Protein 4R38 (pdb70)

Radius of gyration: 22.49 Å; Cα contacts (8 Å, |Δi|>4): 961; chains: 4; bounding box: 43×64×70 Å

Organism: Erythrobacter litoralis (strain HTCC2594) (NCBI:txid314225)

InterPro domains:
  IPR000014 PAS domain [PF13426] (26-121)
  IPR000014 PAS domain [PS50112] (32-82)
  IPR000014 PAS domain [TIGR00229] (32-120)
  IPR000014 PAS domain [cd00130] (33-121)
  IPR000700 PAS-associated, C-terminal [PS50113] (79-133)
  IPR003594 Histidine kinase/HSP90-like ATPase domain [PF02518] (239-333)
  IPR003594 Histidine kinase/HSP90-like ATPase domain [SM00387] (235-334)
  IPR004358 Signal transduction histidine kinase-related protein, C-terminal [PR00344] (276-290)
  IPR004358 Signal transduction histidine kinase-related protein, C-terminal [PR00344] (295-313)
  IPR004358 Signal transduction histidine kinase-related protein, C-terminal [PR00344] (318-331)
  IPR005467 Histidine kinase domain [PS50109] (139-334)
  IPR011495 Signal transduction histidine kinase, subgroup 2, dimerisation and phosphoacceptor domain [PF07568] (139-212)
  IPR035965 PAS domain superfamily [SSF55785] (29-120)
  IPR036890 Histidine kinase/HSP90-like ATPase superfamily [G3DSA:3.30.565.10] (197-346)
  IPR036890 Histidine kinase/HSP90-li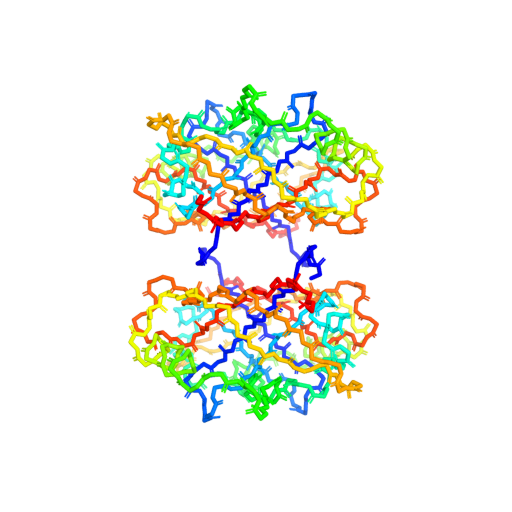ke ATPase superfamily [SSF55874] (227-334)

Structure (mmCIF, N/CA/C/O backbone):
data_4R38
#
_entry.id   4R38
#
_cell.length_a   41.081
_cell.length_b   89.383
_cell.length_c   122.404
_cell.angle_alpha   90.000
_cell.angle_beta   90.000
_cell.angle_gamma   90.000
#
_symmetry.space_group_name_H-M   'P 21 21 21'
#
loop_
_entity.id
_entity.type
_entity.pdbx_description
1 polymer 'Blue-light-activated histidine kinase 2'
2 non-polymer RIBOFLAVIN
3 water water
#
loop_
_atom_site.group_PDB
_atom_site.id
_atom_site.type_symbol
_atom_site.label_atom_id
_atom_site.label_alt_id
_atom_site.label_comp_id
_atom_site.label_asym_id
_atom_site.label_entity_id
_atom_site.label_seq_id
_atom_site.pdbx_PDB_ins_code
_atom_site.Cartn_x
_atom_site.Cartn_y
_atom_site.Cartn_z
_atom_site.occupancy
_atom_site.B_iso_or_equiv
_atom_site.auth_seq_id
_atom_site.auth_comp_id
_atom_site.auth_asym_id
_atom_site.auth_atom_id
_atom_site.pdbx_PDB_model_num
ATOM 1 N N . ARG A 1 21 ? -2.441 8.769 39.507 1.00 70.78 15 ARG A N 1
ATOM 2 C CA . ARG A 1 21 ? -3.383 9.867 39.261 1.00 83.07 15 ARG A CA 1
ATOM 3 C C . ARG A 1 21 ? -2.714 11.245 39.457 1.00 78.95 15 ARG A C 1
ATOM 4 O O . ARG A 1 21 ? -3.338 12.209 39.902 1.00 72.02 15 ARG A O 1
ATOM 24 N N . LEU A 1 22 ? -1.440 11.321 39.091 1.00 65.45 16 LEU A N 1
ATOM 25 C CA . LEU A 1 22 ? -0.632 12.521 39.246 1.00 47.04 16 LEU A CA 1
ATOM 26 C C . LEU A 1 22 ? -0.832 13.487 38.079 1.00 46.64 16 LEU A C 1
ATOM 27 O O . LEU A 1 22 ? -1.399 13.108 37.039 1.00 44.40 16 LEU A O 1
ATOM 43 N N . PRO A 1 23 ? -0.355 14.734 38.221 1.00 41.40 17 PRO A N 1
ATOM 44 C CA . PRO A 1 23 ? -0.532 15.734 37.156 1.00 42.15 17 PRO A CA 1
ATOM 45 C C . PRO A 1 23 ? 0.456 15.594 36.003 1.00 51.50 17 PRO A C 1
ATOM 46 O O . PRO A 1 23 ? 0.907 16.594 35.423 1.00 52.02 17 PRO A O 1
ATOM 57 N N . PHE A 1 24 ? 0.787 14.353 35.671 1.00 37.41 18 PHE A N 1
ATOM 58 C CA . PHE A 1 24 ? 1.680 14.081 34.577 1.00 37.80 18 PHE A CA 1
ATOM 59 C C . PHE A 1 24 ? 1.559 12.608 34.237 1.00 34.77 18 PHE A C 1
ATOM 60 O O . PHE A 1 24 ? 1.286 11.768 35.099 1.00 38.34 18 PHE A O 1
ATOM 77 N N . SER A 1 25 ? 1.728 12.322 32.959 1.00 36.47 19 SER A N 1
ATOM 78 C CA . SER A 1 25 ? 1.647 10.953 32.430 1.00 37.88 19 SER A CA 1
ATOM 79 C C . SER A 1 25 ? 2.773 10.125 33.028 1.00 33.62 19 SER A C 1
ATOM 80 O O . SER A 1 25 ? 3.938 10.532 33.026 1.00 36.09 19 SER A O 1
ATOM 88 N N . LEU A 1 26 ? 2.410 8.978 33.591 1.00 34.47 20 LEU A N 1
ATOM 89 C CA . LEU A 1 26 ? 3.377 8.076 34.188 1.00 38.13 20 LEU A CA 1
ATOM 90 C C . LEU A 1 26 ? 3.042 6.649 33.798 1.00 39.66 20 LEU A C 1
ATOM 91 O O . LEU A 1 26 ? 1.867 6.289 33.694 1.00 39.09 20 LEU A O 1
ATOM 107 N N . THR A 1 27 ? 4.094 5.862 33.565 1.00 38.22 21 THR A N 1
ATOM 108 C CA . THR A 1 27 ? 3.978 4.473 33.149 1.00 37.18 21 THR A CA 1
ATOM 109 C C . THR A 1 27 ? 5.016 3.651 33.897 1.00 39.63 21 THR A C 1
ATOM 110 O O . THR A 1 27 ? 6.076 4.157 34.262 1.00 34.72 21 THR A O 1
ATOM 121 N N . ILE A 1 28 ? 4.710 2.383 34.156 1.00 34.39 22 ILE A N 1
ATOM 122 C CA . ILE A 1 28 ? 5.676 1.489 34.769 1.00 31.92 22 ILE A CA 1
ATOM 123 C C . ILE A 1 28 ? 5.636 0.228 33.923 1.00 37.43 22 ILE A C 1
ATOM 124 O O . ILE A 1 28 ? 4.549 -0.211 33.566 1.00 36.06 22 ILE A O 1
ATOM 140 N N . ALA A 1 29 ? 6.807 -0.323 33.605 1.00 34.10 23 ALA A N 1
ATOM 141 C CA . ALA A 1 29 ? 6.918 -1.548 32.803 1.00 34.21 23 ALA A CA 1
ATOM 142 C C . ALA A 1 29 ? 7.668 -2.599 33.587 1.00 38.11 23 ALA A C 1
ATOM 143 O O . ALA A 1 29 ? 8.566 -2.266 34.332 1.00 38.16 23 ALA A O 1
ATOM 150 N N . ASP A 1 30 ? 7.306 -3.870 33.401 1.00 36.90 24 ASP A N 1
ATOM 151 C CA . ASP A 1 30 ? 8.052 -4.962 33.999 1.00 35.15 24 ASP A CA 1
ATOM 152 C C . ASP A 1 30 ? 9.008 -5.442 32.915 1.00 37.13 24 ASP A C 1
ATOM 153 O O . ASP A 1 30 ? 8.606 -6.174 31.997 1.00 36.04 24 ASP A O 1
ATOM 162 N N . ILE A 1 31 ? 10.251 -4.967 32.963 1.00 40.15 25 ILE A N 1
ATOM 163 C CA . ILE A 1 31 ? 11.206 -5.248 31.890 1.00 41.94 25 ILE A CA 1
ATOM 164 C C . ILE A 1 31 ? 11.856 -6.622 32.008 1.00 42.86 25 ILE A C 1
ATOM 165 O O . ILE A 1 31 ? 12.693 -6.983 31.179 1.00 44.84 25 ILE A O 1
ATOM 181 N N . SER A 1 32 ? 11.453 -7.393 33.000 1.00 40.87 26 SER A N 1
ATOM 182 C CA . SER A 1 32 ? 11.934 -8.757 33.100 1.00 44.04 26 SER A CA 1
ATOM 183 C C . SER A 1 32 ? 10.993 -9.673 32.311 1.00 47.34 26 SER A C 1
ATOM 184 O O . SER A 1 32 ? 11.362 -10.791 31.979 1.00 49.46 26 SER A O 1
ATOM 192 N N . GLN A 1 33 ? 9.772 -9.211 32.036 1.00 44.70 27 GLN A N 1
ATOM 193 C CA . GLN A 1 33 ? 8.814 -10.006 31.251 1.00 39.60 27 GLN A CA 1
ATOM 194 C C . GLN A 1 33 ? 9.028 -9.849 29.758 1.00 43.36 27 GLN A C 1
ATOM 195 O O . GLN A 1 33 ? 9.486 -8.815 29.285 1.00 40.41 27 GLN A O 1
ATOM 209 N N . ASP A 1 34 ? 8.660 -10.877 29.000 1.00 41.30 28 ASP A N 1
ATOM 210 C CA . ASP A 1 34 ? 8.821 -10.830 27.572 1.00 47.99 28 ASP A CA 1
ATOM 211 C C . ASP A 1 34 ? 8.199 -9.573 26.941 1.00 43.69 28 ASP A C 1
ATOM 212 O O . ASP A 1 34 ? 7.015 -9.299 27.095 1.00 43.05 28 ASP A O 1
ATOM 221 N N . ASP A 1 35 ? 9.041 -8.834 26.230 1.00 40.80 29 ASP A N 1
ATOM 222 C CA . ASP A 1 35 ? 8.664 -7.626 25.484 1.00 37.66 29 ASP A CA 1
ATOM 223 C C . ASP A 1 35 ? 8.348 -6.429 26.381 1.00 37.09 29 ASP A C 1
ATOM 224 O O . ASP A 1 35 ? 7.730 -5.470 25.923 1.00 39.91 29 ASP A O 1
ATOM 233 N N . GLU A 1 36 ? 8.780 -6.491 27.637 1.00 41.48 30 GLU A N 1
ATOM 234 C CA . GLU A 1 36 ? 8.733 -5.331 28.544 1.00 40.26 30 GLU A CA 1
ATOM 235 C C . GLU A 1 36 ? 7.362 -4.648 28.579 1.00 44.69 30 GLU A C 1
ATOM 236 O O . GLU A 1 36 ? 7.245 -3.454 28.251 1.00 41.63 30 GLU A O 1
ATOM 248 N N . PRO A 1 37 ? 6.320 -5.401 28.946 1.00 38.03 31 PRO A N 1
ATOM 249 C CA . PRO A 1 37 ? 4.942 -4.911 28.959 1.00 34.16 31 PRO A CA 1
ATOM 250 C C . PRO A 1 37 ? 4.718 -3.844 29.988 1.00 34.82 31 PRO A C 1
ATOM 251 O O . PRO A 1 37 ? 5.276 -3.916 31.075 1.00 38.05 31 PRO A O 1
ATOM 262 N N . LEU A 1 38 ? 3.866 -2.898 29.657 1.00 32.78 32 LEU A N 1
ATOM 263 C CA . LEU A 1 38 ? 3.345 -1.972 30.656 1.00 33.63 32 LEU A CA 1
ATOM 264 C C . LEU A 1 38 ? 2.520 -2.731 31.693 1.00 42.51 32 LEU A C 1
ATOM 265 O O . LEU A 1 38 ? 1.723 -3.583 31.341 1.00 38.60 32 LEU A O 1
ATOM 281 N N . ILE A 1 39 ? 2.701 -2.411 32.965 1.00 35.40 33 ILE A N 1
ATOM 282 C CA . ILE A 1 39 ? 1.860 -2.983 34.037 1.00 33.77 33 ILE A CA 1
ATOM 283 C C . ILE A 1 39 ? 0.957 -1.922 34.653 1.00 33.84 33 ILE A C 1
ATOM 284 O O . ILE A 1 39 ? -0.038 -2.243 35.310 1.00 38.84 33 ILE A O 1
ATOM 300 N N . TYR A 1 40 ? 1.321 -0.656 34.446 1.00 39.25 34 TYR A N 1
ATOM 301 C CA . TYR A 1 40 ? 0.579 0.472 35.004 1.00 39.66 34 TYR A CA 1
ATOM 302 C C . TYR A 1 40 ? 0.735 1.710 34.137 1.00 35.19 34 TYR A C 1
ATOM 303 O O . TYR A 1 40 ? 1.824 2.008 33.650 1.00 35.17 34 TYR A O 1
ATOM 321 N N . VAL A 1 41 ? -0.367 2.422 33.945 1.00 37.14 35 VAL A N 1
ATOM 322 C CA . VAL A 1 41 ? -0.342 3.762 33.366 1.00 37.48 35 VAL A CA 1
ATOM 323 C C . VAL A 1 41 ? -1.361 4.528 34.201 1.00 40.40 35 VAL A C 1
ATOM 324 O O . VAL A 1 41 ? -2.256 3.915 34.798 1.00 41.03 35 VAL A O 1
ATOM 337 N N . ASN A 1 42 ? -1.230 5.849 34.260 1.00 36.63 36 ASN A N 1
ATOM 338 C CA . ASN A 1 42 ? -2.234 6.645 34.931 1.00 37.78 36 ASN A CA 1
ATOM 339 C C . ASN A 1 42 ? -3.184 7.374 33.973 1.00 40.84 36 ASN A C 1
ATOM 340 O O . ASN A 1 42 ? -3.093 7.284 32.744 1.00 40.89 36 ASN A O 1
ATOM 351 N N . ARG A 1 43 ? -4.112 8.108 34.573 1.00 41.72 37 ARG A N 1
ATOM 352 C CA . ARG A 1 43 ? -5.120 8.817 33.807 1.00 44.25 37 ARG A CA 1
ATOM 353 C C . ARG A 1 43 ? -4.491 9.846 32.872 1.00 39.80 37 ARG A C 1
ATOM 354 O O . ARG A 1 43 ? -4.996 10.077 31.786 1.00 41.26 37 ARG A O 1
ATOM 375 N N . ALA A 1 44 ? -3.409 10.500 33.294 1.00 39.95 38 ALA A N 1
ATOM 376 C CA . ALA A 1 44 ? -2.741 11.474 32.416 1.00 36.05 38 ALA A CA 1
ATOM 377 C C . ALA A 1 44 ? -2.192 10.815 31.143 1.00 37.68 38 ALA A C 1
ATOM 378 O O . ALA A 1 44 ? -2.176 11.431 30.076 1.00 36.23 38 ALA A O 1
ATOM 385 N N . PHE A 1 45 ? -1.733 9.571 31.252 1.00 39.52 39 PHE A N 1
ATOM 386 C CA . PHE A 1 45 ? -1.280 8.826 30.085 1.00 36.29 39 PHE A CA 1
ATOM 387 C C . PHE A 1 45 ? -2.440 8.571 29.149 1.00 38.22 39 PHE A C 1
ATOM 388 O O . PHE A 1 45 ? -2.309 8.763 27.963 1.00 43.99 39 PHE A O 1
ATOM 405 N N . GLU A 1 46 ? -3.566 8.135 29.706 1.00 36.41 40 GLU A N 1
ATOM 406 C CA . GLU A 1 46 ? -4.773 7.919 28.914 1.00 39.32 40 GLU A CA 1
ATOM 407 C C . GLU A 1 46 ? -5.183 9.192 28.183 1.00 41.94 40 GLU A C 1
ATOM 408 O O . GLU A 1 46 ? -5.511 9.148 27.015 1.00 41.23 40 GLU A O 1
ATOM 420 N N . GLN A 1 47 ? -5.144 10.332 28.876 1.00 42.16 41 GLN A N 1
ATOM 421 C CA . GLN A 1 47 ? -5.604 11.578 28.276 1.00 45.70 41 GLN A CA 1
ATOM 422 C C . GLN A 1 47 ? -4.673 12.072 27.183 1.00 45.04 41 GLN A C 1
ATOM 423 O O . GLN A 1 47 ? -5.132 12.579 26.161 1.00 51.75 41 GLN A O 1
ATOM 437 N N . MET A 1 48 ? -3.369 11.926 27.388 1.00 37.23 42 MET A N 1
ATOM 438 C CA . MET A 1 48 ? -2.387 12.312 26.374 1.00 43.05 42 MET A CA 1
ATOM 439 C C . MET A 1 48 ? -2.431 11.422 25.129 1.00 41.85 42 MET A C 1
ATOM 440 O O . MET A 1 48 ? -2.366 11.914 23.999 1.00 40.20 42 MET A O 1
ATOM 454 N N . THR A 1 49 ? -2.526 10.115 25.333 1.00 37.81 43 THR A N 1
ATOM 455 C CA . THR A 1 49 ? -2.417 9.180 24.214 1.00 41.71 43 THR A CA 1
ATOM 456 C C . THR A 1 49 ? -3.746 8.809 23.570 1.00 45.86 43 THR A C 1
ATOM 457 O O . THR A 1 49 ? -3.759 8.344 22.429 1.00 43.70 43 THR A O 1
ATOM 468 N N . GLY A 1 50 ? -4.851 8.970 24.292 1.00 47.53 44 GLY A N 1
ATOM 469 C CA . GLY A 1 50 ? -6.148 8.557 23.776 1.00 49.09 44 GLY A CA 1
ATOM 470 C C . GLY A 1 50 ? -6.448 7.070 23.925 1.00 48.92 44 GLY A C 1
ATOM 471 O O . GLY A 1 50 ? -7.517 6.622 23.515 1.00 53.53 44 GLY A O 1
ATOM 475 N N . TYR A 1 51 ? -5.518 6.319 24.525 1.00 47.71 45 TYR A N 1
ATOM 476 C CA . TYR A 1 51 ? -5.702 4.894 24.816 1.00 48.47 45 TYR A CA 1
ATOM 477 C C . TYR A 1 51 ? -6.201 4.642 26.234 1.00 52.30 45 TYR A C 1
ATOM 478 O O . TYR A 1 51 ? -5.690 5.221 27.189 1.00 48.07 45 TYR A O 1
ATOM 496 N N . SER A 1 52 ? -7.184 3.758 26.371 1.00 47.80 46 SER A N 1
ATOM 497 C CA . SER A 1 52 ? -7.663 3.365 27.677 1.00 45.33 46 SER A CA 1
ATOM 498 C C . SER A 1 52 ? -6.611 2.492 28.330 1.00 47.54 46 SER A C 1
ATOM 499 O O . SER A 1 52 ? -5.825 1.834 27.640 1.00 44.91 46 SER A O 1
ATOM 507 N N . ARG A 1 53 ? -6.596 2.495 29.661 1.00 48.11 47 ARG A N 1
ATOM 508 C CA . ARG A 1 53 ? -5.657 1.679 30.418 1.00 39.05 47 ARG A CA 1
ATOM 509 C C . ARG A 1 53 ? -5.819 0.192 30.081 1.00 45.83 47 ARG A C 1
ATOM 510 O O . ARG A 1 53 ? -4.829 -0.523 29.949 1.00 41.99 47 ARG A O 1
ATOM 531 N N . SER A 1 54 ? -7.060 -0.263 29.951 1.00 43.30 48 SER A N 1
ATOM 532 C CA . SER A 1 54 ? -7.326 -1.659 29.593 1.00 48.98 48 SER A CA 1
ATOM 533 C C . SER A 1 54 ? -6.616 -2.047 28.304 1.00 50.04 48 SER A C 1
ATOM 534 O O . SER A 1 54 ? -6.077 -3.147 28.182 1.00 49.56 48 SER A O 1
ATOM 542 N N . SER A 1 55 ? -6.598 -1.128 27.341 1.00 48.16 49 SER A N 1
ATOM 543 C CA . SER A 1 55 ? -6.072 -1.461 26.029 1.00 46.86 49 SER A CA 1
ATOM 544 C C . SER A 1 55 ? -4.549 -1.553 25.992 1.00 45.58 49 SER A C 1
ATOM 545 O O . SER A 1 55 ? -4.011 -2.198 25.106 1.00 45.60 49 SER A O 1
ATOM 553 N N . VAL A 1 56 ? -3.856 -0.915 26.939 1.00 42.20 50 VAL A N 1
ATOM 554 C CA . VAL A 1 56 ? -2.394 -0.812 26.873 1.00 36.88 50 VAL A CA 1
ATOM 555 C C . VAL A 1 56 ? -1.670 -1.703 27.923 1.00 35.35 50 VAL A C 1
ATOM 556 O O . VAL A 1 56 ? -0.516 -2.116 27.714 1.00 39.38 50 VAL A O 1
ATOM 569 N N . VAL A 1 57 ? -2.318 -2.035 29.023 1.00 41.39 51 VAL A N 1
ATOM 570 C CA . VAL A 1 57 ? -1.628 -2.861 30.007 1.00 38.33 51 VAL A CA 1
ATOM 571 C C . VAL A 1 57 ? -1.399 -4.256 29.435 1.00 38.47 51 VAL A C 1
ATOM 572 O O . VAL A 1 57 ? -2.325 -4.873 28.936 1.00 44.60 51 VAL A O 1
ATOM 585 N N . GLY A 1 58 ? -0.153 -4.718 29.521 1.00 41.04 52 GLY A N 1
ATOM 586 C CA . GLY A 1 58 ? 0.250 -5.995 28.954 1.00 45.04 52 GLY A CA 1
ATOM 587 C C . GLY A 1 58 ? 0.980 -5.871 27.622 1.00 48.43 52 GLY A C 1
ATOM 588 O O . GLY A 1 58 ? 1.433 -6.889 27.072 1.00 46.63 52 GLY A O 1
ATOM 592 N N . ARG A 1 59 ? 1.082 -4.643 27.091 1.00 39.96 53 ARG A N 1
ATOM 593 C CA . ARG A 1 59 ? 1.731 -4.364 25.802 1.00 44.27 53 ARG A CA 1
ATOM 594 C C . ARG A 1 59 ? 2.957 -3.471 25.981 1.00 39.93 53 ARG A C 1
ATOM 595 O O . ARG A 1 59 ? 2.963 -2.607 26.861 1.00 38.04 53 ARG A O 1
ATOM 616 N N . ASN A 1 60 ? 3.986 -3.672 25.167 1.00 39.91 54 ASN A N 1
ATOM 617 C CA . ASN A 1 60 ? 5.129 -2.748 25.109 1.00 33.28 54 ASN A CA 1
ATOM 618 C C . ASN A 1 60 ? 4.700 -1.374 24.606 1.00 36.00 54 ASN A C 1
ATOM 619 O O . ASN A 1 60 ? 3.949 -1.269 23.651 1.00 37.07 54 ASN A O 1
ATOM 630 N N . CYS A 1 61 ? 5.183 -0.317 25.259 1.00 38.21 55 CYS A N 1
ATOM 631 C CA . CYS A 1 61 ? 4.761 1.043 24.927 1.00 38.87 55 CYS A CA 1
ATOM 632 C C . CYS A 1 61 ? 5.034 1.481 23.485 1.00 34.22 55 CYS A C 1
ATOM 633 O O . CYS A 1 61 ? 4.585 2.565 23.083 1.00 38.88 55 CYS A O 1
ATOM 641 N N . ARG A 1 62 ? 5.748 0.671 22.685 1.00 34.32 56 ARG A N 1
ATOM 642 C CA . ARG A 1 62 ? 6.086 1.113 21.341 1.00 34.03 56 ARG A CA 1
ATOM 643 C C . ARG A 1 62 ? 4.888 1.160 20.385 1.00 36.34 56 ARG A C 1
ATOM 644 O O . ARG A 1 62 ? 5.040 1.587 19.256 1.00 38.68 56 ARG A O 1
ATOM 665 N N . PHE A 1 63 ? 3.706 0.738 20.833 1.00 35.75 57 PHE A N 1
ATOM 666 C CA . PHE A 1 63 ? 2.506 0.906 20.001 1.00 37.96 57 PHE A CA 1
ATOM 667 C C . PHE A 1 63 ? 2.258 2.405 19.729 1.00 41.48 57 PHE A C 1
ATOM 668 O O . PHE A 1 63 ? 1.480 2.765 18.851 1.00 42.88 57 PHE A O 1
ATOM 685 N N . LEU A 1 64 ? 2.923 3.272 20.491 1.00 40.36 58 LEU A N 1
ATOM 686 C CA . LEU A 1 64 ? 2.816 4.718 20.267 1.00 40.37 58 LEU A CA 1
ATOM 687 C C . LEU A 1 64 ? 3.691 5.221 19.131 1.00 43.96 58 LEU A C 1
ATOM 688 O O . LEU A 1 64 ? 3.537 6.352 18.675 1.00 41.13 58 LEU A O 1
ATOM 704 N N . GLN A 1 65 ? 4.611 4.378 18.674 1.00 36.60 59 GLN A N 1
ATOM 705 C CA . GLN A 1 65 ? 5.554 4.761 17.627 1.00 39.47 59 GLN A CA 1
ATOM 706 C C . GLN A 1 65 ? 4.979 4.514 16.235 1.00 40.74 59 GLN A C 1
ATOM 707 O O . GLN A 1 65 ? 3.959 3.839 16.060 1.00 39.47 59 GLN A O 1
ATOM 721 N N . GLY A 1 66 ? 5.626 5.096 15.243 1.00 36.04 60 GLY A N 1
ATOM 722 C CA . GLY A 1 66 ? 5.203 4.898 13.872 1.00 44.22 60 GLY A CA 1
ATOM 723 C C . GLY A 1 66 ? 6.245 5.275 12.847 1.00 43.18 60 GLY A C 1
ATOM 724 O O . GLY A 1 66 ? 7.441 5.314 13.133 1.00 41.43 60 GLY A O 1
ATOM 728 N N . GLU A 1 67 ? 5.757 5.597 11.651 1.00 48.58 61 GLU A N 1
ATOM 729 C CA . GLU A 1 67 ? 6.588 5.706 10.480 1.00 45.39 61 GLU A CA 1
ATOM 730 C C . GLU A 1 67 ? 7.670 6.783 10.642 1.00 46.41 61 GLU A C 1
ATOM 731 O O . GLU A 1 67 ? 8.787 6.621 10.150 1.00 45.69 61 GLU A O 1
ATOM 743 N N . LYS A 1 68 ? 7.352 7.863 11.348 1.00 44.38 62 LYS A N 1
ATOM 744 C CA . LYS A 1 68 ? 8.288 8.981 11.501 1.00 47.94 62 LYS A CA 1
ATOM 745 C C . LYS A 1 68 ? 9.234 8.859 12.708 1.00 40.36 62 LYS A C 1
ATOM 746 O O . LYS A 1 68 ? 10.146 9.664 12.876 1.00 49.37 62 LYS A O 1
ATOM 765 N N . THR A 1 69 ? 9.038 7.837 13.535 1.00 41.34 63 THR A N 1
ATOM 766 C CA . THR A 1 69 ? 9.855 7.638 14.726 1.00 37.87 63 THR A CA 1
ATOM 767 C C . THR A 1 69 ? 11.305 7.351 14.359 1.00 39.04 63 THR A C 1
ATOM 768 O O . THR A 1 69 ? 11.593 6.469 13.545 1.00 41.68 63 THR A O 1
ATOM 779 N N . ASP A 1 70 ? 12.209 8.115 14.945 1.00 39.03 64 ASP A N 1
ATOM 780 C CA . ASP A 1 70 ? 13.628 8.016 14.634 1.00 42.71 64 ASP A CA 1
ATOM 781 C C . ASP A 1 70 ? 14.230 6.715 15.160 1.00 34.98 64 ASP A C 1
ATOM 782 O O . ASP A 1 70 ? 14.111 6.426 16.340 1.00 35.39 64 ASP A O 1
ATOM 791 N N . PRO A 1 71 ? 14.914 5.937 14.305 1.00 36.55 65 PRO A N 1
ATOM 792 C CA . PRO A 1 71 ? 15.481 4.680 14.823 1.00 35.93 65 PRO A CA 1
ATOM 793 C C . PRO A 1 71 ? 16.655 4.858 15.786 1.00 38.11 65 PRO A C 1
ATOM 794 O O . PRO A 1 71 ? 16.842 4.015 16.685 1.00 34.96 65 PRO A O 1
ATOM 805 N N . GLY A 1 72 ? 17.423 5.927 15.627 1.00 37.06 66 GLY A N 1
ATOM 806 C CA . GLY A 1 72 ? 18.495 6.236 16.561 1.00 43.05 66 GLY A CA 1
ATOM 807 C C . GLY A 1 72 ? 17.995 6.440 17.985 1.00 41.12 66 GLY A C 1
ATOM 808 O O . GLY A 1 72 ? 18.564 5.912 18.949 1.00 44.59 66 GLY A O 1
ATOM 812 N N . ALA A 1 73 ? 16.911 7.201 18.114 1.00 40.75 67 ALA A N 1
ATOM 813 C CA . ALA A 1 73 ? 16.294 7.465 19.399 1.00 37.32 67 ALA A CA 1
ATOM 814 C C . ALA A 1 73 ? 15.729 6.174 19.986 1.00 36.60 67 ALA A C 1
ATOM 815 O O . ALA A 1 73 ? 15.874 5.923 21.162 1.00 37.27 67 ALA A O 1
ATOM 822 N N . VAL A 1 74 ? 15.100 5.348 19.156 1.00 36.18 68 VAL A N 1
ATOM 823 C CA . VAL A 1 74 ? 14.546 4.098 19.659 1.00 33.07 68 VAL A CA 1
ATOM 824 C C . VAL A 1 74 ? 15.687 3.243 20.207 1.00 33.01 68 VAL A C 1
ATOM 825 O O . VAL A 1 74 ? 15.555 2.661 21.279 1.00 36.68 68 VAL A O 1
ATOM 838 N N . GLU A 1 75 ? 16.811 3.188 19.495 1.00 33.54 69 GLU A N 1
ATOM 839 C CA . GLU A 1 75 ? 17.936 2.371 19.977 1.00 37.21 69 GLU A CA 1
ATOM 840 C C . GLU A 1 75 ? 18.586 2.929 21.264 1.00 41.57 69 GLU A C 1
ATOM 841 O O . GLU A 1 75 ? 19.045 2.165 22.113 1.00 41.61 69 GLU A O 1
ATOM 853 N N . ARG A 1 76 ? 18.598 4.248 21.438 1.00 36.68 70 ARG A N 1
ATOM 854 C CA . ARG A 1 76 ? 19.073 4.814 22.713 1.00 36.12 70 ARG A CA 1
ATOM 855 C C . ARG A 1 76 ? 18.208 4.349 23.897 1.00 39.56 70 ARG A C 1
ATOM 856 O O . ARG A 1 76 ? 18.717 3.985 24.964 1.00 42.18 70 ARG A O 1
ATOM 877 N N . LEU A 1 77 ? 16.895 4.358 23.698 1.00 34.63 71 LEU A N 1
ATOM 878 C CA . LEU A 1 77 ? 15.961 3.830 24.645 1.00 36.03 71 LEU A CA 1
ATOM 879 C C . LEU A 1 77 ? 16.182 2.349 24.931 1.00 36.78 71 LEU A C 1
ATOM 880 O O . LEU A 1 77 ? 16.238 1.951 26.071 1.00 38.73 71 LEU A O 1
ATOM 896 N N . ALA A 1 78 ? 16.261 1.527 23.889 1.00 33.61 72 ALA A N 1
ATOM 897 C CA . ALA A 1 78 ? 16.491 0.104 24.105 1.00 35.26 72 ALA A CA 1
ATOM 898 C C . ALA A 1 78 ? 17.796 -0.144 24.844 1.00 37.66 72 ALA A C 1
ATOM 899 O O . ALA A 1 78 ? 17.866 -1.012 25.706 1.00 36.89 72 ALA A O 1
ATOM 906 N N . LYS A 1 79 ? 18.845 0.580 24.479 1.00 36.26 73 LYS A N 1
ATOM 907 C CA . LYS A 1 79 ? 20.147 0.400 25.121 1.00 40.22 73 LYS A CA 1
ATOM 908 C C . LYS A 1 79 ? 20.066 0.715 26.616 1.00 44.05 73 LYS A C 1
ATOM 909 O O . LYS A 1 79 ? 20.587 -0.025 27.466 1.00 40.13 73 LYS A O 1
ATOM 928 N N . ALA A 1 80 ? 19.394 1.809 26.954 1.00 44.18 74 ALA A N 1
ATOM 929 C CA . ALA A 1 80 ? 19.194 2.157 28.353 1.00 42.06 74 ALA A CA 1
ATOM 930 C C . ALA A 1 80 ? 18.471 1.025 29.106 1.00 37.51 74 ALA A C 1
ATOM 931 O O . ALA A 1 80 ? 18.859 0.657 30.201 1.00 37.62 74 ALA A O 1
ATOM 938 N N . ILE A 1 81 ? 17.428 0.463 28.496 1.00 37.77 75 ILE A N 1
ATOM 939 C CA . ILE A 1 81 ? 16.695 -0.645 29.122 1.00 36.56 75 ILE A CA 1
ATOM 940 C C . ILE A 1 81 ? 17.592 -1.868 29.350 1.00 41.76 75 ILE A C 1
ATOM 941 O O . ILE A 1 81 ? 17.576 -2.443 30.433 1.00 40.54 75 ILE A O 1
ATOM 957 N N . ARG A 1 82 ? 18.391 -2.236 28.365 1.00 41.28 76 ARG A N 1
ATOM 958 C CA . ARG A 1 82 ? 19.280 -3.395 28.481 1.00 47.03 76 ARG A CA 1
ATOM 959 C C . ARG A 1 82 ? 20.341 -3.205 29.573 1.00 49.51 76 ARG A C 1
ATOM 960 O O . ARG A 1 82 ? 20.754 -4.167 30.224 1.00 45.73 76 ARG A O 1
ATOM 981 N N . ASN A 1 83 ? 20.770 -1.959 29.780 1.00 44.20 77 ASN A N 1
ATOM 982 C CA . ASN A 1 83 ? 21.829 -1.636 30.744 1.00 40.97 77 ASN A CA 1
ATOM 983 C C . ASN A 1 83 ? 21.311 -1.017 32.028 1.00 41.83 77 ASN A C 1
ATOM 984 O O . ASN A 1 83 ? 22.092 -0.457 32.826 1.00 44.44 77 ASN A O 1
ATOM 995 N N . CYS A 1 84 ? 19.998 -1.135 32.230 1.00 37.26 78 CYS A N 1
ATOM 996 C CA . CYS A 1 84 ? 19.311 -0.613 33.415 1.00 41.92 78 CYS A CA 1
ATOM 997 C C . CYS A 1 84 ? 19.752 0.823 33.771 1.00 43.07 78 CYS A C 1
ATOM 998 O O . CYS A 1 84 ? 20.079 1.126 34.927 1.00 42.68 78 CYS A O 1
ATOM 1005 N N . GLU A 1 85 ? 19.726 1.698 32.763 1.00 40.60 79 GLU A N 1
ATOM 1006 C CA . GLU A 1 85 ? 20.188 3.094 32.868 1.00 37.32 79 GLU A CA 1
ATOM 1007 C C . GLU A 1 85 ? 19.049 4.093 32.699 1.00 39.52 79 GLU A C 1
ATOM 1008 O O . GLU A 1 85 ? 18.050 3.818 32.036 1.00 39.53 79 GLU A O 1
ATOM 1020 N N . GLU A 1 86 ? 19.204 5.271 33.303 1.00 38.92 80 GLU A N 1
ATOM 1021 C CA . GLU A 1 86 ? 18.261 6.348 33.068 1.00 39.28 80 GLU A CA 1
ATOM 1022 C C . GLU A 1 86 ? 18.473 6.867 31.653 1.00 39.01 80 GLU A C 1
ATOM 1023 O O . GLU A 1 86 ? 19.592 6.847 31.145 1.00 43.57 80 GLU A O 1
ATOM 1035 N N . VAL A 1 87 ? 17.408 7.344 31.019 1.00 36.25 81 VAL A N 1
ATOM 1036 C CA . VAL A 1 87 ? 17.523 7.938 29.712 1.00 38.60 81 VAL A CA 1
ATOM 1037 C C . VAL A 1 87 ? 16.431 8.976 29.478 1.00 36.79 81 VAL A C 1
ATOM 1038 O O . VAL A 1 87 ? 15.338 8.886 30.028 1.00 39.07 81 VAL A O 1
ATOM 1051 N N . GLU A 1 88 ? 16.754 9.955 28.645 1.00 38.97 82 GLU A N 1
ATOM 1052 C CA . GLU A 1 88 ? 15.827 10.998 28.260 1.00 44.02 82 GLU A CA 1
ATOM 1053 C C . GLU A 1 88 ? 15.934 11.167 26.732 1.00 42.08 82 GLU A C 1
ATOM 1054 O O . GLU A 1 88 ? 17.033 11.270 26.205 1.00 42.84 82 GLU A O 1
ATOM 1066 N N . GLU A 1 89 ? 14.796 11.140 26.030 1.00 43.22 83 GLU A N 1
ATOM 1067 C CA . GLU A 1 89 ? 14.726 11.270 24.572 1.00 46.79 83 GLU A CA 1
ATOM 1068 C C . GLU A 1 89 ? 13.412 11.937 24.181 1.00 43.56 83 GLU A C 1
ATOM 1069 O O . GLU A 1 89 ? 12.378 11.681 24.795 1.00 42.61 83 GLU A O 1
ATOM 1081 N N . THR A 1 90 ? 13.449 12.765 23.137 1.00 38.55 84 THR A N 1
ATOM 1082 C CA . THR A 1 90 ? 12.230 13.269 22.517 1.00 38.08 84 THR A CA 1
ATOM 1083 C C . THR A 1 90 ? 11.934 12.451 21.258 1.00 43.26 84 THR A C 1
ATOM 1084 O O . THR A 1 90 ? 12.727 12.441 20.326 1.00 43.41 84 THR A O 1
ATOM 1095 N N . ILE A 1 91 ? 10.786 11.780 21.245 1.00 38.88 85 ILE A N 1
ATOM 1096 C CA . ILE A 1 91 ? 10.476 10.772 20.229 1.00 35.41 85 ILE A CA 1
ATOM 1097 C C . ILE A 1 91 ? 9.093 11.060 19.616 1.00 39.77 85 ILE A C 1
ATOM 1098 O O . ILE A 1 91 ? 8.179 11.527 20.296 1.00 40.29 85 ILE A O 1
ATOM 1114 N N . TYR A 1 92 ? 8.947 10.834 18.323 1.00 37.60 86 TYR A N 1
ATOM 1115 C CA . TYR A 1 92 ? 7.668 11.051 17.657 1.00 37.11 86 TYR A CA 1
ATOM 1116 C C . TYR A 1 92 ? 6.715 9.888 17.889 1.00 41.31 86 TYR A C 1
ATOM 1117 O O . TYR A 1 92 ? 7.035 8.733 17.613 1.00 37.97 86 TYR A O 1
ATOM 1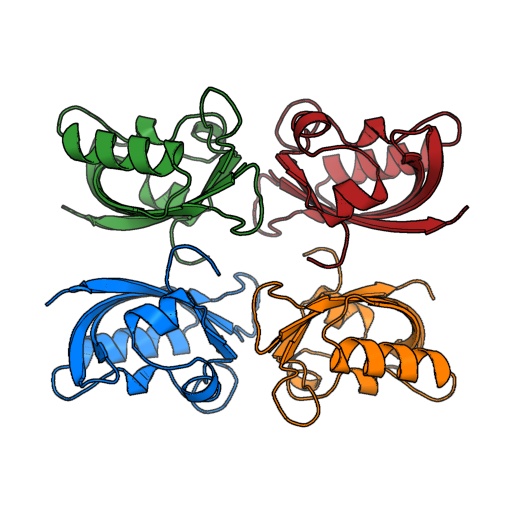135 N N . ASN A 1 93 ? 5.538 10.214 18.392 1.00 35.82 87 ASN A N 1
ATOM 1136 C CA . ASN A 1 93 ? 4.551 9.224 18.771 1.00 38.44 87 ASN A CA 1
ATOM 1137 C C . ASN A 1 93 ? 3.244 9.609 18.103 1.00 41.19 87 ASN A C 1
ATOM 1138 O O . ASN A 1 93 ? 3.129 10.699 17.526 1.00 42.45 87 ASN A O 1
ATOM 1149 N N . TYR A 1 94 ? 2.259 8.723 18.217 1.00 36.28 88 TYR A N 1
ATOM 1150 C CA . TYR A 1 94 ? 0.975 8.898 17.577 1.00 37.79 88 TYR A CA 1
ATOM 1151 C C . TYR A 1 94 ? -0.107 8.573 18.585 1.00 41.26 88 TYR A C 1
ATOM 1152 O O . TYR A 1 94 ? -0.042 7.553 19.272 1.00 40.71 88 TYR A O 1
ATOM 1170 N N . ARG A 1 95 ? -1.102 9.451 18.701 1.00 39.37 89 ARG A N 1
ATOM 1171 C CA . ARG A 1 95 ? -2.235 9.154 19.548 1.00 40.57 89 ARG A CA 1
ATOM 1172 C C . ARG A 1 95 ? -3.115 8.088 18.902 1.00 42.25 89 ARG A C 1
ATOM 1173 O O . ARG A 1 95 ? -2.874 7.661 17.758 1.00 42.24 89 ARG A O 1
ATOM 1194 N N . ALA A 1 96 ? -4.114 7.634 19.642 1.00 47.53 90 ALA A N 1
ATOM 1195 C CA . ALA A 1 96 ? -5.023 6.605 19.154 1.00 50.97 90 ALA A CA 1
ATOM 1196 C C . ALA A 1 96 ? -5.791 7.062 17.919 1.00 55.61 90 ALA A C 1
ATOM 1197 O O . ALA A 1 96 ? -6.150 6.245 17.084 1.00 57.85 90 ALA A O 1
ATOM 1204 N N . ASP A 1 97 ? -6.048 8.365 17.810 1.00 55.39 91 ASP A N 1
ATOM 1205 C CA . ASP A 1 97 ? -6.740 8.902 16.642 1.00 56.99 91 ASP A CA 1
ATOM 1206 C C . ASP A 1 97 ? -5.756 9.173 15.517 1.00 60.33 91 ASP A C 1
ATOM 1207 O O . ASP A 1 97 ? -6.125 9.709 14.478 1.00 65.26 91 ASP A O 1
ATOM 1216 N N . GLY A 1 98 ? -4.498 8.806 15.732 1.00 50.71 92 GLY A N 1
ATOM 1217 C CA . GLY A 1 98 ? -3.491 8.932 14.698 1.00 42.99 92 GLY A CA 1
ATOM 1218 C C . GLY A 1 98 ? -2.739 10.253 14.637 1.00 44.98 92 GLY A C 1
ATOM 1219 O O . GLY A 1 98 ? -1.816 10.396 13.834 1.00 46.90 92 GLY A O 1
ATOM 1223 N N . GLU A 1 99 ? -3.115 11.211 15.469 1.00 46.27 93 GLU A N 1
ATOM 1224 C CA . GLU A 1 99 ? -2.402 12.481 15.517 1.00 52.70 93 GLU A CA 1
ATOM 1225 C C . GLU A 1 99 ? -0.969 12.283 16.010 1.00 50.47 93 GLU A C 1
ATOM 1226 O O . GLU A 1 99 ? -0.722 11.666 17.054 1.00 44.76 93 GLU A O 1
ATOM 1238 N N . GLY A 1 100 ? -0.018 12.798 15.248 1.00 52.85 94 GLY A N 1
ATOM 1239 C CA . GLY A 1 100 ? 1.363 12.713 15.668 1.00 50.26 94 GLY A CA 1
ATOM 1240 C C . GLY A 1 100 ? 1.646 13.768 16.710 1.00 52.30 94 GLY A C 1
ATOM 1241 O O . GLY A 1 100 ? 1.005 14.835 16.719 1.00 48.78 94 GLY A O 1
ATOM 1245 N N . PHE A 1 101 ? 2.592 13.469 17.596 1.00 43.11 95 PHE A N 1
ATOM 1246 C CA . PHE A 1 101 ? 3.072 14.451 18.564 1.00 44.89 95 PHE A CA 1
ATOM 1247 C C . PHE A 1 101 ? 4.463 14.108 19.055 1.00 47.73 95 PHE A C 1
ATOM 1248 O O . PHE A 1 101 ? 4.868 12.955 19.012 1.00 42.11 95 PHE A O 1
ATOM 1265 N N . TRP A 1 102 ? 5.191 15.114 19.530 1.00 41.71 96 TRP A N 1
ATOM 1266 C CA . TRP A 1 102 ? 6.496 14.905 20.133 1.00 43.95 96 TRP A CA 1
ATOM 1267 C C . TRP A 1 102 ? 6.343 14.558 21.623 1.00 42.61 96 TRP A C 1
ATOM 1268 O O . TRP A 1 102 ? 5.660 15.242 22.386 1.00 41.01 96 TRP A O 1
ATOM 1289 N N . ASN A 1 103 ? 6.952 13.449 22.015 1.00 39.32 97 ASN A N 1
ATOM 1290 C CA . ASN A 1 103 ? 6.854 12.952 23.370 1.00 40.70 97 ASN A CA 1
ATOM 1291 C C . ASN A 1 103 ? 8.239 13.039 23.971 1.00 41.27 97 ASN A C 1
ATOM 1292 O O . ASN A 1 103 ? 9.171 12.393 23.495 1.00 39.61 97 ASN A O 1
ATOM 1303 N N . HIS A 1 104 ? 8.383 13.884 24.990 1.00 34.94 98 HIS A N 1
ATOM 1304 C CA . HIS A 1 104 ? 9.628 13.973 25.732 1.00 36.55 98 HIS A CA 1
ATOM 1305 C C . HIS A 1 104 ? 9.526 12.958 26.845 1.00 37.97 98 HIS A C 1
ATOM 1306 O O . HIS A 1 104 ? 8.816 13.152 27.822 1.00 37.13 98 HIS A O 1
ATOM 1321 N N . LEU A 1 105 ? 10.244 11.861 26.670 1.00 36.27 99 LEU A N 1
ATOM 1322 C CA . LEU A 1 105 ? 10.189 10.734 27.572 1.00 35.58 99 LEU A CA 1
ATOM 1323 C C . LEU A 1 105 ? 11.410 10.759 28.490 1.00 42.09 99 LEU A C 1
ATOM 1324 O O . LEU A 1 105 ? 12.536 10.962 28.036 1.00 44.12 99 LEU A O 1
ATOM 1340 N N . LEU A 1 106 ? 11.177 10.591 29.781 1.00 36.96 100 LEU A N 1
ATOM 1341 C CA . LEU A 1 106 ? 12.240 10.407 30.758 1.00 32.26 100 LEU A CA 1
ATOM 1342 C C . LEU A 1 106 ? 11.952 9.115 31.469 1.00 40.02 100 LEU A C 1
ATOM 1343 O O . LEU A 1 106 ? 10.892 8.965 32.065 1.00 42.20 100 LEU A O 1
ATOM 1359 N N . MET A 1 107 ? 12.892 8.188 31.455 1.00 39.61 101 MET A N 1
ATOM 1360 C CA . MET A 1 107 ? 12.637 6.943 32.139 1.00 36.70 101 MET A CA 1
ATOM 1361 C C . MET A 1 107 ? 13.902 6.350 32.711 1.00 34.78 101 MET A C 1
ATOM 1362 O O . MET A 1 107 ? 15.007 6.824 32.468 1.00 38.80 101 MET A O 1
ATOM 1376 N N . GLY A 1 108 ? 13.708 5.339 33.540 1.00 34.83 102 GLY A N 1
ATOM 1377 C CA . GLY A 1 108 ? 14.803 4.674 34.196 1.00 34.47 102 GLY A CA 1
ATOM 1378 C C . GLY A 1 108 ? 14.302 3.656 35.201 1.00 34.22 102 GLY A C 1
ATOM 1379 O O . GLY A 1 108 ? 13.100 3.443 35.350 1.00 36.95 102 GLY A O 1
ATOM 1383 N N . PRO A 1 109 ? 15.239 3.008 35.884 1.00 34.79 103 PRO A N 1
ATOM 1384 C CA . PRO A 1 109 ? 14.895 2.002 36.887 1.00 38.32 103 PRO A CA 1
ATOM 1385 C C . PRO A 1 109 ? 13.994 2.607 37.952 1.00 44.34 103 PRO A C 1
ATOM 1386 O O . PRO A 1 109 ? 14.253 3.725 38.439 1.00 39.68 103 PRO A O 1
ATOM 1397 N N . LEU A 1 110 ? 12.930 1.882 38.279 1.00 40.58 104 LEU A N 1
ATOM 1398 C CA . LEU A 1 110 ? 12.053 2.238 39.395 1.00 47.69 104 LEU A CA 1
ATOM 1399 C C . LEU A 1 110 ? 12.779 2.174 40.725 1.00 49.49 104 LEU A C 1
ATOM 1400 O O . LEU A 1 110 ? 12.503 2.967 41.620 1.00 50.43 104 LEU A O 1
ATOM 1416 N N . GLU A 1 111 ? 13.698 1.221 40.851 1.00 44.02 105 GLU A N 1
ATOM 1417 C CA . GLU A 1 111 ? 14.306 0.874 42.134 1.00 53.69 105 GLU A CA 1
ATOM 1418 C C . GLU A 1 111 ? 15.818 0.861 42.021 1.00 62.53 105 GLU A C 1
ATOM 1419 O O . GLU A 1 111 ? 16.405 -0.121 41.573 1.00 64.23 105 GLU A O 1
ATOM 1431 N N . ASP A 1 112 ? 16.435 1.947 42.469 1.00 79.80 106 ASP A N 1
ATOM 1432 C CA . ASP A 1 112 ? 17.866 2.171 42.311 1.00 89.06 106 ASP A CA 1
ATOM 1433 C C . ASP A 1 112 ? 18.740 0.990 42.745 1.00 90.11 106 ASP A C 1
ATOM 1434 O O . ASP A 1 112 ? 19.739 0.685 42.095 1.00 92.37 106 ASP A O 1
ATOM 1443 N N . GLN A 1 113 ? 18.358 0.329 43.835 1.00 83.06 107 GLN A N 1
ATOM 1444 C CA . GLN A 1 113 ? 19.185 -0.724 44.431 1.00 85.36 107 GLN A CA 1
ATOM 1445 C C . GLN A 1 113 ? 18.854 -2.140 43.967 1.00 81.83 107 GLN A C 1
ATOM 1446 O O . GLN A 1 113 ? 19.490 -3.100 44.410 1.00 81.44 107 GLN A O 1
ATOM 1460 N N . ASP A 1 114 ? 17.867 -2.281 43.088 1.00 78.57 108 ASP A N 1
ATOM 1461 C CA . ASP A 1 114 ? 17.465 -3.608 42.638 1.00 70.34 108 ASP A CA 1
ATOM 1462 C C . ASP A 1 114 ? 18.445 -4.161 41.611 1.00 74.25 108 ASP A C 1
ATOM 1463 O O . ASP A 1 114 ? 18.394 -3.812 40.430 1.00 71.44 108 ASP A O 1
ATOM 1472 N N . GLU A 1 115 ? 19.332 -5.035 42.076 1.00 84.36 109 GLU A N 1
ATOM 1473 C CA . GLU A 1 115 ? 20.343 -5.647 41.221 1.00 91.10 109 GLU A CA 1
ATOM 1474 C C . GLU A 1 115 ? 19.725 -6.391 40.042 1.00 85.70 109 GLU A C 1
ATOM 1475 O O . GLU A 1 115 ? 20.349 -6.512 38.990 1.00 92.27 109 GLU A O 1
ATOM 1487 N N . LYS A 1 116 ? 18.504 -6.889 40.224 1.00 74.16 110 LYS A N 1
ATOM 1488 C CA . LYS A 1 116 ? 17.792 -7.601 39.159 1.00 70.16 110 LYS A CA 1
ATOM 1489 C C . LYS A 1 116 ? 17.107 -6.643 38.176 1.00 60.43 110 LYS A C 1
ATOM 1490 O O . LYS A 1 116 ? 16.694 -7.062 37.092 1.00 55.32 110 LYS A O 1
ATOM 1509 N N . CYS A 1 117 ? 16.994 -5.373 38.571 1.00 55.56 111 CYS A N 1
ATOM 1510 C CA . CYS A 1 117 ? 16.390 -4.308 37.748 1.00 52.18 111 CYS A CA 1
ATOM 1511 C C . CYS A 1 117 ? 15.136 -4.719 36.978 1.00 41.74 111 CYS A C 1
ATOM 1512 O O . CYS A 1 117 ? 15.107 -4.740 35.747 1.00 47.91 111 CYS A O 1
ATOM 1519 N N . ARG A 1 118 ? 14.081 -5.006 37.718 1.00 41.35 112 ARG A N 1
ATOM 1520 C CA . ARG A 1 118 ? 12.883 -5.579 37.140 1.00 42.83 112 ARG A CA 1
ATOM 1521 C C . ARG A 1 118 ? 11.930 -4.549 36.552 1.00 36.68 112 ARG A C 1
ATOM 1522 O O . ARG A 1 118 ? 11.252 -4.818 35.588 1.00 40.79 112 ARG A O 1
ATOM 1543 N N . TYR A 1 119 ? 11.846 -3.383 37.180 1.00 39.60 113 TYR A N 1
ATOM 1544 C CA . TYR A 1 119 ? 10.855 -2.399 36.788 1.00 37.27 113 TYR A CA 1
ATOM 1545 C C . TYR A 1 119 ? 11.485 -1.109 36.289 1.00 35.09 113 TYR A C 1
ATOM 1546 O O . TYR A 1 119 ? 12.495 -0.645 36.821 1.00 42.82 113 TYR A O 1
ATOM 1564 N N . PHE A 1 120 ? 10.831 -0.522 35.302 1.00 35.66 114 PHE A N 1
ATOM 1565 C CA . PHE A 1 120 ? 11.249 0.759 34.748 1.00 40.39 114 PHE A CA 1
ATOM 1566 C C . PHE A 1 120 ? 10.055 1.665 34.890 1.00 36.44 114 PHE A C 1
ATOM 1567 O O . PHE A 1 120 ? 8.924 1.241 34.685 1.00 35.72 114 PHE A O 1
ATOM 1584 N N . VAL A 1 121 ? 10.319 2.921 35.230 1.00 38.50 115 VAL A N 1
ATOM 1585 C C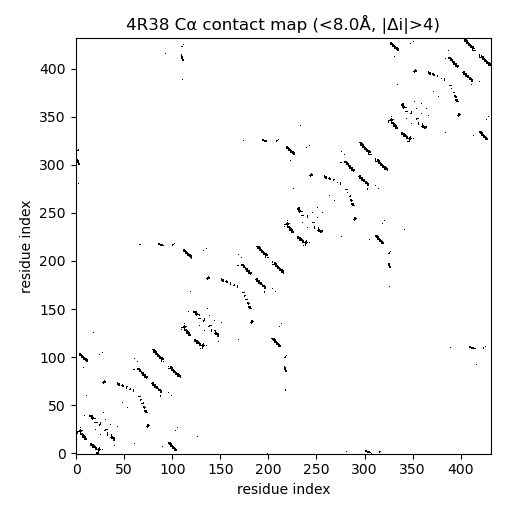A . VAL A 1 121 ? 9.292 3.940 35.280 1.00 36.87 115 VAL A CA 1
ATOM 1586 C C . VAL A 1 121 ? 9.655 5.015 34.289 1.00 34.10 115 VAL A C 1
ATOM 1587 O O . VAL A 1 121 ? 10.841 5.289 34.066 1.00 41.88 115 VAL A O 1
ATOM 1600 N N . GLY A 1 122 ? 8.629 5.597 33.673 1.00 36.36 116 GLY A N 1
ATOM 1601 C CA . GLY A 1 122 ? 8.797 6.657 32.692 1.00 37.29 116 GLY A CA 1
ATOM 1602 C C . GLY A 1 122 ? 7.721 7.724 32.854 1.00 43.82 116 GLY A C 1
ATOM 1603 O O . GLY A 1 122 ? 6.584 7.419 33.230 1.00 39.65 116 GLY A O 1
ATOM 1607 N N . ILE A 1 123 ? 8.086 8.980 32.612 1.00 40.83 117 ILE A N 1
ATOM 1608 C CA . ILE A 1 123 ? 7.082 10.019 32.439 1.00 37.10 117 ILE A CA 1
ATOM 1609 C C . ILE A 1 123 ? 7.153 10.523 31.016 1.00 37.08 117 ILE A C 1
ATOM 1610 O O . ILE A 1 123 ? 8.213 10.465 30.371 1.00 35.98 117 ILE A O 1
ATOM 1626 N N . GLN A 1 124 ? 5.994 10.950 30.517 1.00 35.43 118 GLN A N 1
ATOM 1627 C CA . GLN A 1 124 ? 5.845 11.458 29.179 1.00 36.13 118 GLN A CA 1
ATOM 1628 C C . GLN A 1 124 ? 5.317 12.868 29.244 1.00 36.83 118 GLN A C 1
ATOM 1629 O O . GLN A 1 124 ? 4.323 13.137 29.924 1.00 39.73 118 GLN A O 1
ATOM 1643 N N . VAL A 1 125 ? 5.977 13.747 28.507 1.00 32.13 119 VAL A N 1
ATOM 1644 C CA . VAL A 1 125 ? 5.555 15.132 28.386 1.00 41.27 119 VAL A CA 1
ATOM 1645 C C . VAL A 1 125 ? 5.267 15.429 26.919 1.00 39.99 119 VAL A C 1
ATOM 1646 O O . VAL A 1 125 ? 6.143 15.305 26.060 1.00 38.64 119 VAL A O 1
ATOM 1659 N N . ASP A 1 126 ? 4.026 15.808 26.647 1.00 36.24 120 ASP A N 1
ATOM 1660 C CA . ASP A 1 126 ? 3.573 16.181 25.315 1.00 38.52 120 ASP A CA 1
ATOM 1661 C C . ASP A 1 126 ? 4.169 17.528 24.897 1.00 46.84 120 ASP A C 1
ATOM 1662 O O . ASP A 1 126 ? 3.825 18.565 25.483 1.00 46.23 120 ASP A O 1
ATOM 1671 N N . MET A 1 127 ? 5.046 17.515 23.885 1.00 39.50 121 MET A N 1
ATOM 1672 C CA . MET A 1 127 ? 5.680 18.738 23.391 1.00 47.01 121 MET A CA 1
ATOM 1673 C C . MET A 1 127 ? 4.974 19.265 22.135 1.00 50.09 121 MET A C 1
ATOM 1674 O O . MET A 1 127 ? 5.436 20.227 21.519 1.00 55.29 121 MET A O 1
ATOM 1688 N N . GLY A 1 128 ? 3.884 18.615 21.729 1.00 47.07 122 GLY A N 1
ATOM 1689 C CA . GLY A 1 128 ? 3.050 19.117 20.640 1.00 50.29 122 GLY A CA 1
ATOM 1690 C C . GLY A 1 128 ? 3.483 18.716 19.243 1.00 57.65 122 GLY A C 1
ATOM 1691 O O . GLY A 1 128 ? 4.221 17.750 19.071 1.00 48.83 122 GLY A O 1
ATOM 1695 N N . GLN A 1 129 ? 3.025 19.484 18.254 1.00 66.93 123 GLN A N 1
ATOM 1696 C CA . GLN A 1 129 ? 3.266 19.196 16.835 1.00 78.37 123 GLN A CA 1
ATOM 1697 C C . GLN A 1 129 ? 4.222 20.203 16.193 1.00 80.28 123 GLN A C 1
ATOM 1698 O O . GLN A 1 129 ? 5.334 20.425 16.674 1.00 81.39 123 GLN A O 1
ATOM 1712 N N . LEU B 1 22 ? 11.050 0.370 51.022 1.00 52.48 16 LEU B N 1
ATOM 1713 C CA . LEU B 1 22 ? 10.263 0.725 52.197 1.00 45.00 16 LEU B CA 1
ATOM 1714 C C . LEU B 1 22 ? 10.464 -0.321 53.291 1.00 47.75 16 LEU B C 1
ATOM 1715 O O . LEU B 1 22 ? 10.660 -1.504 52.987 1.00 54.08 16 LEU B O 1
ATOM 1730 N N . PRO B 1 23 ? 10.410 0.101 54.564 1.00 48.90 17 PRO B N 1
ATOM 1731 C CA . PRO B 1 23 ? 10.702 -0.818 55.676 1.00 42.92 17 PRO B CA 1
ATOM 1732 C C . PRO B 1 23 ? 9.660 -1.934 55.864 1.00 54.53 17 PRO B C 1
ATOM 1733 O O . PRO B 1 23 ? 9.964 -2.924 56.522 1.00 65.31 17 PRO B O 1
ATOM 1744 N N . PHE B 1 24 ? 8.483 -1.800 55.257 1.00 46.67 18 PHE B N 1
ATOM 1745 C CA . PHE B 1 24 ? 7.390 -2.748 55.470 1.00 46.06 18 PHE B CA 1
ATOM 1746 C C . PHE B 1 24 ? 7.049 -3.492 54.187 1.00 43.99 18 PHE B C 1
ATOM 1747 O O . PHE B 1 24 ? 7.281 -2.993 53.091 1.00 40.99 18 PHE B O 1
ATOM 1764 N N . SER B 1 25 ? 6.486 -4.687 54.327 1.00 39.56 19 SER B N 1
ATOM 1765 C CA . SER B 1 25 ? 6.133 -5.535 53.203 1.00 40.08 19 SER B CA 1
ATOM 1766 C C . SER B 1 25 ? 4.976 -4.900 52.448 1.00 42.01 19 SER B C 1
ATOM 1767 O O . SER B 1 25 ? 3.981 -4.505 53.078 1.00 44.04 19 SER B O 1
ATOM 1775 N N . LEU B 1 26 ? 5.132 -4.743 51.130 1.00 38.98 20 LEU B N 1
ATOM 1776 C CA . LEU B 1 26 ? 4.085 -4.143 50.306 1.00 42.65 20 LEU B CA 1
ATOM 1777 C C . LEU B 1 26 ? 3.886 -4.942 49.038 1.00 45.84 20 LEU B C 1
ATOM 1778 O O . LEU B 1 26 ? 4.851 -5.416 48.445 1.00 45.93 20 LEU B O 1
ATOM 1794 N N . THR B 1 27 ? 2.625 -5.070 48.631 1.00 41.44 21 THR B N 1
ATOM 1795 C CA . THR B 1 27 ? 2.241 -5.808 47.440 1.00 40.69 21 THR B CA 1
ATOM 1796 C C . THR B 1 27 ? 1.220 -5.002 46.664 1.00 47.03 21 THR B C 1
ATOM 1797 O O . THR B 1 27 ? 0.445 -4.230 47.247 1.00 41.91 21 THR B O 1
ATOM 1808 N N . ILE B 1 28 ? 1.246 -5.192 45.354 1.00 41.99 22 ILE B N 1
ATOM 1809 C CA . ILE B 1 28 ? 0.261 -4.612 44.451 1.00 35.98 22 ILE B CA 1
ATOM 1810 C C . ILE B 1 28 ? -0.188 -5.699 43.532 1.00 40.51 22 ILE B C 1
ATOM 1811 O O . ILE B 1 28 ? 0.637 -6.416 42.966 1.00 44.15 22 ILE B O 1
ATOM 1827 N N . ALA B 1 29 ? -1.500 -5.793 43.370 1.00 43.64 23 ALA B N 1
ATOM 1828 C CA . ALA B 1 29 ? -2.084 -6.781 42.453 1.00 44.03 23 ALA B CA 1
ATOM 1829 C C . ALA B 1 29 ? -3.023 -6.132 41.437 1.00 51.13 23 ALA B C 1
ATOM 1830 O O . ALA B 1 29 ? -3.685 -5.131 41.737 1.00 45.91 23 ALA B O 1
ATOM 1837 N N . ASP B 1 30 ? -3.074 -6.706 40.235 1.00 44.19 24 ASP B N 1
ATOM 1838 C CA . ASP B 1 30 ? -4.028 -6.285 39.218 1.00 50.05 24 ASP B CA 1
ATOM 1839 C C . ASP B 1 30 ? -5.298 -7.134 39.311 1.00 56.26 24 ASP B C 1
ATOM 1840 O O . ASP B 1 30 ? -5.342 -8.261 38.801 1.00 55.29 24 ASP B O 1
ATOM 1849 N N . ILE B 1 31 ? -6.342 -6.586 39.926 1.00 51.84 25 ILE B N 1
ATOM 1850 C CA . ILE B 1 31 ? -7.524 -7.385 40.228 1.00 59.49 25 ILE B CA 1
ATOM 1851 C C . ILE B 1 31 ? -8.512 -7.408 39.069 1.00 60.86 25 ILE B C 1
ATOM 1852 O O . ILE B 1 31 ? -9.565 -8.042 39.157 1.00 59.27 25 ILE B O 1
ATOM 1868 N N . SER B 1 32 ? -8.160 -6.723 37.985 1.00 59.92 26 SER B N 1
ATOM 1869 C CA . SER B 1 32 ? -8.972 -6.732 36.773 1.00 63.36 26 SER B CA 1
ATOM 1870 C C . SER B 1 32 ? -8.597 -7.947 35.927 1.00 63.90 26 SER B C 1
ATOM 1871 O O . SER B 1 32 ? -9.394 -8.426 35.119 1.00 64.87 26 SER B O 1
ATOM 1879 N N . GLN B 1 33 ? -7.383 -8.450 36.128 1.00 55.57 27 GLN B N 1
ATOM 1880 C CA . GLN B 1 33 ? -6.930 -9.659 35.450 1.00 53.86 27 GLN B CA 1
ATOM 1881 C C . GLN B 1 33 ? -7.453 -10.904 36.133 1.00 57.38 27 GLN B C 1
ATOM 1882 O O . GLN B 1 33 ? -7.690 -10.906 37.343 1.00 61.87 27 GLN B O 1
ATOM 1896 N N . ASP B 1 34 ? -7.633 -11.963 35.349 1.00 59.69 28 ASP B N 1
ATOM 1897 C CA . ASP B 1 34 ? -8.039 -13.250 35.894 1.00 68.78 28 ASP B CA 1
ATOM 1898 C C . ASP B 1 34 ? -7.081 -13.723 36.992 1.00 65.83 28 ASP B C 1
ATOM 1899 O O . ASP B 1 34 ? -5.859 -13.689 36.824 1.00 68.06 28 ASP B O 1
ATOM 1908 N N . ASP B 1 35 ? -7.654 -14.165 38.104 1.00 63.22 29 ASP B N 1
ATOM 1909 C CA . ASP B 1 35 ? -6.898 -14.707 39.234 1.00 66.03 29 ASP B CA 1
ATOM 1910 C C . ASP B 1 35 ? -6.198 -13.601 40.043 1.00 63.14 29 ASP B C 1
ATOM 1911 O O . ASP B 1 35 ? -5.476 -13.899 40.974 1.00 59.81 29 ASP B O 1
ATOM 1920 N N . GLU B 1 36 ? -6.418 -12.339 39.685 1.00 60.80 30 GLU B N 1
ATOM 1921 C CA . GLU B 1 36 ? -5.945 -11.201 40.508 1.00 61.22 30 GLU B CA 1
ATOM 1922 C C . GLU B 1 36 ? -4.472 -11.357 40.911 1.00 54.30 30 GLU B C 1
ATOM 1923 O O . GLU B 1 36 ? -4.143 -11.440 42.106 1.00 56.03 30 GLU B O 1
ATOM 1935 N N . PRO B 1 37 ? -3.581 -11.406 39.904 1.00 56.52 31 PRO B N 1
ATOM 1936 C CA . PRO B 1 37 ? -2.172 -11.699 40.157 1.00 55.74 31 PRO B CA 1
ATOM 1937 C C . PRO B 1 37 ? -1.435 -10.530 40.801 1.00 53.89 31 PRO B C 1
ATOM 1938 O O . PRO B 1 37 ? -1.751 -9.365 40.551 1.00 51.07 31 PRO B O 1
ATOM 1949 N N . LEU B 1 38 ? -0.425 -10.862 41.582 1.00 49.82 32 LEU B N 1
ATOM 1950 C CA . LEU B 1 38 ? 0.518 -9.861 42.045 1.00 50.66 32 LEU B CA 1
ATOM 1951 C C . LEU B 1 38 ? 1.315 -9.352 40.849 1.00 49.35 32 LEU B C 1
ATOM 1952 O O . LEU B 1 38 ? 1.737 -10.123 39.990 1.00 50.18 32 LEU B O 1
ATOM 1968 N N . ILE B 1 39 ? 1.523 -8.043 40.790 1.00 40.92 33 ILE B N 1
ATOM 1969 C CA . ILE B 1 39 ? 2.361 -7.434 39.769 1.00 41.82 33 ILE B CA 1
ATOM 1970 C C . ILE B 1 39 ? 3.601 -6.787 40.392 1.00 42.85 33 ILE B C 1
ATOM 1971 O O . ILE B 1 39 ? 4.583 -6.508 39.676 1.00 40.04 33 ILE B O 1
ATOM 1987 N N . TYR B 1 40 ? 3.552 -6.552 41.698 1.00 46.07 34 TYR B N 1
ATOM 1988 C CA . TYR B 1 40 ? 4.664 -5.945 42.410 1.00 45.51 34 TYR B CA 1
ATOM 1989 C C . TYR B 1 40 ? 4.728 -6.432 43.862 1.00 42.13 34 TYR B C 1
ATOM 1990 O O . TYR B 1 40 ? 3.708 -6.492 44.564 1.00 43.16 34 TYR B O 1
ATOM 2008 N N . VAL B 1 41 ? 5.927 -6.801 44.309 1.00 41.14 35 VAL B N 1
ATOM 2009 C CA . VAL B 1 41 ? 6.215 -6.907 45.724 1.00 46.54 35 VAL B CA 1
ATOM 2010 C C . VAL B 1 41 ? 7.557 -6.244 45.952 1.00 41.52 35 VAL B C 1
ATOM 2011 O O . VAL B 1 41 ? 8.304 -6.050 44.997 1.00 43.79 35 VAL B O 1
ATOM 2024 N N . ASN B 1 42 ? 7.835 -5.862 47.199 1.00 42.62 36 ASN B N 1
ATOM 2025 C CA . ASN B 1 42 ? 9.110 -5.239 47.525 1.00 37.56 36 ASN B CA 1
ATOM 2026 C C . ASN B 1 42 ? 10.026 -6.197 48.273 1.00 47.54 36 ASN B C 1
ATOM 2027 O O . ASN B 1 42 ? 9.651 -7.343 48.549 1.00 49.27 36 ASN B O 1
ATOM 2038 N N . ARG B 1 43 ? 11.234 -5.729 48.571 1.00 44.19 37 ARG B N 1
ATOM 2039 C CA . ARG B 1 43 ? 12.211 -6.537 49.285 1.00 50.34 37 ARG B CA 1
ATOM 2040 C C . ARG B 1 43 ? 11.686 -7.011 50.643 1.00 55.03 37 ARG B C 1
ATOM 2041 O O . ARG B 1 43 ? 11.949 -8.141 51.058 1.00 55.54 37 ARG B O 1
ATOM 2062 N N . ALA B 1 44 ? 10.954 -6.148 51.345 1.00 48.81 38 ALA B N 1
ATOM 2063 C CA . ALA B 1 44 ? 10.396 -6.522 52.639 1.00 49.67 38 ALA B CA 1
ATOM 2064 C C . ALA B 1 44 ? 9.459 -7.743 52.556 1.00 53.83 38 ALA B C 1
ATOM 2065 O O . ALA B 1 44 ? 9.499 -8.610 53.420 1.00 54.78 38 ALA B O 1
ATOM 2072 N N . PHE B 1 45 ? 8.615 -7.811 51.537 1.00 48.25 39 PHE B N 1
ATOM 2073 C CA . PHE B 1 45 ? 7.790 -8.994 51.296 1.00 52.80 39 PHE B CA 1
ATOM 2074 C C . PHE B 1 45 ? 8.666 -10.229 51.060 1.00 58.21 39 PHE B C 1
ATOM 2075 O O . PHE B 1 45 ? 8.392 -11.308 51.595 1.00 59.04 39 PHE B O 1
ATOM 2092 N N . GLU B 1 46 ? 9.715 -10.061 50.262 1.00 56.93 40 GLU B N 1
ATOM 2093 C CA . GLU B 1 46 ? 10.625 -11.164 49.946 1.00 63.01 40 GLU B CA 1
ATOM 2094 C C . GLU B 1 46 ? 11.235 -11.715 51.213 1.00 64.70 40 GLU B C 1
ATOM 2095 O O . GLU B 1 46 ? 11.340 -12.929 51.387 1.00 64.98 40 GLU B O 1
ATOM 2107 N N . GLN B 1 47 ? 11.646 -10.816 52.098 1.00 56.40 41 GLN B N 1
ATOM 2108 C CA . GLN B 1 47 ? 12.319 -11.244 53.323 1.00 64.01 41 GLN B CA 1
ATOM 2109 C C . GLN B 1 47 ? 11.336 -11.862 54.317 1.00 69.99 41 GLN B C 1
ATOM 2110 O O . GLN B 1 47 ? 11.626 -12.892 54.928 1.00 71.23 41 GLN B O 1
ATOM 2124 N N . MET B 1 48 ? 10.165 -11.252 54.463 1.00 62.41 42 MET B N 1
ATOM 2125 C CA . MET B 1 48 ? 9.118 -11.834 55.286 1.00 62.28 42 MET B CA 1
ATOM 2126 C C . MET B 1 48 ? 8.689 -13.241 54.818 1.00 71.21 42 MET B C 1
ATOM 2127 O O . MET B 1 48 ? 8.631 -14.159 55.630 1.00 68.00 42 MET B O 1
ATOM 2141 N N . THR B 1 49 ? 8.373 -13.411 53.531 1.00 60.07 43 THR B N 1
ATOM 2142 C CA . THR B 1 49 ? 7.815 -14.684 53.051 1.00 65.30 43 THR B CA 1
ATOM 2143 C C . THR B 1 49 ? 8.863 -15.707 52.627 1.00 66.44 43 THR B C 1
ATOM 2144 O O . THR B 1 49 ? 8.562 -16.895 52.537 1.00 69.43 43 THR B O 1
ATOM 2155 N N . GLY B 1 50 ? 10.078 -15.251 52.341 1.00 69.12 44 GLY B N 1
ATOM 2156 C CA . GLY B 1 50 ? 11.122 -16.139 51.852 1.00 73.41 44 GLY B CA 1
ATOM 2157 C C . GLY B 1 50 ? 11.001 -16.490 50.368 1.00 73.56 44 GLY B C 1
ATOM 2158 O O . GLY B 1 50 ? 11.710 -17.364 49.867 1.00 64.44 44 GLY B O 1
ATOM 2162 N N . TYR B 1 51 ? 10.102 -15.814 49.661 1.00 68.00 45 TYR B N 1
ATOM 2163 C CA . TYR B 1 51 ? 9.950 -16.011 48.218 1.00 68.21 45 TYR B CA 1
ATOM 2164 C C . TYR B 1 51 ? 10.572 -14.844 47.447 1.00 69.81 45 TYR B C 1
ATOM 2165 O O . TYR B 1 51 ? 10.323 -13.686 47.778 1.00 59.57 45 TYR B O 1
ATOM 2183 N N . SER B 1 52 ? 11.362 -15.136 46.416 1.00 74.47 46 SER B N 1
ATOM 2184 C CA . SER B 1 52 ? 11.889 -14.073 45.552 1.00 74.05 46 SER B CA 1
ATOM 2185 C C . SER B 1 52 ? 10.758 -13.495 44.696 1.00 65.47 46 SER B C 1
ATOM 2186 O O . SER B 1 52 ? 9.734 -14.143 44.503 1.00 64.59 46 SER B O 1
ATOM 2194 N N . ARG B 1 53 ? 10.930 -12.273 44.201 1.00 63.30 47 ARG B N 1
ATOM 2195 C CA . ARG B 1 53 ? 9.948 -11.672 43.295 1.00 68.05 47 ARG B CA 1
ATOM 2196 C C . ARG B 1 53 ? 9.579 -12.549 42.103 1.00 65.39 47 ARG B C 1
ATOM 2197 O O . ARG B 1 53 ? 8.404 -12.701 41.756 1.00 66.76 47 ARG B O 1
ATOM 2218 N N . SER B 1 54 ? 10.597 -13.072 41.434 1.00 58.80 48 SER B N 1
ATOM 2219 C CA . SER B 1 54 ? 10.398 -13.902 40.257 1.00 63.38 48 SER B CA 1
ATOM 2220 C C . SER B 1 54 ? 9.469 -15.103 40.494 1.00 67.34 48 SER B C 1
ATOM 2221 O O . SER B 1 54 ? 8.763 -15.536 39.575 1.00 69.18 48 SER B O 1
ATOM 2229 N N . SER B 1 55 ? 9.480 -15.638 41.714 1.00 64.79 49 SER B N 1
ATOM 2230 C CA . SER B 1 55 ? 8.598 -16.739 42.087 1.00 71.21 49 SER B CA 1
ATOM 2231 C C . SER B 1 55 ? 7.178 -16.272 42.370 1.00 72.16 49 SER B C 1
ATOM 2232 O O . SER B 1 55 ? 6.261 -17.086 42.462 1.00 77.73 49 SER B O 1
ATOM 2240 N N . VAL B 1 56 ? 6.999 -14.961 42.515 1.00 54.70 50 VAL B N 1
ATOM 2241 C CA . VAL B 1 56 ? 5.762 -14.433 43.080 1.00 54.21 50 VAL B CA 1
ATOM 2242 C C . VAL B 1 56 ? 4.913 -13.667 42.053 1.00 49.39 50 VAL B C 1
ATOM 2243 O O . VAL B 1 56 ? 3.686 -13.849 41.996 1.00 52.57 50 VAL B O 1
ATOM 2256 N N . VAL B 1 57 ? 5.560 -12.811 41.275 1.00 49.11 51 VAL B N 1
ATOM 2257 C CA . VAL B 1 57 ? 4.859 -11.953 40.323 1.00 50.82 51 VAL B CA 1
ATOM 2258 C C . VAL B 1 57 ? 4.131 -12.833 39.300 1.00 54.07 51 VAL B C 1
ATOM 2259 O O . VAL B 1 57 ? 4.681 -13.820 38.808 1.00 56.17 51 VAL B O 1
ATOM 2272 N N . GLY B 1 58 ? 2.872 -12.503 39.022 1.00 51.78 52 GLY B N 1
ATOM 2273 C CA . GLY B 1 58 ? 2.042 -13.315 38.149 1.00 47.32 52 GLY B CA 1
ATOM 2274 C C . GLY B 1 58 ? 1.113 -14.274 38.881 1.00 58.71 52 GLY B C 1
ATOM 2275 O O . GLY B 1 58 ? 0.212 -14.841 38.263 1.00 64.67 52 GLY B O 1
ATOM 2279 N N . ARG B 1 59 ? 1.323 -14.458 40.185 1.00 54.29 53 ARG B N 1
ATOM 2280 C CA . ARG B 1 59 ? 0.520 -15.365 41.003 1.00 54.42 53 ARG B CA 1
ATOM 2281 C C . ARG B 1 59 ? -0.392 -14.610 41.955 1.00 55.26 53 ARG B C 1
ATOM 2282 O O . ARG B 1 59 ? -0.034 -13.540 42.440 1.00 52.04 53 ARG B O 1
ATOM 2303 N N . ASN B 1 60 ? -1.564 -15.171 42.234 1.00 58.36 54 ASN B N 1
ATOM 2304 C CA . ASN B 1 60 ? -2.422 -14.661 43.301 1.00 60.06 54 ASN B CA 1
ATOM 2305 C C . ASN B 1 60 ? -1.754 -14.905 44.648 1.00 61.87 54 ASN B C 1
ATOM 2306 O O . ASN B 1 60 ? -1.162 -15.960 44.864 1.00 61.53 54 ASN B O 1
ATOM 2317 N N . CYS B 1 61 ? -1.859 -13.952 45.571 1.00 56.12 55 CYS B N 1
ATOM 2318 C CA . CYS B 1 61 ? -1.079 -14.041 46.799 1.00 53.07 55 CYS B CA 1
ATOM 2319 C C . CYS B 1 61 ? -1.486 -15.208 47.713 1.00 59.54 55 CYS B C 1
ATOM 2320 O O . CYS B 1 61 ? -0.758 -15.547 48.635 1.00 61.23 55 CYS B O 1
ATOM 2328 N N . ARG B 1 62 ? -2.627 -15.832 47.434 1.00 57.65 56 ARG B N 1
ATOM 2329 C CA . ARG B 1 62 ? -3.120 -16.939 48.253 1.00 61.55 56 ARG B CA 1
ATOM 2330 C C . ARG B 1 62 ? -2.167 -18.145 48.319 1.00 65.47 56 ARG B C 1
ATOM 2331 O O . ARG B 1 62 ? -2.433 -19.101 49.057 1.00 65.28 56 ARG B O 1
ATOM 2352 N N . PHE B 1 63 ? -1.065 -18.103 47.571 1.00 60.65 57 PHE B N 1
ATOM 2353 C CA . PHE B 1 63 ? -0.038 -19.140 47.677 1.00 62.13 57 PHE B CA 1
ATOM 2354 C C . PHE B 1 63 ? 0.570 -19.151 49.080 1.00 65.87 57 PHE B C 1
ATOM 2355 O O . PHE B 1 63 ? 1.115 -20.163 49.520 1.00 67.49 57 PHE B O 1
ATOM 2372 N N . LEU B 1 64 ? 0.462 -18.028 49.789 1.00 66.63 58 LEU B N 1
ATOM 2373 C CA . LEU B 1 64 ? 0.918 -17.963 51.175 1.00 69.35 58 LEU B CA 1
ATOM 2374 C C . LEU B 1 64 ? -0.002 -18.731 52.135 1.00 71.00 58 LEU B C 1
ATOM 2375 O O . LEU B 1 64 ? 0.408 -19.074 53.228 1.00 67.40 58 LEU B O 1
ATOM 2391 N N . GLN B 1 65 ? -1.236 -19.002 51.716 1.00 64.71 59 GLN B N 1
ATOM 2392 C CA . GLN B 1 65 ? -2.207 -19.691 52.563 1.00 70.38 59 GLN B CA 1
ATOM 2393 C C . GLN B 1 65 ? -1.948 -21.196 52.605 1.00 68.09 59 GLN B C 1
ATOM 2394 O O . GLN B 1 65 ? -1.316 -21.760 51.714 1.00 66.93 59 GLN B O 1
ATOM 2408 N N . GLY B 1 66 ? -2.430 -21.853 53.650 1.00 75.71 60 GLY B N 1
ATOM 2409 C CA . GLY B 1 66 ? -2.175 -23.271 53.806 1.00 84.60 60 GLY B CA 1
ATOM 2410 C C . GLY B 1 66 ? -3.132 -23.968 54.746 1.00 93.23 60 GLY B C 1
ATOM 2411 O O . GLY B 1 66 ? -4.296 -23.585 54.871 1.00 89.36 60 GLY B O 1
ATOM 2415 N N . GLU B 1 67 ? -2.608 -24.992 55.413 1.00 100.14 61 GLU B N 1
ATOM 2416 C CA . GLU B 1 67 ? -3.392 -25.912 56.229 1.00 105.92 61 GLU B CA 1
ATOM 2417 C C . GLU B 1 67 ? -4.281 -25.208 57.255 1.00 104.84 61 GLU B C 1
ATOM 2418 O O . GLU B 1 67 ? -5.468 -25.516 57.365 1.00 104.12 61 GLU B O 1
ATOM 2430 N N . LYS B 1 68 ? -3.707 -24.257 57.989 1.00 106.75 62 LYS B N 1
ATOM 2431 C CA . LYS B 1 68 ? -4.383 -23.651 59.136 1.00 106.92 62 LYS B CA 1
ATOM 2432 C C . LYS B 1 68 ? -4.939 -22.258 58.843 1.00 99.88 62 LYS B C 1
ATOM 2433 O O . LYS B 1 68 ? -5.143 -21.459 59.751 1.00 101.51 62 LYS B O 1
ATOM 2452 N N . THR B 1 69 ? -5.190 -21.975 57.572 1.00 83.78 63 THR B N 1
ATOM 2453 C CA . THR B 1 69 ? -5.745 -20.690 57.172 1.00 79.90 63 THR B CA 1
ATOM 2454 C C . THR B 1 69 ? -7.262 -20.679 57.359 1.00 78.92 63 THR B C 1
ATOM 2455 O O . THR B 1 69 ? -7.948 -21.645 57.039 1.00 82.65 63 THR B O 1
ATOM 2466 N N . ASP B 1 70 ? -7.782 -19.573 57.875 1.00 78.55 64 ASP B N 1
ATOM 2467 C CA . ASP B 1 70 ? -9.190 -19.485 58.232 1.00 83.38 64 ASP B CA 1
ATOM 2468 C C . ASP B 1 70 ? -10.063 -19.213 57.012 1.00 87.09 64 ASP B C 1
ATOM 2469 O O . ASP B 1 70 ? -9.949 -18.151 56.398 1.00 81.84 64 ASP B O 1
ATOM 2478 N N . PRO B 1 71 ? -10.943 -20.167 56.653 1.00 92.45 65 PRO B N 1
ATOM 2479 C CA . PRO B 1 71 ? -11.783 -19.962 55.464 1.00 88.33 65 PRO B CA 1
ATOM 2480 C C . PRO B 1 71 ? -12.692 -18.732 55.541 1.00 84.93 65 PRO B C 1
ATOM 2481 O O . PRO B 1 71 ? -13.019 -18.155 54.509 1.00 85.60 65 PRO B O 1
ATOM 2492 N N . GLY B 1 72 ? -13.093 -18.337 56.742 1.00 85.43 66 GLY B N 1
ATOM 2493 C CA . GLY B 1 72 ? -13.945 -17.176 56.902 1.00 86.79 66 GLY B CA 1
ATOM 2494 C C . GLY B 1 72 ? -13.224 -15.885 56.557 1.00 87.60 66 GLY B C 1
ATOM 2495 O O . GLY B 1 72 ? -13.803 -14.994 55.936 1.00 84.96 66 GLY B O 1
ATOM 2499 N N . ALA B 1 73 ? -11.960 -15.782 56.962 1.00 83.63 67 ALA B N 1
ATOM 2500 C CA . ALA B 1 73 ? -11.156 -14.591 56.680 1.00 84.88 67 ALA B CA 1
ATOM 2501 C C . ALA B 1 73 ? -10.989 -14.429 55.169 1.00 79.06 67 ALA B C 1
ATOM 2502 O O . ALA B 1 73 ? -11.157 -13.339 54.613 1.00 72.65 67 ALA B O 1
ATOM 2509 N N . VAL B 1 74 ? -10.669 -15.538 54.517 1.00 83.68 68 VAL B N 1
ATOM 2510 C CA . VAL B 1 74 ? -10.576 -15.593 53.066 1.00 77.58 68 VAL B CA 1
ATOM 2511 C C . VAL B 1 74 ? -11.831 -15.009 52.411 1.00 75.67 68 VAL B C 1
ATOM 2512 O O . VAL B 1 74 ? -11.730 -14.154 51.531 1.00 70.59 68 VAL B O 1
ATOM 2525 N N . GLU B 1 75 ? -13.004 -15.469 52.847 1.00 80.32 69 GLU B N 1
ATOM 2526 C CA . GLU B 1 75 ? -14.283 -14.991 52.312 1.00 81.34 69 GLU B CA 1
ATOM 2527 C C . GLU B 1 75 ? -14.446 -13.480 52.474 1.00 77.48 69 GLU B C 1
ATOM 2528 O O . GLU B 1 75 ? -15.037 -12.818 51.616 1.00 75.48 69 GLU B O 1
ATOM 2540 N N . ARG B 1 76 ? -13.935 -12.935 53.575 1.00 80.75 70 ARG B N 1
ATOM 2541 C CA . ARG B 1 76 ? -14.043 -11.501 53.817 1.00 83.16 70 ARG B CA 1
ATOM 2542 C C . ARG B 1 76 ? -13.083 -10.725 52.920 1.00 80.97 70 ARG B C 1
ATOM 2543 O O . ARG B 1 76 ? -13.394 -9.620 52.470 1.00 83.93 70 ARG B O 1
ATOM 2564 N N . LEU B 1 77 ? -11.917 -11.310 52.661 1.00 67.30 71 LEU B N 1
ATOM 2565 C CA . LEU B 1 77 ? -10.958 -10.728 51.726 1.00 68.54 71 LEU B CA 1
ATOM 2566 C C . LEU B 1 77 ? -11.519 -10.707 50.304 1.00 67.01 71 LEU B C 1
ATOM 2567 O O . LEU B 1 77 ? -11.498 -9.672 49.633 1.00 65.40 71 LEU B O 1
ATOM 2583 N N . ALA B 1 78 ? -12.006 -11.861 49.847 1.00 67.06 72 ALA B N 1
ATOM 2584 C CA . ALA B 1 78 ? -12.621 -11.972 48.535 1.00 68.74 72 ALA B CA 1
ATOM 2585 C C . ALA B 1 78 ? -13.757 -10.953 48.383 1.00 69.43 72 ALA B C 1
ATOM 2586 O O . ALA B 1 78 ? -13.820 -10.221 47.384 1.00 66.63 72 ALA B O 1
ATOM 2593 N N . LYS B 1 79 ? -14.631 -10.909 49.391 1.00 74.76 73 LYS B N 1
ATOM 2594 C CA . LYS B 1 79 ? -15.765 -9.985 49.427 1.00 79.37 73 LYS B CA 1
ATOM 2595 C C . LYS B 1 79 ? -15.306 -8.541 49.216 1.00 78.67 73 LYS B C 1
ATOM 2596 O O . LYS B 1 79 ? -15.837 -7.836 48.360 1.00 78.26 73 LYS B O 1
ATOM 2615 N N . ALA B 1 80 ? -14.318 -8.106 49.993 1.00 73.65 74 ALA B N 1
ATOM 2616 C CA . ALA B 1 80 ? -13.787 -6.751 49.866 1.00 66.32 74 ALA B CA 1
ATOM 2617 C C . ALA B 1 80 ? -13.261 -6.486 48.456 1.00 64.66 74 ALA B C 1
ATOM 2618 O O . ALA B 1 80 ? -13.527 -5.434 47.869 1.00 63.77 74 ALA B O 1
ATOM 2625 N N . ILE B 1 81 ? -12.515 -7.440 47.914 1.00 69.75 75 ILE B N 1
ATOM 2626 C CA . ILE B 1 81 ? -11.986 -7.304 46.562 1.00 67.91 75 ILE B CA 1
ATOM 2627 C C . ILE B 1 81 ? -13.149 -7.127 45.585 1.00 68.95 75 ILE B C 1
ATOM 2628 O O . ILE B 1 81 ? -13.138 -6.221 44.753 1.00 62.35 75 ILE B O 1
ATOM 2644 N N . ARG B 1 82 ? -14.169 -7.972 45.712 1.00 69.01 76 ARG B N 1
ATOM 2645 C CA . ARG B 1 82 ? -15.315 -7.904 44.814 1.00 75.11 76 ARG B CA 1
ATOM 2646 C C . ARG B 1 82 ? -16.071 -6.582 44.957 1.00 76.13 76 ARG B C 1
ATOM 2647 O O . ARG B 1 82 ? -16.658 -6.093 43.994 1.00 81.16 76 ARG B O 1
ATOM 2668 N N . ASN B 1 83 ? -16.043 -5.996 46.151 1.00 72.91 77 ASN B N 1
ATOM 2669 C CA . ASN B 1 83 ? -16.711 -4.714 46.379 1.00 74.46 77 ASN B CA 1
ATOM 2670 C C . ASN B 1 83 ? -15.751 -3.532 46.347 1.00 69.46 77 ASN B C 1
ATOM 2671 O O . ASN B 1 83 ? -16.161 -2.395 46.579 1.00 64.36 77 ASN B O 1
ATOM 2682 N N . CYS B 1 84 ? -14.488 -3.800 46.026 1.00 77.78 78 CYS B N 1
ATOM 2683 C CA . CYS B 1 84 ? -13.481 -2.749 45.950 1.00 76.74 78 CYS B CA 1
ATOM 2684 C C . CYS B 1 84 ? -13.463 -1.965 47.256 1.00 73.20 78 CYS B C 1
ATOM 2685 O O . CYS B 1 84 ? -13.528 -0.731 47.263 1.00 67.34 78 CYS B O 1
ATOM 2692 N N . GLU B 1 85 ? -13.401 -2.707 48.357 1.00 75.60 79 GLU B N 1
ATOM 2693 C CA . GLU B 1 85 ? -13.456 -2.145 49.701 1.00 79.02 79 GLU B CA 1
ATOM 2694 C C . GLU B 1 85 ? -12.130 -2.342 50.410 1.00 70.28 79 GLU B C 1
ATOM 2695 O O . GLU B 1 85 ? -11.415 -3.313 50.151 1.00 58.58 79 GLU B O 1
ATOM 2707 N N . GLU B 1 86 ? -11.803 -1.414 51.300 1.00 67.11 80 GLU B N 1
ATOM 2708 C CA . GLU B 1 86 ? -10.695 -1.605 52.217 1.00 72.31 80 GLU B CA 1
ATOM 2709 C C . GLU B 1 86 ? -11.047 -2.757 53.142 1.00 73.21 80 GLU B C 1
ATOM 2710 O O . GLU B 1 86 ? -12.216 -2.979 53.455 1.00 78.40 80 GLU B O 1
ATOM 2722 N N . VAL B 1 87 ? -10.041 -3.496 53.579 1.00 66.42 81 VAL B N 1
ATOM 2723 C CA . VAL B 1 87 ? -10.279 -4.628 54.454 1.00 65.08 81 VAL B CA 1
ATOM 2724 C C . VAL B 1 87 ? -9.035 -4.854 55.284 1.00 66.57 81 VAL B C 1
ATOM 2725 O O . VAL B 1 87 ? -7.923 -4.645 54.806 1.00 62.29 81 VAL B O 1
ATOM 2738 N N . GLU B 1 88 ? -9.242 -5.255 56.538 1.00 68.71 82 GLU B N 1
ATOM 2739 C CA . GLU B 1 88 ? -8.159 -5.559 57.467 1.00 65.44 82 GLU B CA 1
ATOM 2740 C C . GLU B 1 88 ? -8.467 -6.909 58.098 1.00 67.44 82 GLU B C 1
ATOM 2741 O O . GLU B 1 88 ? -9.568 -7.126 58.606 1.00 73.66 82 GLU B O 1
ATOM 2753 N N . GLU B 1 89 ? -7.504 -7.822 58.028 1.00 61.21 83 GLU B N 1
ATOM 2754 C CA . GLU B 1 89 ? -7.674 -9.184 58.527 1.00 72.24 83 GLU B CA 1
ATOM 2755 C C . GLU B 1 89 ? -6.338 -9.736 59.001 1.00 67.55 83 GLU B C 1
ATOM 2756 O O . GLU B 1 89 ? -5.311 -9.458 58.403 1.00 66.02 83 GLU B O 1
ATOM 2768 N N . THR B 1 90 ? -6.342 -10.511 60.077 1.00 63.88 84 THR B N 1
ATOM 2769 C CA . THR B 1 90 ? -5.156 -11.267 60.447 1.00 69.77 84 THR B CA 1
ATOM 2770 C C . THR B 1 90 ? -5.434 -12.670 59.932 1.00 78.75 84 THR B C 1
ATOM 2771 O O . THR B 1 90 ? -6.535 -13.190 60.090 1.00 83.16 84 THR B O 1
ATOM 2782 N N . ILE B 1 91 ? -4.457 -13.252 59.254 1.00 79.54 85 ILE B N 1
ATOM 2783 C CA . ILE B 1 91 ? -4.653 -14.535 58.606 1.00 75.53 85 ILE B CA 1
ATOM 2784 C C . ILE B 1 91 ? -3.371 -15.341 58.703 1.00 75.30 85 ILE B C 1
ATOM 2785 O O . ILE B 1 91 ? -2.272 -14.791 58.651 1.00 65.77 85 ILE B O 1
ATOM 2801 N N . TYR B 1 92 ? -3.514 -16.652 58.853 1.00 70.02 86 TYR B N 1
ATOM 2802 C CA . TYR B 1 92 ? -2.355 -17.512 59.014 1.00 73.33 86 TYR B CA 1
ATOM 2803 C C . TYR B 1 92 ? -1.750 -17.857 57.657 1.00 70.96 86 TYR B C 1
ATOM 2804 O O . TYR B 1 92 ? -2.423 -18.427 56.795 1.00 64.98 86 TYR B O 1
ATOM 2822 N N . ASN B 1 93 ? -0.479 -17.499 57.478 1.00 81.48 87 ASN B N 1
ATOM 2823 C CA . ASN B 1 93 ? 0.266 -17.800 56.251 1.00 75.02 87 ASN B CA 1
ATOM 2824 C C . ASN B 1 93 ? 1.487 -18.661 56.557 1.00 78.19 87 ASN B C 1
ATOM 2825 O O . ASN B 1 93 ? 1.788 -18.928 57.721 1.00 73.12 87 ASN B O 1
ATOM 2836 N N . TYR B 1 94 ? 2.188 -19.080 55.502 1.00 68.52 88 TYR B N 1
ATOM 2837 C CA . TYR B 1 94 ? 3.380 -19.920 55.629 1.00 74.01 88 TYR B CA 1
ATOM 2838 C C . TYR B 1 94 ? 4.513 -19.383 54.755 1.00 65.01 88 TYR B C 1
ATOM 2839 O O . TYR B 1 94 ? 4.299 -19.034 53.592 1.00 60.79 88 TYR B O 1
ATOM 2857 N N . ARG B 1 95 ? 5.719 -19.323 55.311 1.00 60.70 89 ARG B N 1
ATOM 2858 C CA . ARG B 1 95 ? 6.873 -18.829 54.565 1.00 65.57 89 ARG B CA 1
ATOM 2859 C C . ARG B 1 95 ? 7.337 -19.906 53.594 1.00 69.71 89 ARG B C 1
ATOM 2860 O O . ARG B 1 95 ? 6.840 -21.032 53.635 1.00 72.83 89 ARG B O 1
ATOM 2881 N N . ALA B 1 96 ? 8.270 -19.557 52.713 1.00 68.22 90 ALA B N 1
ATOM 2882 C CA . ALA B 1 96 ? 8.788 -20.508 51.732 1.00 71.89 90 ALA B CA 1
ATOM 2883 C C . ALA B 1 96 ? 9.234 -21.812 52.400 1.00 73.83 90 ALA B C 1
ATOM 2884 O O . ALA B 1 96 ? 8.996 -22.897 51.865 1.00 76.39 90 ALA B O 1
ATOM 2891 N N . ASP B 1 97 ? 9.867 -21.704 53.569 1.00 70.95 91 ASP B N 1
ATOM 2892 C CA . ASP B 1 97 ? 10.449 -22.885 54.219 1.00 75.65 91 ASP B CA 1
ATOM 2893 C C . ASP B 1 97 ? 9.470 -23.659 55.100 1.00 78.83 91 ASP B C 1
ATOM 2894 O O . ASP B 1 97 ? 9.875 -24.561 55.823 1.00 84.12 91 ASP B O 1
ATOM 2903 N N . GLY B 1 98 ? 8.189 -23.308 55.033 1.00 80.52 92 GLY B N 1
ATOM 2904 C CA . GLY B 1 98 ? 7.150 -24.050 55.727 1.00 85.61 92 GLY B CA 1
ATOM 2905 C C . GLY B 1 98 ? 6.636 -23.367 56.982 1.00 90.00 92 GLY B C 1
ATOM 2906 O O . GLY B 1 98 ? 5.488 -23.577 57.381 1.00 92.82 92 GLY B O 1
ATOM 2910 N N . GLU B 1 99 ? 7.482 -22.545 57.600 1.00 88.47 93 GLU B N 1
ATOM 2911 C CA . GLU B 1 99 ? 7.152 -21.912 58.880 1.00 86.91 93 GLU B CA 1
ATOM 2912 C C . GLU B 1 99 ? 5.877 -21.081 58.821 1.00 82.82 93 GLU B C 1
ATOM 2913 O O . GLU B 1 99 ? 5.746 -20.174 57.993 1.00 78.33 93 GLU B O 1
ATOM 2925 N N . GLY B 1 100 ? 4.945 -21.396 59.716 1.00 73.09 94 GLY B N 1
ATOM 2926 C CA 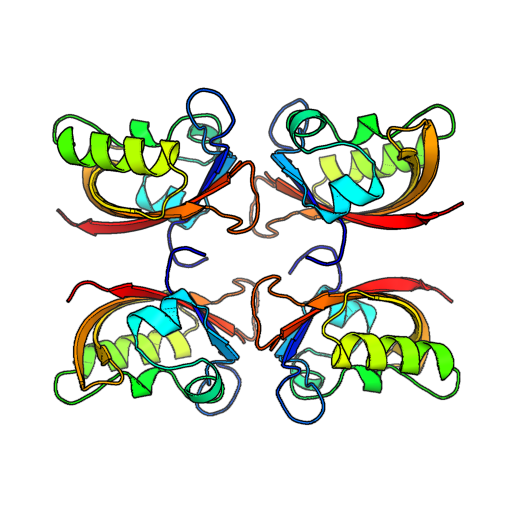. GLY B 1 100 ? 3.676 -20.701 59.792 1.00 70.72 94 GLY B CA 1
ATOM 2927 C C . GLY B 1 100 ? 3.812 -19.384 60.524 1.00 69.78 94 GLY B C 1
ATOM 2928 O O . GLY B 1 100 ? 4.690 -19.222 61.366 1.00 66.92 94 GLY B O 1
ATOM 2932 N N . PHE B 1 101 ? 2.959 -18.424 60.189 1.00 70.67 95 PHE B N 1
ATOM 2933 C CA . PHE B 1 101 ? 2.969 -17.148 60.883 1.00 68.28 95 PHE B CA 1
ATOM 2934 C C . PHE B 1 101 ? 1.669 -16.396 60.689 1.00 65.82 95 PHE B C 1
ATOM 2935 O O . PHE B 1 101 ? 0.933 -16.616 59.731 1.00 66.50 95 PHE B O 1
ATOM 2952 N N . TRP B 1 102 ? 1.388 -15.502 61.622 1.00 65.55 96 TRP B N 1
ATOM 2953 C CA . TRP B 1 102 ? 0.204 -14.681 61.542 1.00 67.58 96 TRP B CA 1
ATOM 2954 C C . TRP B 1 102 ? 0.572 -13.452 60.737 1.00 65.51 96 TRP B C 1
ATOM 2955 O O . TRP B 1 102 ? 1.532 -12.754 61.055 1.00 57.78 96 TRP B O 1
ATOM 2976 N N . ASN B 1 103 ? -0.187 -13.225 59.675 1.00 65.64 97 ASN B N 1
ATOM 2977 C CA . ASN B 1 103 ? 0.041 -12.117 58.773 1.00 59.53 97 ASN B CA 1
ATOM 2978 C C . ASN B 1 103 ? -1.064 -11.097 59.007 1.00 60.75 97 ASN B C 1
ATOM 2979 O O . ASN B 1 103 ? -2.232 -11.347 58.709 1.00 61.19 97 ASN B O 1
ATOM 2990 N N . HIS B 1 104 ? -0.718 -9.962 59.595 1.00 59.28 98 HIS B N 1
ATOM 2991 C CA . HIS B 1 104 ? -1.695 -8.903 59.716 1.00 62.40 98 HIS B CA 1
ATOM 2992 C C . HIS B 1 104 ? -1.696 -8.149 58.402 1.00 59.81 98 HIS B C 1
ATOM 2993 O O . HIS B 1 104 ? -0.768 -7.403 58.106 1.00 55.24 98 HIS B O 1
ATOM 3008 N N . LEU B 1 105 ? -2.755 -8.354 57.629 1.00 58.99 99 LEU B N 1
ATOM 3009 C CA . LEU B 1 105 ? -2.867 -7.805 56.301 1.00 53.77 99 LEU B CA 1
ATOM 3010 C C . LEU B 1 105 ? -3.789 -6.591 56.296 1.00 58.51 99 LEU B C 1
ATOM 3011 O O . LEU B 1 105 ? -4.871 -6.615 56.886 1.00 62.94 99 LEU B O 1
ATOM 3027 N N . LEU B 1 106 ? -3.338 -5.521 55.643 1.00 53.47 100 LEU B N 1
ATOM 3028 C CA . LEU B 1 106 ? -4.186 -4.351 55.393 1.00 60.57 100 LEU B CA 1
ATOM 3029 C C . LEU B 1 106 ? -4.100 -4.058 53.915 1.00 57.15 100 LEU B C 1
ATOM 3030 O O . LEU B 1 106 ? -3.014 -3.752 53.414 1.00 52.29 100 LEU B O 1
ATOM 3046 N N . MET B 1 107 ? -5.235 -4.151 53.220 1.00 54.78 101 MET B N 1
ATOM 3047 C CA . MET B 1 107 ? -5.281 -3.922 51.791 1.00 53.58 101 MET B CA 1
ATOM 3048 C C . MET B 1 107 ? -6.540 -3.161 51.382 1.00 54.31 101 MET B C 1
ATOM 3049 O O . MET B 1 107 ? -7.505 -3.074 52.145 1.00 53.73 101 MET B O 1
ATOM 3063 N N . GLY B 1 108 ? -6.501 -2.593 50.179 1.00 50.46 102 GLY B N 1
ATOM 3064 C CA . GLY B 1 108 ? -7.631 -1.896 49.584 1.00 52.50 102 GLY B CA 1
ATOM 3065 C C . GLY B 1 108 ? -7.239 -1.306 48.250 1.00 51.47 102 GLY B C 1
ATOM 3066 O O . GLY B 1 108 ? -6.130 -1.551 47.768 1.00 46.40 102 GLY B O 1
ATOM 3070 N N . PRO B 1 109 ? -8.149 -0.536 47.632 1.00 57.55 103 PRO B N 1
ATOM 3071 C CA . PRO B 1 109 ? -7.888 0.020 46.297 1.00 48.92 103 PRO B CA 1
ATOM 3072 C C . PRO B 1 109 ? -6.698 0.959 46.275 1.00 52.80 103 PRO B C 1
ATOM 3073 O O . PRO B 1 109 ? -6.581 1.779 47.167 1.00 45.51 103 PRO B O 1
ATOM 3084 N N . LEU B 1 110 ? -5.833 0.839 45.273 1.00 43.20 104 LEU B N 1
ATOM 3085 C CA . LEU B 1 110 ? -4.647 1.688 45.182 1.00 50.72 104 LEU B CA 1
ATOM 3086 C C . LEU B 1 110 ? -5.027 3.097 44.729 1.00 52.64 104 LEU B C 1
ATOM 3087 O O . LEU B 1 110 ? -4.325 4.072 45.028 1.00 49.74 104 LEU B O 1
ATOM 3103 N N . GLU B 1 111 ? -6.136 3.180 44.003 1.00 45.27 105 GLU B N 1
ATOM 3104 C CA . GLU B 1 111 ? -6.644 4.430 43.451 1.00 61.95 105 GLU B CA 1
ATOM 3105 C C . GLU B 1 111 ? -8.131 4.502 43.766 1.00 70.75 105 GLU B C 1
ATOM 3106 O O . GLU B 1 111 ? -8.933 3.761 43.188 1.00 71.23 105 GLU B O 1
ATOM 3118 N N . ASP B 1 112 ? -8.497 5.391 44.684 1.00 79.50 106 ASP B N 1
ATOM 3119 C CA . ASP B 1 112 ? -9.871 5.465 45.169 1.00 87.40 106 ASP B CA 1
ATOM 3120 C C . ASP B 1 112 ? -10.874 5.898 44.095 1.00 88.81 106 ASP B C 1
ATOM 3121 O O . ASP B 1 112 ? -12.004 5.411 44.079 1.00 91.18 106 ASP B O 1
ATOM 3130 N N . GLN B 1 113 ? -10.469 6.806 43.208 1.00 88.47 107 GLN B N 1
ATOM 3131 C CA . GLN B 1 113 ? -11.366 7.305 42.157 1.00 95.76 107 GLN B CA 1
ATOM 3132 C C . GLN B 1 113 ? -11.402 6.415 40.909 1.00 89.91 107 GLN B C 1
ATOM 3133 O O . GLN B 1 113 ? -12.015 6.779 39.902 1.00 90.08 107 GLN B O 1
ATOM 3147 N N . ASP B 1 114 ? -10.745 5.261 40.966 1.00 74.86 108 ASP B N 1
ATOM 3148 C CA . ASP B 1 114 ? -10.736 4.351 39.828 1.00 73.65 108 ASP B CA 1
ATOM 3149 C C . ASP B 1 114 ? -12.034 3.558 39.798 1.00 76.96 108 ASP B C 1
ATOM 3150 O O . ASP B 1 114 ? -12.167 2.547 40.489 1.00 69.55 108 ASP B O 1
ATOM 3159 N N . GLU B 1 115 ? -12.980 4.028 38.988 1.00 86.36 109 GLU B N 1
ATOM 3160 C CA . GLU B 1 115 ? -14.277 3.378 38.848 1.00 88.25 109 GLU B CA 1
ATOM 3161 C C . GLU B 1 115 ? -14.102 1.903 38.513 1.00 85.06 109 GLU B C 1
ATOM 3162 O O . GLU B 1 115 ? -14.826 1.051 39.024 1.00 85.97 109 GLU B O 1
ATOM 3174 N N . LYS B 1 116 ? -13.131 1.604 37.656 1.00 85.41 110 LYS B N 1
ATOM 3175 C CA . LYS B 1 116 ? -12.856 0.222 37.280 1.00 81.55 110 LYS B CA 1
ATOM 3176 C C . LYS B 1 116 ? -12.216 -0.548 38.437 1.00 81.64 110 LYS B C 1
ATOM 3177 O O . LYS B 1 116 ? -12.269 -1.778 38.470 1.00 84.58 110 LYS B O 1
ATOM 3196 N N . CYS B 1 117 ? -11.626 0.178 39.386 1.00 72.80 111 CYS B N 1
ATOM 3197 C CA . CYS B 1 117 ? -10.982 -0.444 40.538 1.00 65.20 111 CYS B CA 1
ATOM 3198 C C . CYS B 1 117 ? -9.995 -1.524 40.103 1.00 62.14 111 CYS B C 1
ATOM 3199 O O . CYS B 1 117 ? -10.152 -2.703 40.427 1.00 65.31 111 CYS B O 1
ATOM 3206 N N . ARG B 1 118 ? -8.979 -1.119 39.357 1.00 50.95 112 ARG B N 1
ATOM 3207 C CA . ARG B 1 118 ? -8.099 -2.078 38.704 1.00 54.99 112 ARG B CA 1
ATOM 3208 C C . ARG B 1 118 ? -7.032 -2.663 39.636 1.00 53.18 112 ARG B C 1
ATOM 3209 O O . ARG B 1 118 ? -6.714 -3.853 39.573 1.00 53.36 112 ARG B O 1
ATOM 3230 N N . TYR B 1 119 ? -6.483 -1.825 40.507 1.00 48.49 113 TYR B N 1
ATOM 3231 C CA . TYR B 1 119 ? -5.373 -2.245 41.354 1.00 45.12 113 TYR B CA 1
ATOM 3232 C C . TYR B 1 119 ? -5.724 -2.209 42.844 1.00 44.19 113 TYR B C 1
ATOM 3233 O O . TYR B 1 119 ? -6.425 -1.283 43.301 1.00 46.15 113 TYR B O 1
ATOM 3251 N N . PHE B 1 120 ? -5.232 -3.208 43.600 1.00 45.25 114 PHE B N 1
ATOM 3252 C CA . PHE B 1 120 ? -5.265 -3.242 45.068 1.00 48.23 114 PHE B CA 1
ATOM 3253 C C . PHE B 1 120 ? -3.837 -3.210 45.580 1.00 48.63 114 PHE B C 1
ATOM 3254 O O . PHE B 1 120 ? -2.944 -3.796 44.962 1.00 45.38 114 PHE B O 1
ATOM 3271 N N . VAL B 1 121 ? -3.633 -2.476 46.673 1.00 43.18 115 VAL B N 1
ATOM 3272 C CA . VAL B 1 121 ? -2.376 -2.483 47.404 1.00 45.65 115 VAL B CA 1
ATOM 3273 C C . VAL B 1 121 ? -2.581 -3.104 48.761 1.00 48.66 115 VAL B C 1
ATOM 3274 O O . VAL B 1 121 ? -3.633 -2.923 49.393 1.00 46.71 115 VAL B O 1
ATOM 3287 N N . GLY B 1 122 ? -1.575 -3.837 49.230 1.00 48.07 116 GLY B N 1
ATOM 3288 C CA . GLY B 1 122 ? -1.639 -4.466 50.528 1.00 53.54 116 GLY B CA 1
ATOM 3289 C C . GLY B 1 122 ? -0.317 -4.315 51.267 1.00 54.97 116 GLY B C 1
ATOM 3290 O O . GLY B 1 122 ? 0.739 -4.324 50.628 1.00 49.63 116 GLY B O 1
ATOM 3294 N N . ILE B 1 123 ? -0.374 -4.152 52.578 1.00 46.25 117 ILE B N 1
ATOM 3295 C CA . ILE B 1 123 ? 0.801 -4.321 53.415 1.00 39.52 117 ILE B CA 1
ATOM 3296 C C . ILE B 1 123 ? 0.604 -5.506 54.314 1.00 45.09 117 ILE B C 1
ATOM 3297 O O . ILE B 1 123 ? -0.510 -5.802 54.763 1.00 59.19 117 ILE B O 1
ATOM 3313 N N . GLN B 1 124 ? 1.726 -6.129 54.655 1.00 52.63 118 GLN B N 1
ATOM 3314 C CA . GLN B 1 124 ? 1.732 -7.303 55.510 1.00 43.88 118 GLN B CA 1
ATOM 3315 C C . GLN B 1 124 ? 2.642 -7.086 56.701 1.00 53.31 118 GLN B C 1
ATOM 3316 O O . GLN B 1 124 ? 3.807 -6.716 56.548 1.00 56.20 118 GLN B O 1
ATOM 3330 N N . VAL B 1 125 ? 2.096 -7.318 57.878 1.00 54.00 119 VAL B N 1
ATOM 3331 C CA . VAL B 1 125 ? 2.881 -7.200 59.094 1.00 50.72 119 VAL B CA 1
ATOM 3332 C C . VAL B 1 125 ? 2.992 -8.554 59.780 1.00 59.84 119 VAL B C 1
ATOM 3333 O O . VAL B 1 125 ? 1.995 -9.171 60.157 1.00 58.76 119 VAL B O 1
ATOM 3346 N N . ASP B 1 126 ? 4.229 -9.004 59.934 1.00 57.90 120 ASP B N 1
ATOM 3347 C CA . ASP B 1 126 ? 4.479 -10.329 60.455 1.00 66.23 120 ASP B CA 1
ATOM 3348 C C . ASP B 1 126 ? 4.350 -10.267 61.955 1.00 68.22 120 ASP B C 1
ATOM 3349 O O . ASP B 1 126 ? 5.103 -9.553 62.621 1.00 59.72 120 ASP B O 1
ATOM 3358 N N . MET B 1 127 ? 3.370 -11.017 62.456 1.00 58.56 121 MET B N 1
ATOM 3359 C CA . MET B 1 127 ? 3.064 -11.087 63.882 1.00 70.40 121 MET B CA 1
ATOM 3360 C C . MET B 1 127 ? 3.449 -12.435 64.512 1.00 80.48 121 MET B C 1
ATOM 3361 O O . MET B 1 127 ? 3.743 -12.497 65.705 1.00 82.46 121 MET B O 1
ATOM 3375 N N . GLY B 1 128 ? 3.432 -13.509 63.722 1.00 98.01 122 GLY B N 1
ATOM 3376 C CA . GLY B 1 128 ? 3.552 -14.863 64.253 1.00 98.20 122 GLY B CA 1
ATOM 3377 C C . GLY B 1 128 ? 4.911 -15.222 64.820 1.00 105.29 122 GLY B C 1
ATOM 3378 O O . GLY B 1 128 ? 5.730 -14.354 65.114 1.00 110.07 122 GLY B O 1
ATOM 3382 N N . LEU C 1 22 ? 13.887 8.298 41.528 1.00 51.88 16 LEU C N 1
ATOM 3383 C CA . LEU C 1 22 ? 13.146 8.386 40.272 1.00 48.91 16 LEU C CA 1
ATOM 3384 C C . LEU C 1 22 ? 13.987 9.140 39.239 1.00 42.55 16 LEU C C 1
ATOM 3385 O O . LEU C 1 22 ? 14.678 10.092 39.587 1.00 50.94 16 LEU C O 1
ATOM 3400 N N . PRO C 1 23 ? 13.930 8.726 37.973 1.00 45.24 17 PRO C N 1
ATOM 3401 C CA . PRO C 1 23 ? 14.783 9.310 36.939 1.00 43.41 17 PRO C CA 1
ATOM 3402 C C . PRO C 1 23 ? 14.188 10.565 36.313 1.00 44.80 17 PRO C C 1
ATOM 3403 O O . PRO C 1 23 ? 14.160 10.702 35.099 1.00 49.47 17 PRO C O 1
ATOM 3414 N N . PHE C 1 24 ? 13.669 11.441 37.147 1.00 36.11 18 PHE C N 1
ATOM 3415 C CA . PHE C 1 24 ? 13.199 12.755 36.732 1.00 33.34 18 PHE C CA 1
ATOM 3416 C C . PHE C 1 24 ? 13.109 13.587 38.020 1.00 32.52 18 PHE C C 1
ATOM 3417 O O . PHE C 1 24 ? 12.892 13.046 39.093 1.00 31.16 18 PHE C O 1
ATOM 3434 N N . SER C 1 25 ? 13.332 14.882 37.870 1.00 28.65 19 SER C N 1
ATOM 3435 C CA . SER C 1 25 ? 13.275 15.834 38.965 1.00 28.86 19 SER C CA 1
ATOM 3436 C C . SER C 1 25 ? 11.852 15.962 39.485 1.00 32.05 19 SER C C 1
ATOM 3437 O O . SER C 1 25 ? 10.908 16.161 38.712 1.00 32.48 19 SER C O 1
ATOM 3445 N N . LEU C 1 26 ? 11.701 15.849 40.806 1.00 33.15 20 LEU C N 1
ATOM 3446 C CA . LEU C 1 26 ? 10.394 15.845 41.431 1.00 31.38 20 LEU C CA 1
ATOM 3447 C C . LEU C 1 26 ? 10.458 16.651 42.732 1.00 30.98 20 LEU C C 1
ATOM 3448 O O . LEU C 1 26 ? 11.431 16.546 43.497 1.00 31.48 20 LEU C O 1
ATOM 3464 N N . THR C 1 27 ? 9.418 17.448 42.970 1.00 29.33 21 THR C N 1
ATOM 3465 C CA . THR C 1 27 ? 9.333 18.333 44.117 1.00 29.49 21 THR C CA 1
ATOM 3466 C C . THR C 1 27 ? 7.947 18.173 44.715 1.00 31.72 21 THR C C 1
ATOM 3467 O O . THR C 1 27 ? 6.972 17.953 43.988 1.00 29.88 21 THR C O 1
ATOM 3478 N N . ILE C 1 28 ? 7.862 18.286 46.042 1.00 31.50 22 ILE C N 1
ATOM 3479 C CA . ILE C 1 28 ? 6.582 18.339 46.749 1.00 25.27 22 ILE C CA 1
ATOM 3480 C C . ILE C 1 28 ? 6.603 19.548 47.655 1.00 25.59 22 ILE C C 1
ATOM 3481 O O . ILE C 1 28 ? 7.574 19.765 48.364 1.00 29.30 22 ILE C O 1
ATOM 3497 N N . ALA C 1 29 ? 5.536 20.339 47.603 1.00 27.49 23 ALA C N 1
ATOM 3498 C CA . ALA C 1 29 ? 5.394 21.511 48.455 1.00 26.13 23 ALA C CA 1
ATOM 3499 C C . ALA C 1 29 ? 4.142 21.383 49.305 1.00 28.80 23 ALA C C 1
ATOM 3500 O O . ALA C 1 29 ? 3.137 20.824 48.873 1.00 30.45 23 ALA C O 1
ATOM 3507 N N . ASP C 1 30 ? 4.201 21.953 50.501 1.00 28.73 24 ASP C N 1
ATOM 3508 C CA . ASP C 1 30 ? 3.044 22.071 51.368 1.00 28.49 24 ASP C CA 1
ATOM 3509 C C . ASP C 1 30 ? 2.461 23.470 51.185 1.00 28.61 24 ASP C C 1
ATOM 3510 O O . ASP C 1 30 ? 2.943 24.445 51.770 1.00 30.85 24 ASP C O 1
ATOM 3519 N N . ILE C 1 31 ? 1.434 23.555 50.358 1.00 29.94 25 ILE C N 1
ATOM 3520 C CA . ILE C 1 31 ? 0.926 24.855 49.958 1.00 32.25 25 ILE C CA 1
ATOM 3521 C C . ILE C 1 31 ? -0.076 25.394 50.965 1.00 33.59 25 ILE C C 1
ATOM 3522 O O . ILE C 1 31 ? -0.604 26.496 50.785 1.00 39.10 25 ILE C O 1
ATOM 3538 N N . SER C 1 32 ? -0.327 24.648 52.044 1.00 35.03 26 SER C N 1
ATOM 3539 C CA . SER C 1 32 ? -1.195 25.156 53.104 1.00 35.44 26 SER C CA 1
ATOM 3540 C C . SER C 1 32 ? -0.388 26.056 54.054 1.00 41.33 26 SER C C 1
ATOM 3541 O O . SER C 1 32 ? -0.961 26.777 54.868 1.00 44.60 26 SER C O 1
ATOM 3549 N N . GLN C 1 33 ? 0.939 25.995 53.965 1.00 37.54 27 GLN C N 1
ATOM 3550 C CA . GLN C 1 33 ? 1.814 26.853 54.780 1.00 34.83 27 GLN C CA 1
ATOM 3551 C C . GLN C 1 33 ? 2.056 28.158 54.021 1.00 39.12 27 GLN C C 1
ATOM 3552 O O . GLN C 1 33 ? 2.065 28.172 52.794 1.00 38.79 27 GLN C O 1
ATOM 3566 N N . ASP C 1 34 ? 2.224 29.269 54.743 1.00 42.30 28 ASP C N 1
ATOM 3567 C CA . ASP C 1 34 ? 2.274 30.575 54.072 1.00 47.01 28 ASP C CA 1
ATOM 3568 C C . ASP C 1 34 ? 3.348 30.697 52.989 1.00 38.38 28 ASP C C 1
ATOM 3569 O O . ASP C 1 34 ? 3.118 31.331 51.970 1.00 44.86 28 ASP C O 1
ATOM 3578 N N . ASP C 1 35 ? 4.525 30.132 53.237 1.00 44.10 29 ASP C N 1
ATOM 3579 C CA . ASP C 1 35 ? 5.630 30.258 52.295 1.00 34.22 29 ASP C CA 1
ATOM 3580 C C . ASP C 1 35 ? 5.511 29.233 51.143 1.00 32.96 29 ASP C C 1
ATOM 3581 O O . ASP C 1 35 ? 6.295 29.276 50.211 1.00 35.33 29 ASP C O 1
ATOM 3590 N N . GLU C 1 36 ? 4.514 28.351 51.214 1.00 34.11 30 GLU C N 1
ATOM 3591 C CA . GLU C 1 36 ? 4.383 27.228 50.262 1.00 29.13 30 GLU C CA 1
ATOM 3592 C C . GLU C 1 36 ? 5.728 26.567 50.085 1.00 29.12 30 GLU C C 1
ATOM 3593 O O . GLU C 1 36 ? 6.224 26.414 48.978 1.00 30.78 30 GLU C O 1
ATOM 3605 N N . PRO C 1 37 ? 6.334 26.137 51.201 1.00 31.74 31 PRO C N 1
ATOM 3606 C CA . PRO C 1 37 ? 7.701 25.622 51.133 1.00 28.72 31 PRO C CA 1
ATOM 3607 C C . PRO C 1 37 ? 7.804 24.244 50.466 1.00 28.06 31 PRO C C 1
ATOM 3608 O O . PRO C 1 37 ? 6.891 23.406 50.602 1.00 31.38 31 PRO C O 1
ATOM 3619 N N . LEU C 1 38 ? 8.936 24.018 49.833 1.00 29.05 32 LEU C N 1
ATOM 3620 C CA . LEU C 1 38 ? 9.311 22.672 49.441 1.00 28.17 32 LEU C CA 1
ATOM 3621 C C . LEU C 1 38 ? 9.543 21.859 50.718 1.00 28.54 32 LEU C C 1
ATOM 3622 O O . LEU C 1 38 ? 10.253 22.296 51.640 1.00 28.76 32 LEU C O 1
ATOM 3638 N N . ILE C 1 39 ? 8.929 20.681 50.766 1.00 25.71 33 ILE C N 1
ATOM 3639 C CA . ILE C 1 39 ? 9.173 19.745 51.859 1.00 25.06 33 ILE C CA 1
ATOM 3640 C C . ILE C 1 39 ? 9.986 18.547 51.411 1.00 29.29 33 ILE C C 1
ATOM 3641 O O . ILE C 1 39 ? 10.570 17.851 52.239 1.00 25.91 33 ILE C O 1
ATOM 3657 N N . TYR C 1 40 ? 10.007 18.295 50.123 1.00 27.32 34 TYR C N 1
ATOM 3658 C CA . TYR C 1 40 ? 10.726 17.162 49.541 1.00 28.58 34 TYR C CA 1
ATOM 3659 C C . TYR C 1 40 ? 11.192 17.487 48.104 1.00 28.44 34 TYR C C 1
ATOM 3660 O O . TYR C 1 40 ? 10.441 18.073 47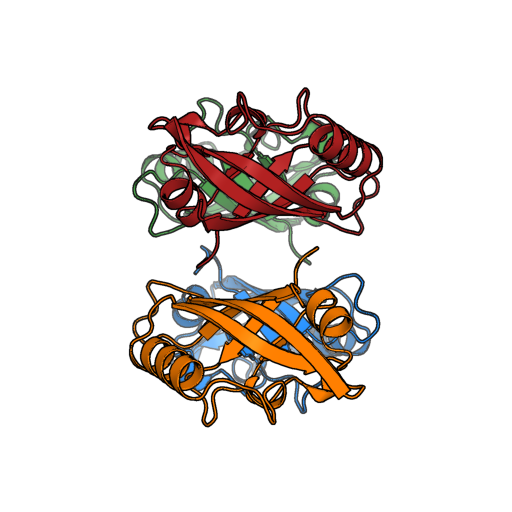.314 1.00 29.98 34 TYR C O 1
ATOM 3678 N N . VAL C 1 41 ? 12.438 17.136 47.788 1.00 26.93 35 VAL C N 1
ATOM 3679 C CA . VAL C 1 41 ? 12.903 17.072 46.426 1.00 31.16 35 VAL C CA 1
ATOM 3680 C C . VAL C 1 41 ? 13.768 15.847 46.358 1.00 31.66 35 VAL C C 1
ATOM 3681 O O . VAL C 1 41 ? 14.289 15.418 47.370 1.00 28.32 35 VAL C O 1
ATOM 3694 N N . ASN C 1 42 ? 13.899 15.296 45.158 1.00 29.57 36 ASN C N 1
ATOM 3695 C CA . ASN C 1 42 ? 14.747 14.111 44.939 1.00 26.56 36 ASN C CA 1
ATOM 3696 C C . ASN C 1 42 ? 16.151 14.434 44.435 1.00 29.39 36 ASN C C 1
ATOM 3697 O O . ASN C 1 42 ? 16.530 15.615 44.221 1.00 32.38 36 ASN C O 1
ATOM 3708 N N . ARG C 1 43 ? 16.952 13.386 44.260 1.00 34.76 37 ARG C N 1
ATOM 3709 C CA . ARG C 1 43 ? 18.313 13.560 43.790 1.00 32.84 37 ARG C CA 1
ATOM 3710 C C . ARG C 1 43 ? 18.354 14.209 42.408 1.00 31.71 37 ARG C C 1
ATOM 3711 O O . ARG C 1 43 ? 19.233 15.035 42.130 1.00 38.32 37 ARG C O 1
ATOM 3732 N N . ALA C 1 44 ? 17.412 13.841 41.532 1.00 33.21 38 ALA C N 1
ATOM 3733 C CA . ALA C 1 44 ? 17.368 14.422 40.209 1.00 33.93 38 ALA C CA 1
ATOM 3734 C C . ALA C 1 44 ? 17.201 15.947 40.245 1.00 31.36 38 ALA C C 1
ATOM 3735 O O . ALA C 1 44 ? 17.795 16.652 39.410 1.00 34.04 38 ALA C O 1
ATOM 3742 N N . PHE C 1 45 ? 16.409 16.446 41.183 1.00 32.34 39 PHE C N 1
ATOM 3743 C CA . PHE C 1 45 ? 16.252 17.898 41.361 1.00 28.99 39 PHE C CA 1
ATOM 3744 C C . PHE C 1 45 ? 17.583 18.509 41.805 1.00 34.67 39 PHE C C 1
ATOM 3745 O O . PHE C 1 45 ? 18.007 19.566 41.297 1.00 30.24 39 PHE C O 1
ATOM 3762 N N . GLU C 1 46 ? 18.256 17.840 42.730 1.00 34.02 40 GLU C N 1
ATOM 3763 C CA . GLU C 1 46 ? 19.545 18.328 43.224 1.00 30.99 40 GLU C CA 1
ATOM 3764 C C . GLU C 1 46 ? 20.529 18.433 42.062 1.00 40.32 40 GLU C C 1
ATOM 3765 O O . GLU C 1 46 ? 21.260 19.414 41.918 1.00 38.21 40 GLU C O 1
ATOM 3777 N N . GLN C 1 47 ? 20.530 17.406 41.222 1.00 34.96 41 GLN C N 1
ATOM 3778 C CA . GLN C 1 47 ? 21.478 17.322 40.132 1.00 36.54 41 GLN C CA 1
ATOM 3779 C C . GLN C 1 47 ? 21.161 18.359 39.055 1.00 34.57 41 GLN C C 1
ATOM 3780 O O . GLN C 1 47 ? 22.062 19.002 38.519 1.00 40.44 41 GLN C O 1
ATOM 3794 N N . MET C 1 48 ? 19.884 18.522 38.734 1.00 34.42 42 MET C N 1
ATOM 3795 C CA . MET C 1 48 ? 19.479 19.514 37.740 1.00 31.44 42 MET C CA 1
ATOM 3796 C C . MET C 1 48 ? 19.836 20.926 38.206 1.00 37.17 42 MET C C 1
ATOM 3797 O O . MET C 1 48 ? 20.362 21.743 37.441 1.00 36.67 42 MET C O 1
ATOM 3811 N N . THR C 1 49 ? 19.533 21.222 39.455 1.00 30.17 43 THR C N 1
ATOM 3812 C CA . THR C 1 49 ? 19.657 22.605 39.937 1.00 32.54 43 THR C CA 1
ATOM 3813 C C . THR C 1 49 ? 21.012 22.941 40.514 1.00 35.26 43 THR C C 1
ATOM 3814 O O . THR C 1 49 ? 21.361 24.105 40.584 1.00 37.28 43 THR C O 1
ATOM 3825 N N . GLY C 1 50 ? 21.773 21.941 40.981 1.00 33.25 44 GLY C N 1
ATOM 3826 C CA . GLY C 1 50 ? 23.035 22.189 41.660 1.00 36.33 44 GLY C CA 1
ATOM 3827 C C . GLY C 1 50 ? 22.890 22.581 43.137 1.00 36.49 44 GLY C C 1
ATOM 3828 O O . GLY C 1 50 ? 23.873 22.939 43.806 1.00 40.79 44 GLY C O 1
ATOM 3832 N N . TYR C 1 51 ? 21.655 22.528 43.650 1.00 33.81 45 TYR C N 1
ATOM 3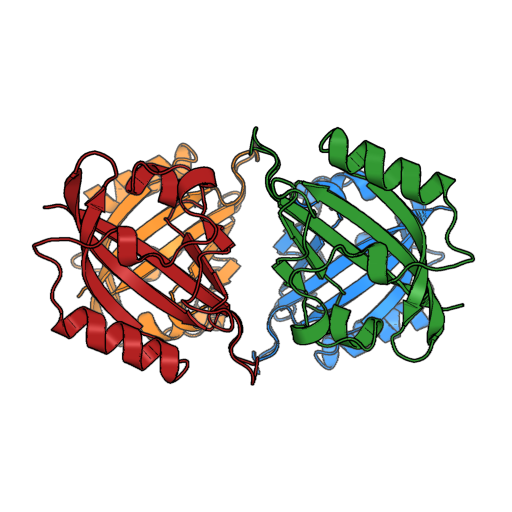833 C CA . TYR C 1 51 ? 21.374 22.817 45.053 1.00 34.16 45 TYR C CA 1
ATOM 3834 C C . TYR C 1 51 ? 21.101 21.515 45.806 1.00 36.91 45 TYR C C 1
ATOM 3835 O O . TYR C 1 51 ? 20.312 20.687 45.358 1.00 36.01 45 TYR C O 1
ATOM 3853 N N . SER C 1 52 ? 21.740 21.329 46.942 1.00 41.77 46 SER C N 1
ATOM 3854 C CA . SER C 1 52 ? 21.409 20.175 47.794 1.00 38.49 46 SER C CA 1
ATOM 3855 C C . SER C 1 52 ? 20.095 20.417 48.539 1.00 36.36 46 SER C C 1
ATOM 3856 O O . SER C 1 52 ? 19.674 21.559 48.736 1.00 35.87 46 SER C O 1
ATOM 3864 N N . ARG C 1 53 ? 19.462 19.329 48.976 1.00 34.09 47 ARG C N 1
ATOM 3865 C CA . ARG C 1 53 ? 18.257 19.391 49.780 1.00 32.28 47 ARG C CA 1
ATOM 3866 C C . ARG C 1 53 ? 18.350 20.370 50.915 1.00 31.77 47 ARG C C 1
ATOM 3867 O O . ARG C 1 53 ? 17.393 21.080 51.221 1.00 36.33 47 ARG C O 1
ATOM 3888 N N . SER C 1 54 ? 19.479 20.322 51.621 1.00 34.61 48 SER C N 1
ATOM 3889 C CA . SER C 1 54 ? 19.663 21.148 52.790 1.00 39.02 48 SER C CA 1
ATOM 3890 C C . SER C 1 54 ? 19.530 22.640 52.477 1.00 38.33 48 SER C C 1
ATOM 3891 O O . SER C 1 54 ? 19.194 23.424 53.379 1.00 38.24 48 SER C O 1
ATOM 3899 N N . SER C 1 55 ? 19.782 23.016 51.224 1.00 38.59 49 SER C N 1
ATOM 3900 C CA . SER C 1 55 ? 19.645 24.406 50.756 1.00 38.97 49 SER C CA 1
ATOM 3901 C C . SER C 1 55 ? 18.219 24.726 50.351 1.00 44.18 49 SER C C 1
ATOM 3902 O O . SER C 1 55 ? 17.828 25.895 50.277 1.00 45.86 49 SER C O 1
ATOM 3910 N N . VAL C 1 56 ? 17.461 23.680 50.030 1.00 31.11 50 VAL C N 1
ATOM 3911 C CA . VAL C 1 56 ? 16.200 23.819 49.336 1.00 28.24 50 VAL C CA 1
ATOM 3912 C C . VAL C 1 56 ? 14.960 23.606 50.200 1.00 27.21 50 VAL C C 1
ATOM 3913 O O . VAL C 1 56 ? 13.975 24.336 50.116 1.00 27.78 50 VAL C O 1
ATOM 3926 N N . VAL C 1 57 ? 14.985 22.605 51.072 1.00 28.03 51 VAL C N 1
ATOM 3927 C CA . VAL C 1 57 ? 13.794 22.313 51.852 1.00 24.49 51 VAL C CA 1
ATOM 3928 C C . VAL C 1 57 ? 13.480 23.471 52.774 1.00 25.43 51 VAL C C 1
ATOM 3929 O O . VAL C 1 57 ? 14.353 23.966 53.460 1.00 30.14 51 VAL C O 1
ATOM 3942 N N . GLY C 1 58 ? 12.232 23.915 52.769 1.00 28.13 52 GLY C N 1
ATOM 3943 C CA . GLY C 1 58 ? 11.827 25.044 53.559 1.00 27.74 52 GLY C CA 1
ATOM 3944 C C . GLY C 1 58 ? 11.732 26.333 52.739 1.00 28.99 52 GLY C C 1
ATOM 3945 O O . GLY C 1 58 ? 11.189 27.332 53.247 1.00 31.89 52 GLY C O 1
ATOM 3949 N N . ARG C 1 59 ? 12.295 26.334 51.539 1.00 27.06 53 ARG C N 1
ATOM 3950 C CA . ARG C 1 59 ? 12.194 27.473 50.591 1.00 25.40 53 ARG C CA 1
ATOM 3951 C C . ARG C 1 59 ? 11.024 27.368 49.665 1.00 29.91 53 ARG C C 1
ATOM 3952 O O . ARG C 1 59 ? 10.576 26.274 49.288 1.00 30.77 53 ARG C O 1
ATOM 3973 N N . ASN C 1 60 ? 10.568 28.510 49.173 1.00 27.26 54 ASN C N 1
ATOM 3974 C CA . ASN C 1 60 ? 9.693 28.474 48.029 1.00 31.02 54 ASN C CA 1
ATOM 3975 C C . ASN C 1 60 ? 10.530 28.245 46.760 1.00 26.03 54 ASN C C 1
ATOM 3976 O O . ASN C 1 60 ? 11.635 28.796 46.621 1.00 29.63 54 ASN C O 1
ATOM 3987 N N . CYS C 1 61 ? 10.028 27.410 45.846 1.00 28.50 55 CYS C N 1
ATOM 3988 C CA . CYS C 1 61 ? 10.791 27.011 44.697 1.00 31.83 55 CYS C CA 1
ATOM 3989 C C . CYS C 1 61 ? 11.096 28.189 43.758 1.00 32.55 55 CYS C C 1
ATOM 3990 O O . CYS C 1 61 ? 11.935 28.059 42.890 1.00 32.48 55 CYS C O 1
ATOM 3998 N N . ARG C 1 62 ? 10.450 29.342 43.959 1.00 27.97 56 ARG C N 1
ATOM 3999 C CA . ARG C 1 62 ? 10.744 30.519 43.147 1.00 28.14 56 ARG C CA 1
ATOM 4000 C C . ARG C 1 62 ? 12.179 30.993 43.344 1.00 31.66 56 ARG C C 1
ATOM 4001 O O . ARG C 1 62 ? 12.629 31.873 42.607 1.00 30.62 56 ARG C O 1
ATOM 4022 N N . PHE C 1 63 ? 12.926 30.387 44.245 1.00 33.17 57 PHE C N 1
ATOM 4023 C CA . PHE C 1 63 ? 14.335 30.762 44.455 1.00 30.44 57 PHE C CA 1
ATOM 4024 C C . PHE C 1 63 ? 15.155 30.475 43.181 1.00 29.29 57 PHE C C 1
ATOM 4025 O O . PHE C 1 63 ? 16.217 31.055 43.004 1.00 34.56 57 PHE C O 1
ATOM 4042 N N . LEU C 1 64 ? 14.675 29.578 42.322 1.00 32.66 58 LEU C N 1
ATOM 4043 C CA . LEU C 1 64 ? 15.340 29.284 41.039 1.00 33.11 58 LEU C CA 1
ATOM 4044 C C . LEU C 1 64 ? 15.139 30.360 39.973 1.00 31.87 58 LEU C C 1
ATOM 4045 O O . LEU C 1 64 ? 15.734 30.299 38.896 1.00 32.56 58 LEU C O 1
ATOM 4061 N N . GLN C 1 65 ? 14.244 31.311 40.222 1.00 28.22 59 GLN C N 1
ATOM 4062 C CA . GLN C 1 65 ? 13.925 32.334 39.237 1.00 28.24 59 GLN C CA 1
ATOM 4063 C C . GLN C 1 65 ? 14.888 33.509 39.312 1.00 30.18 59 GLN C C 1
ATOM 4064 O O . GLN C 1 65 ? 15.621 33.683 40.292 1.00 32.52 59 GLN C O 1
ATOM 4078 N N . GLY C 1 66 ? 14.862 34.342 38.275 1.00 31.72 60 GLY C N 1
ATOM 4079 C CA . GLY C 1 66 ? 15.671 35.546 38.304 1.00 38.17 60 GLY C CA 1
ATOM 4080 C C . GLY C 1 66 ? 15.130 36.580 37.342 1.00 48.31 60 GLY C C 1
ATOM 4081 O O . GLY C 1 66 ? 13.942 36.561 37.031 1.00 44.73 60 GLY C O 1
ATOM 4085 N N . GLU C 1 67 ? 16.029 37.436 36.860 1.00 64.95 61 GLU C N 1
ATOM 4086 C CA . GLU C 1 67 ? 15.724 38.563 35.970 1.00 65.82 61 GLU C CA 1
ATOM 4087 C C . GLU C 1 67 ? 14.800 38.216 34.807 1.00 61.60 61 GLU C C 1
ATOM 4088 O O . GLU C 1 67 ? 13.699 38.757 34.679 1.00 68.39 61 GLU C O 1
ATOM 4100 N N . LYS C 1 68 ? 15.276 37.315 33.960 1.00 57.83 62 LYS C N 1
ATOM 4101 C CA . LYS C 1 68 ? 14.587 36.958 32.733 1.00 62.41 62 LYS C CA 1
ATOM 4102 C C . LYS C 1 68 ? 13.362 36.056 32.931 1.00 57.35 62 LYS C C 1
ATOM 4103 O O . LYS C 1 68 ? 12.702 35.721 31.955 1.00 50.42 62 LYS C O 1
ATOM 4122 N N . THR C 1 69 ? 13.059 35.637 34.165 1.00 43.75 63 THR C N 1
ATOM 4123 C CA . THR C 1 69 ? 11.858 34.839 34.367 1.00 40.00 63 THR C CA 1
ATOM 4124 C C . THR C 1 69 ? 10.595 35.652 34.042 1.00 39.66 63 THR C C 1
ATOM 4125 O O . THR C 1 69 ? 10.408 36.752 34.540 1.00 43.97 63 THR C O 1
ATOM 4136 N N . ASP C 1 70 ? 9.729 35.087 33.214 1.00 36.60 64 ASP C N 1
ATOM 4137 C CA . ASP C 1 70 ? 8.554 35.787 32.688 1.00 35.84 64 ASP C CA 1
ATOM 4138 C C . ASP C 1 70 ? 7.474 35.968 33.736 1.00 39.94 64 ASP C C 1
ATOM 4139 O O . ASP C 1 70 ? 6.893 34.983 34.199 1.00 38.37 64 ASP C O 1
ATOM 4148 N N . PRO C 1 71 ? 7.191 37.225 34.135 1.00 42.86 65 PRO C N 1
ATOM 4149 C CA . PRO C 1 71 ? 6.227 37.383 35.240 1.00 40.89 65 PRO C CA 1
ATOM 4150 C C . PRO C 1 71 ? 4.815 36.907 34.877 1.00 38.45 65 PRO C C 1
ATOM 4151 O O . PRO C 1 71 ? 4.016 36.548 35.733 1.00 36.93 65 PRO C O 1
ATOM 4162 N N . GLY C 1 72 ? 4.512 36.863 33.592 1.00 38.94 66 GLY C N 1
ATOM 4163 C CA . GLY C 1 72 ? 3.230 36.354 33.141 1.00 37.53 66 GLY C CA 1
ATOM 4164 C C . GLY C 1 72 ? 3.095 34.864 33.429 1.00 45.08 66 GLY C C 1
ATOM 4165 O O . GLY C 1 72 ? 2.063 34.406 33.904 1.00 42.01 66 GLY C O 1
ATOM 4169 N N . ALA C 1 73 ? 4.157 34.117 33.158 1.00 37.16 67 ALA C N 1
ATOM 4170 C CA . ALA C 1 73 ? 4.159 32.674 33.397 1.00 42.87 67 ALA C CA 1
ATOM 4171 C C . ALA C 1 73 ? 4.082 32.426 34.889 1.00 42.91 67 ALA C C 1
ATOM 4172 O O . ALA C 1 73 ? 3.341 31.543 35.362 1.00 40.19 67 ALA C O 1
ATOM 4179 N N . VAL C 1 74 ? 4.859 33.206 35.639 1.00 36.81 68 VAL C N 1
ATOM 4180 C CA . VAL C 1 74 ? 4.854 33.112 37.100 1.00 38.22 68 VAL C CA 1
ATOM 4181 C C . VAL C 1 74 ? 3.430 33.339 37.603 1.00 37.87 68 VAL C C 1
ATOM 4182 O O . VAL C 1 74 ? 2.928 32.624 38.462 1.00 37.17 68 VAL C O 1
ATOM 4195 N N . GLU C 1 75 ? 2.758 34.339 37.047 1.00 36.73 69 GLU C N 1
ATOM 4196 C CA . GLU C 1 75 ? 1.407 34.611 37.488 1.00 39.16 69 GLU C CA 1
ATOM 4197 C C . GLU C 1 75 ? 0.489 33.407 37.206 1.00 37.26 69 GLU C C 1
ATOM 4198 O O . GLU C 1 75 ? -0.401 33.115 38.003 1.00 39.72 69 GLU C O 1
ATOM 4210 N N . ARG C 1 76 ? 0.706 32.711 36.094 1.00 35.52 70 ARG C N 1
ATOM 4211 C CA . ARG C 1 76 ? -0.167 31.587 35.748 1.00 36.50 70 ARG C CA 1
ATOM 4212 C C . ARG C 1 76 ? 0.059 30.417 36.722 1.00 38.99 70 ARG C C 1
ATOM 4213 O O . ARG C 1 76 ? -0.881 29.698 37.075 1.00 38.27 70 ARG C O 1
ATOM 4234 N N . LEU C 1 77 ? 1.303 30.252 37.161 1.00 37.38 71 LEU C N 1
ATOM 4235 C CA . LEU C 1 77 ? 1.622 29.257 38.184 1.00 34.07 71 LEU C CA 1
ATOM 4236 C C . LEU C 1 77 ? 0.907 29.616 39.484 1.00 37.77 71 LEU C C 1
ATOM 4237 O O . LEU C 1 77 ? 0.269 28.774 40.120 1.00 33.98 71 LEU C O 1
ATOM 4253 N N . ALA C 1 78 ? 1.011 30.881 39.889 1.00 38.17 72 ALA C N 1
ATOM 4254 C CA . ALA C 1 78 ? 0.386 31.313 41.133 1.00 39.17 72 ALA C CA 1
ATOM 4255 C C . ALA C 1 78 ? -1.133 31.095 41.095 1.00 34.12 72 ALA C C 1
ATOM 4256 O O . ALA C 1 78 ? -1.711 30.594 42.057 1.00 38.42 72 ALA C O 1
ATOM 4263 N N . LYS C 1 79 ? -1.768 31.441 39.975 1.00 40.17 73 LYS C N 1
ATOM 4264 C CA . LYS C 1 79 ? -3.216 31.265 39.849 1.00 47.74 73 LYS C CA 1
ATOM 4265 C C . LYS C 1 79 ? -3.605 29.790 39.964 1.00 40.81 73 LYS C C 1
ATOM 4266 O O . LYS C 1 79 ? -4.566 29.440 40.657 1.00 43.23 73 LYS C O 1
ATOM 4285 N N . ALA C 1 80 ? -2.828 28.928 39.331 1.00 37.35 74 ALA C N 1
ATOM 4286 C CA . ALA C 1 80 ? -3.087 27.489 39.421 1.00 40.22 74 ALA C CA 1
ATOM 4287 C C . ALA C 1 80 ? -2.993 26.970 40.853 1.00 39.70 74 ALA C C 1
ATOM 4288 O O . ALA C 1 80 ? -3.836 26.180 41.312 1.00 35.46 74 ALA C O 1
ATOM 4295 N N . ILE C 1 81 ? -1.964 27.406 41.575 1.00 37.28 75 ILE C N 1
ATOM 4296 C CA . ILE C 1 81 ? -1.779 26.978 42.953 1.00 41.28 75 ILE C CA 1
ATOM 4297 C C . ILE C 1 81 ? -2.965 27.462 43.797 1.00 42.19 75 ILE C C 1
ATOM 4298 O O . ILE C 1 81 ? -3.549 26.686 44.537 1.00 38.06 75 ILE C O 1
ATOM 4314 N N . ARG C 1 82 ? -3.355 28.720 43.618 1.00 39.83 76 ARG C N 1
ATOM 4315 C CA . ARG C 1 82 ? -4.477 29.298 44.366 1.00 42.94 76 ARG C CA 1
ATOM 4316 C C . ARG C 1 82 ? -5.772 28.524 44.098 1.00 47.57 76 ARG C C 1
ATOM 4317 O O . ARG C 1 82 ? -6.562 28.319 45.006 1.00 51.92 76 ARG C O 1
ATOM 4338 N N . ASN C 1 83 ? -5.974 28.082 42.861 1.00 45.61 77 ASN C N 1
ATOM 4339 C CA . ASN C 1 83 ? -7.213 27.395 42.495 1.00 47.56 77 ASN C CA 1
ATOM 4340 C C . ASN C 1 83 ? -7.114 25.869 42.573 1.00 46.76 77 ASN C C 1
ATOM 4341 O O . ASN C 1 83 ? -8.041 25.159 42.200 1.00 44.18 77 ASN C O 1
ATOM 4352 N N . CYS C 1 84 ? -5.986 25.388 43.081 1.00 46.92 78 CYS C N 1
ATOM 4353 C CA . CYS C 1 84 ? -5.695 23.961 43.187 1.00 45.55 78 CYS C CA 1
ATOM 4354 C C . CYS C 1 84 ? -5.885 23.237 41.864 1.00 43.86 78 CYS C C 1
ATOM 4355 O O . CYS C 1 84 ? -6.601 22.233 41.796 1.00 44.99 78 CYS C O 1
ATOM 4362 N N . GLU C 1 85 ? -5.242 23.757 40.818 1.00 37.16 79 GLU C N 1
ATOM 4363 C CA . GLU C 1 85 ? -5.378 23.226 39.459 1.00 38.19 79 GLU C CA 1
ATOM 4364 C C . GLU C 1 85 ? -4.034 22.772 38.912 1.00 36.50 79 GLU C C 1
ATOM 4365 O O . GLU C 1 85 ? -2.986 23.267 39.327 1.00 37.24 79 GLU C O 1
ATOM 4377 N N . GLU C 1 86 ? -4.082 21.806 37.996 1.00 34.40 80 GLU C N 1
ATOM 4378 C CA . GLU C 1 86 ? -2.910 21.362 37.260 1.00 37.59 80 GLU C CA 1
ATOM 4379 C C . GLU C 1 86 ? -2.467 22.476 36.343 1.00 41.34 80 GLU C C 1
ATOM 4380 O O . GLU C 1 86 ? -3.286 23.252 35.837 1.00 44.00 80 GLU C O 1
ATOM 4392 N N . VAL C 1 87 ? -1.172 22.557 36.116 1.00 37.63 81 VAL C N 1
ATOM 4393 C CA . VAL C 1 87 ? -0.670 23.583 35.229 1.00 33.72 81 VAL C CA 1
ATOM 4394 C C . VAL C 1 87 ? 0.649 23.132 34.646 1.00 35.31 81 VAL C C 1
ATOM 4395 O O . VAL C 1 87 ? 1.399 22.376 35.286 1.00 35.77 81 VAL C O 1
ATOM 4408 N N . GLU C 1 88 ? 0.918 23.612 33.440 1.00 37.94 82 GLU C N 1
ATOM 4409 C CA . GLU C 1 88 ? 2.143 23.332 32.726 1.00 33.86 82 GLU C CA 1
ATOM 4410 C C . GLU C 1 88 ? 2.675 24.659 32.150 1.00 40.39 82 GLU C C 1
ATOM 4411 O O . GLU C 1 88 ? 1.924 25.396 31.526 1.00 41.09 82 GLU C O 1
ATOM 4423 N N . GLU C 1 89 ? 3.946 24.973 32.415 1.00 36.19 83 GLU C N 1
ATOM 4424 C CA . GLU C 1 89 ? 4.612 26.187 31.900 1.00 35.78 83 GLU C CA 1
ATOM 4425 C C . GLU C 1 89 ? 6.087 25.897 31.699 1.00 38.69 83 GLU C C 1
ATOM 4426 O O . GLU C 1 89 ? 6.688 25.099 32.420 1.00 41.34 83 GLU C O 1
ATOM 4438 N N . THR C 1 90 ? 6.690 26.607 30.767 1.00 34.54 84 THR C N 1
ATOM 4439 C CA . THR C 1 90 ? 8.129 26.524 30.566 1.00 37.82 84 THR C CA 1
ATOM 4440 C C . THR C 1 90 ? 8.640 27.870 31.047 1.00 39.86 84 THR C C 1
ATOM 4441 O O . THR C 1 90 ? 8.225 28.919 30.529 1.00 39.68 84 THR C O 1
ATOM 4452 N N . ILE C 1 91 ? 9.523 27.831 32.035 1.00 34.48 85 ILE C N 1
ATOM 4453 C CA . ILE C 1 91 ? 9.954 29.023 32.745 1.00 38.11 85 ILE C CA 1
ATOM 4454 C C . ILE C 1 91 ? 11.480 29.050 32.782 1.00 38.08 85 ILE C C 1
ATOM 4455 O O . ILE C 1 91 ? 12.143 28.006 32.818 1.00 35.83 85 ILE C O 1
ATOM 4471 N N . TYR C 1 92 ? 12.049 30.245 32.760 1.00 36.14 86 TYR C N 1
ATOM 4472 C CA . TYR C 1 92 ? 13.493 30.363 32.779 1.00 35.83 86 TYR C CA 1
ATOM 4473 C C . TYR C 1 92 ? 13.930 30.303 34.217 1.00 35.05 86 TYR C C 1
ATOM 4474 O O . TYR C 1 92 ? 13.392 31.046 35.079 1.00 33.81 86 TYR C O 1
ATOM 4492 N N . ASN C 1 93 ? 14.859 29.389 34.506 1.00 34.44 87 ASN C N 1
ATOM 4493 C CA . ASN C 1 93 ? 15.392 29.213 35.855 1.00 28.71 87 ASN C CA 1
ATOM 4494 C C . ASN C 1 93 ? 16.911 29.288 35.844 1.00 35.13 87 ASN C C 1
ATOM 4495 O O . ASN C 1 93 ? 17.533 29.289 34.757 1.00 33.17 87 ASN C O 1
ATOM 4506 N N . TYR C 1 94 ? 17.495 29.310 37.051 1.00 33.60 88 TYR C N 1
ATOM 4507 C CA . TYR C 1 94 ? 18.937 29.393 37.221 1.00 29.49 88 TYR C CA 1
ATOM 4508 C C . TYR C 1 94 ? 19.501 28.354 38.148 1.00 32.10 88 TYR C C 1
ATOM 4509 O O . TYR C 1 94 ? 19.000 28.138 39.268 1.00 32.54 88 TYR C O 1
ATOM 4527 N N . ARG C 1 95 ? 20.550 27.691 37.677 1.00 36.11 89 ARG C N 1
ATOM 4528 C CA . ARG C 1 95 ? 21.229 26.688 38.486 1.00 31.33 89 ARG C CA 1
ATOM 4529 C C . ARG C 1 95 ? 22.066 27.382 39.544 1.00 35.04 89 ARG C C 1
ATOM 4530 O O . ARG C 1 95 ? 22.236 28.605 39.512 1.00 38.24 89 ARG C O 1
ATOM 4551 N N . ALA C 1 96 ? 22.595 26.607 40.479 1.00 37.28 90 ALA C N 1
ATOM 4552 C CA . ALA C 1 96 ? 23.350 27.169 41.589 1.00 35.85 90 ALA C CA 1
ATOM 4553 C C . ALA C 1 96 ? 24.613 27.874 41.099 1.00 39.22 90 ALA C C 1
ATOM 4554 O O . ALA C 1 96 ? 25.091 28.791 41.751 1.00 46.30 90 ALA C O 1
ATOM 4561 N N . ASP C 1 97 ? 25.166 27.429 39.978 1.00 41.37 91 ASP C N 1
ATOM 4562 C CA . ASP C 1 97 ? 26.363 28.079 39.431 1.00 44.39 91 ASP C CA 1
ATOM 4563 C C . ASP C 1 97 ? 26.058 29.330 38.608 1.00 42.22 91 ASP C C 1
ATOM 4564 O O . ASP C 1 97 ? 26.964 29.915 38.029 1.00 49.95 91 ASP C O 1
ATOM 4573 N N . GLY C 1 98 ? 24.794 29.734 38.553 1.00 39.92 92 GLY C N 1
ATOM 4574 C CA . GLY C 1 98 ? 24.405 30.926 37.798 1.00 38.47 92 GLY C CA 1
ATOM 4575 C C . GLY C 1 98 ? 23.893 30.673 36.382 1.00 43.22 92 GLY C C 1
ATOM 4576 O O . GLY C 1 98 ? 23.336 31.568 35.753 1.00 45.49 92 GLY C O 1
ATOM 4580 N N . GLU C 1 99 ? 24.077 29.458 35.882 1.00 39.28 93 GLU C N 1
ATOM 4581 C CA . GLU C 1 99 ? 23.681 29.102 34.527 1.00 43.85 93 GLU C CA 1
ATOM 4582 C C . GLU C 1 99 ? 22.166 29.112 34.374 1.00 39.26 93 GLU C C 1
ATOM 4583 O O . GLU C 1 99 ? 21.436 28.445 35.125 1.00 35.97 93 GLU C O 1
ATOM 4595 N N . GLY C 1 100 ? 21.689 29.864 33.399 1.00 38.35 94 GLY C N 1
ATOM 4596 C CA . GLY C 1 100 ? 20.280 29.854 33.068 1.00 35.70 94 GLY C CA 1
ATOM 4597 C C . GLY C 1 100 ? 19.851 28.616 32.295 1.00 42.54 94 GLY C C 1
ATOM 4598 O O . GLY C 1 100 ? 20.642 28.002 31.573 1.00 41.52 94 GLY C O 1
ATOM 4602 N N . PHE C 1 101 ? 18.587 28.247 32.451 1.00 36.30 95 PHE C N 1
ATOM 4603 C CA . PHE C 1 101 ? 18.046 27.108 31.738 1.00 31.78 95 PHE C CA 1
ATOM 4604 C C . PHE C 1 101 ? 16.522 27.169 31.673 1.00 36.47 95 PHE C C 1
ATOM 4605 O O . PHE C 1 101 ? 15.861 27.787 32.519 1.00 36.55 95 PHE C O 1
ATOM 4622 N N . TRP C 1 102 ? 15.972 26.523 30.650 1.00 34.91 96 TRP C N 1
ATOM 4623 C CA . TRP C 1 102 ? 14.532 26.459 30.465 1.00 34.83 96 TRP C CA 1
ATOM 4624 C C . TRP C 1 102 ? 14.016 25.247 31.217 1.00 38.68 96 TRP C C 1
ATOM 4625 O O . TRP C 1 102 ? 14.467 24.131 30.982 1.00 33.55 96 TRP C O 1
ATOM 4646 N N . ASN C 1 103 ? 13.034 25.481 32.069 1.00 34.86 97 ASN C N 1
ATOM 4647 C CA . ASN C 1 103 ? 12.487 24.444 32.960 1.00 33.68 97 ASN C CA 1
ATOM 4648 C C . ASN C 1 103 ? 11.055 24.215 32.542 1.00 36.42 97 ASN C C 1
ATOM 4649 O O . ASN C 1 103 ? 10.200 25.087 32.694 1.00 34.94 97 ASN C O 1
ATOM 4660 N N . HIS C 1 104 ? 10.769 23.052 31.990 1.00 34.37 98 HIS C N 1
ATOM 4661 C CA . HIS C 1 104 ? 9.388 22.777 31.654 1.00 34.01 98 HIS C CA 1
ATOM 4662 C C . HIS C 1 104 ? 8.756 22.111 32.870 1.00 38.93 98 HIS C C 1
ATOM 4663 O O . HIS C 1 104 ? 9.103 20.973 33.257 1.00 36.05 98 HIS C O 1
ATOM 4678 N N . LEU C 1 105 ? 7.845 22.850 33.506 1.00 32.35 99 LEU C N 1
ATOM 4679 C CA . LEU C 1 105 ? 7.295 22.481 34.788 1.00 30.08 99 LEU C CA 1
ATOM 4680 C C . LEU C 1 105 ? 5.869 21.990 34.618 1.00 30.05 99 LEU C C 1
ATOM 4681 O O . LEU C 1 105 ? 5.059 22.625 33.931 1.00 34.15 99 LEU C O 1
ATOM 4697 N N . LEU C 1 106 ? 5.575 20.853 35.243 1.00 30.83 100 LEU C N 1
ATOM 4698 C CA . LEU C 1 106 ? 4.233 20.277 35.253 1.00 34.46 100 LEU C CA 1
ATOM 4699 C C . LEU C 1 106 ? 3.890 20.034 36.697 1.00 31.87 100 LEU C C 1
ATOM 4700 O O . LEU C 1 106 ? 4.598 19.285 37.380 1.00 32.16 100 LEU C O 1
ATOM 4716 N N . MET C 1 107 ? 2.828 20.662 37.192 1.00 37.04 101 MET C N 1
ATOM 4717 C CA . MET C 1 107 ? 2.485 20.507 38.594 1.00 33.99 101 MET C CA 1
ATOM 4718 C C . MET C 1 107 ? 0.979 20.471 38.804 1.00 33.74 101 MET C C 1
ATOM 4719 O O . MET C 1 107 ? 0.191 20.845 37.931 1.00 35.10 101 MET C O 1
ATOM 4733 N N . GLY C 1 108 ? 0.598 19.965 39.953 1.00 31.54 102 GLY C N 1
ATOM 4734 C CA . GLY C 1 108 ? -0.780 19.962 40.399 1.00 33.92 102 GLY C CA 1
ATOM 4735 C C . GLY C 1 108 ? -0.929 19.269 41.737 1.00 32.89 102 GLY C C 1
ATOM 4736 O O . GLY C 1 108 ? 0.081 18.883 42.383 1.00 31.17 102 GLY C O 1
ATOM 4740 N N . PRO C 1 109 ? -2.190 19.112 42.180 1.00 32.97 103 PRO C N 1
ATOM 4741 C CA . PRO C 1 109 ? -2.515 18.454 43.441 1.00 32.75 103 PRO C CA 1
ATOM 4742 C C . PRO C 1 109 ? -1.831 17.114 43.537 1.00 33.81 103 PRO C C 1
ATOM 4743 O O . PRO C 1 109 ? -1.869 16.344 42.565 1.00 34.72 103 PRO C O 1
ATOM 4754 N N . LEU C 1 110 ? -1.206 16.853 44.678 1.00 31.13 104 LEU C N 1
ATOM 4755 C CA . LEU C 1 110 ? -0.606 15.547 44.939 1.00 36.94 104 LEU C CA 1
ATOM 4756 C C . LEU C 1 110 ? -1.730 14.543 45.181 1.00 41.84 104 LEU C C 1
ATOM 4757 O O . LEU C 1 110 ? -1.613 13.377 44.811 1.00 40.95 104 LEU C O 1
ATOM 4773 N N . GLU C 1 111 ? -2.815 15.019 45.787 1.00 36.25 105 GLU C N 1
ATOM 4774 C CA . GLU C 1 111 ? -3.932 14.182 46.231 1.00 40.99 105 GLU C CA 1
ATOM 4775 C C . GLU C 1 111 ? -5.242 14.810 45.763 1.00 46.01 105 GLU C C 1
ATOM 4776 O O . GLU C 1 111 ? -5.756 15.740 46.383 1.00 44.99 105 GLU C O 1
ATOM 4788 N N . ASP C 1 112 ? -5.787 14.300 44.661 1.00 52.60 106 ASP C N 1
ATOM 4789 C CA . ASP C 1 112 ? -6.965 14.902 44.032 1.00 56.81 106 ASP C CA 1
ATOM 4790 C C . ASP C 1 112 ? -8.205 14.912 44.926 1.00 53.31 106 ASP C C 1
ATOM 4791 O O . ASP C 1 112 ? -9.067 15.778 44.774 1.00 58.54 106 ASP C O 1
ATOM 4800 N N . GLN C 1 113 ? -8.298 13.953 45.849 1.00 58.78 107 GLN C N 1
ATOM 4801 C CA . GLN C 1 113 ? -9.466 13.843 46.725 1.00 61.78 107 GLN C CA 1
ATOM 4802 C C . GLN C 1 113 ? -9.337 14.642 48.023 1.00 60.01 107 GLN C C 1
ATOM 4803 O O . GLN C 1 113 ? -10.257 14.668 48.836 1.00 61.14 107 GLN C O 1
ATOM 4817 N N . ASP C 1 114 ? -8.205 15.306 48.213 1.00 50.52 108 ASP C N 1
ATOM 4818 C CA . ASP C 1 114 ? -8.019 16.144 49.393 1.00 49.38 108 ASP C CA 1
ATOM 4819 C C . ASP C 1 114 ? -8.717 17.497 49.217 1.00 50.62 108 ASP C C 1
ATOM 4820 O O . ASP C 1 114 ? -8.230 18.364 48.496 1.00 45.12 108 ASP C O 1
ATOM 4829 N N . GLU C 1 115 ? -9.840 17.696 49.897 1.00 51.24 109 GLU C N 1
ATOM 4830 C CA . GLU C 1 115 ? -10.583 18.944 49.741 1.00 55.07 109 GLU C CA 1
ATOM 4831 C C . GLU C 1 115 ? -9.794 20.139 50.287 1.00 53.67 109 GLU C C 1
ATOM 4832 O O . GLU C 1 115 ? -10.093 21.284 49.976 1.00 50.67 109 GLU C O 1
ATOM 4844 N N . LYS C 1 116 ? -8.778 19.870 51.097 1.00 45.56 110 LYS C N 1
ATOM 4845 C CA . LYS C 1 116 ? -7.918 20.937 51.607 1.00 48.12 110 LYS C CA 1
ATOM 4846 C C . LYS C 1 116 ? -6.825 21.287 50.607 1.00 36.63 110 LYS C C 1
ATOM 4847 O O . LYS C 1 116 ? -6.168 22.317 50.750 1.00 41.79 110 LYS C O 1
ATOM 4866 N N . CYS C 1 117 ? -6.599 20.415 49.625 1.00 38.67 111 CYS C N 1
ATOM 4867 C CA . CYS C 1 117 ? -5.522 20.612 48.666 1.00 38.94 111 CYS C CA 1
ATOM 4868 C C . CYS C 1 117 ? -4.204 21.029 49.330 1.00 34.83 111 CYS C C 1
ATOM 4869 O O . CYS C 1 117 ? -3.585 22.053 48.981 1.00 36.17 111 CYS C O 1
ATOM 4876 N N . ARG C 1 118 ? -3.753 20.209 50.265 1.00 35.32 112 ARG C N 1
ATOM 4877 C CA . ARG C 1 118 ? -2.632 20.589 51.099 1.00 32.98 112 ARG C CA 1
ATOM 4878 C C . ARG C 1 118 ? -1.317 20.546 50.341 1.00 31.31 112 ARG C C 1
ATOM 4879 O O . ARG C 1 118 ? -0.438 21.385 50.572 1.00 30.62 112 ARG C O 1
ATOM 4900 N N . TYR C 1 119 ? -1.147 19.547 49.470 1.00 29.39 113 TYR C N 1
ATOM 4901 C CA . TYR C 1 119 ? 0.163 19.314 48.877 1.00 33.92 113 TYR C CA 1
ATOM 4902 C C . TYR C 1 119 ? 0.132 19.445 47.355 1.00 28.35 113 TYR C C 1
ATOM 4903 O O . TYR C 1 119 ? -0.815 18.985 46.707 1.00 30.58 113 TYR C O 1
ATOM 4921 N N . PHE C 1 120 ? 1.163 20.061 46.798 1.00 29.25 114 PHE C N 1
ATOM 4922 C CA . PHE C 1 120 ? 1.331 20.083 45.350 1.00 30.33 114 PHE C CA 1
ATOM 4923 C C . PHE C 1 120 ? 2.561 19.264 45.019 1.00 26.27 114 PHE C C 1
ATOM 4924 O O . PHE C 1 120 ? 3.530 19.229 45.818 1.00 27.19 114 PHE C O 1
ATOM 4941 N N . VAL C 1 121 ? 2.509 18.577 43.863 1.00 27.00 115 VAL C N 1
ATOM 4942 C CA . VAL C 1 121 ? 3.675 17.898 43.311 1.00 32.61 115 VAL C CA 1
ATOM 4943 C C . VAL C 1 121 ? 4.009 18.499 41.967 1.00 32.17 115 VAL C C 1
ATOM 4944 O O . VAL C 1 121 ? 3.124 18.929 41.225 1.00 31.39 115 VAL C O 1
ATOM 4957 N N . GLY C 1 122 ? 5.293 18.581 41.688 1.00 29.39 116 GLY C N 1
ATOM 4958 C CA . GLY C 1 122 ? 5.771 19.067 40.411 1.00 35.03 116 GLY C CA 1
ATOM 4959 C C . GLY C 1 122 ? 6.905 18.214 39.884 1.00 36.70 116 GLY C C 1
ATOM 4960 O O . GLY C 1 122 ? 7.690 17.662 40.668 1.00 34.22 116 GLY C O 1
ATOM 4964 N N . ILE C 1 123 ? 6.969 18.086 38.560 1.00 31.93 117 ILE C N 1
ATOM 4965 C CA . ILE C 1 123 ? 8.161 17.594 37.895 1.00 27.81 117 ILE C CA 1
ATOM 4966 C C . ILE C 1 123 ? 8.751 18.698 37.027 1.00 32.73 117 ILE C C 1
ATOM 4967 O O . ILE C 1 123 ? 8.026 19.551 36.496 1.00 36.35 117 ILE C O 1
ATOM 4983 N N . GLN C 1 124 ? 10.071 18.677 36.941 1.00 32.39 118 GLN C N 1
ATOM 4984 C CA . GLN C 1 124 ? 10.835 19.646 36.165 1.00 31.02 118 GLN C CA 1
ATOM 4985 C C . GLN C 1 124 ? 11.593 18.905 35.077 1.00 36.58 118 GLN C C 1
ATOM 4986 O O . GLN C 1 124 ? 12.346 17.976 35.353 1.00 35.61 118 GLN C O 1
ATOM 5000 N N . VAL C 1 125 ? 11.412 19.366 33.856 1.00 34.57 119 VAL C N 1
ATOM 5001 C CA . VAL C 1 125 ? 12.135 18.851 32.708 1.00 33.67 119 VAL C CA 1
ATOM 5002 C C . VAL C 1 125 ? 13.073 19.964 32.224 1.00 38.70 119 VAL C C 1
ATOM 5003 O O . VAL C 1 125 ? 12.646 21.054 31.855 1.00 38.01 119 VAL C O 1
ATOM 5016 N N . ASP C 1 126 ? 14.361 19.656 32.310 1.00 36.20 120 ASP C N 1
ATOM 5017 C CA . ASP C 1 126 ? 15.455 20.535 31.935 1.00 41.42 120 ASP C CA 1
ATOM 5018 C C . ASP C 1 126 ? 15.554 20.552 30.418 1.00 42.21 120 ASP C C 1
ATOM 5019 O O . ASP C 1 126 ? 15.913 19.545 29.801 1.00 38.92 120 ASP C O 1
ATOM 5028 N N . MET C 1 127 ? 15.187 21.684 29.818 1.00 40.62 121 MET C N 1
ATOM 5029 C CA . MET C 1 127 ? 15.214 21.854 28.375 1.00 39.70 121 MET C CA 1
ATOM 5030 C C . MET C 1 127 ? 16.510 22.540 27.942 1.00 46.31 121 MET C C 1
ATOM 5031 O O . MET C 1 127 ? 16.657 22.911 26.786 1.00 50.94 121 MET C O 1
ATOM 5045 N N . GLY C 1 128 ? 17.451 22.719 28.864 1.00 48.19 122 GLY C N 1
ATOM 5046 C CA . GLY C 1 128 ? 18.730 23.342 28.545 1.00 51.93 122 GLY C CA 1
ATOM 5047 C C . GLY C 1 128 ? 18.581 24.789 28.104 1.00 53.35 122 GLY C C 1
ATOM 5048 O O . GLY C 1 128 ? 17.693 25.491 28.582 1.00 45.46 122 GLY C O 1
ATOM 5052 N N . GLN C 1 129 ? 19.459 25.247 27.212 1.00 61.16 123 GLN C N 1
ATOM 5053 C CA . GLN C 1 129 ? 19.342 26.598 26.643 1.00 71.90 123 GLN C CA 1
ATOM 5054 C C . GLN C 1 129 ? 19.754 26.640 25.172 1.00 84.94 123 GLN C C 1
ATOM 5055 O O . GLN C 1 129 ? 19.033 27.179 24.327 1.00 89.09 123 GLN C O 1
ATOM 5069 N N . LEU D 1 22 ? -3.845 5.641 50.704 1.00 49.08 16 LEU D N 1
ATOM 5070 C CA . LEU D 1 22 ? -3.522 4.240 50.971 1.00 44.82 16 LEU D CA 1
ATOM 5071 C C . LEU D 1 22 ? -4.395 3.710 52.105 1.00 44.32 16 LEU D C 1
ATOM 5072 O O . LEU D 1 22 ? -4.838 4.480 52.951 1.00 44.21 16 LEU D O 1
ATOM 5087 N N . PRO D 1 23 ? -4.664 2.398 52.118 1.00 35.23 17 PRO D N 1
ATOM 5088 C CA . PRO D 1 23 ? -5.571 1.785 53.092 1.00 41.68 17 PRO D CA 1
ATOM 5089 C C . PRO D 1 23 ? -4.871 1.337 54.375 1.00 52.18 17 PRO D C 1
ATOM 5090 O O . PRO D 1 23 ? -5.203 0.305 54.955 1.00 53.11 17 PRO D O 1
ATOM 5101 N N . PHE D 1 24 ? -3.887 2.120 54.797 1.00 41.75 18 PHE D N 1
ATOM 5102 C CA . PHE D 1 24 ? -3.208 1.912 56.050 1.00 37.54 18 PHE D CA 1
ATOM 5103 C C . PHE D 1 24 ? -2.611 3.269 56.432 1.00 30.75 18 PHE D C 1
ATOM 5104 O O . PHE D 1 24 ? -2.279 4.097 55.549 1.00 31.58 18 PHE D O 1
ATOM 5121 N N . SER D 1 25 ? -2.486 3.480 57.728 1.00 32.58 19 SER D N 1
ATOM 5122 C CA . SER D 1 25 ? -1.987 4.732 58.283 1.00 32.84 19 SER D CA 1
ATOM 5123 C C . SER D 1 25 ? -0.513 4.874 57.936 1.00 37.35 19 SER D C 1
ATOM 5124 O O . SER D 1 25 ? 0.295 3.968 58.170 1.00 33.43 19 SER D O 1
ATOM 5132 N N . LEU D 1 26 ? -0.148 6.015 57.358 1.00 33.18 20 LEU D N 1
ATOM 5133 C CA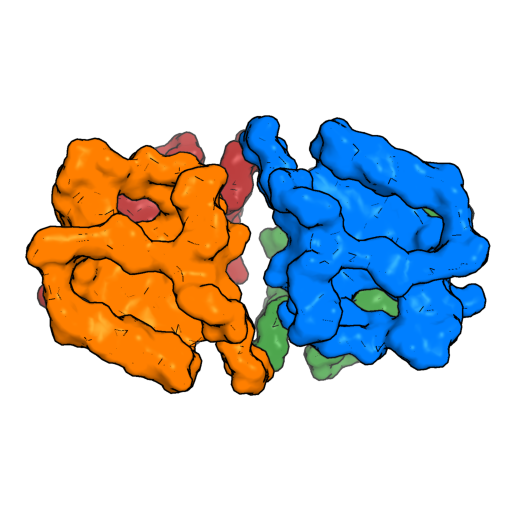 . LEU D 1 26 ? 1.229 6.233 56.946 1.00 34.01 20 LEU D CA 1
A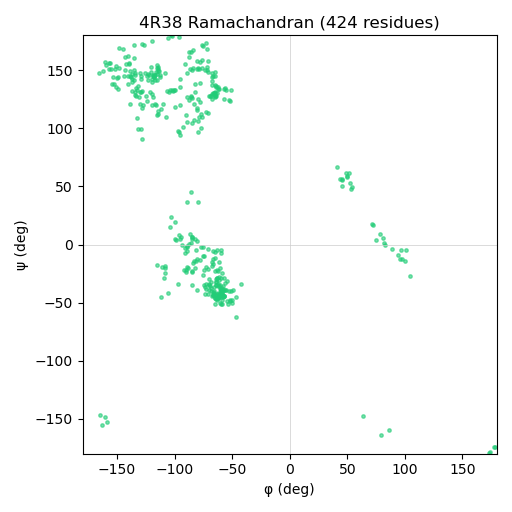TOM 5134 C C . LEU D 1 26 ? 1.661 7.655 57.317 1.00 34.20 20 LEU D C 1
ATOM 5135 O O . LEU D 1 26 ? 0.889 8.597 57.149 1.00 35.71 20 LEU D O 1
ATOM 5151 N N . THR D 1 27 ? 2.899 7.780 57.785 1.00 32.26 21 THR D N 1
ATOM 5152 C CA . THR D 1 27 ? 3.480 9.068 58.214 1.00 30.91 21 THR D CA 1
ATOM 5153 C C . THR D 1 27 ? 4.874 9.222 57.651 1.00 31.79 21 THR D C 1
ATOM 5154 O O . THR D 1 27 ? 5.598 8.238 57.456 1.00 31.94 21 THR D O 1
ATOM 5165 N N . ILE D 1 28 ? 5.263 10.462 57.357 1.00 30.25 22 ILE D N 1
ATOM 5166 C CA . ILE D 1 28 ? 6.625 10.749 56.897 1.00 27.62 22 ILE D CA 1
ATOM 5167 C C . ILE D 1 28 ? 7.115 11.900 57.758 1.00 29.86 22 ILE D C 1
ATOM 5168 O O . ILE D 1 28 ? 6.385 12.880 57.943 1.00 27.50 22 ILE D O 1
ATOM 5184 N N . ALA D 1 29 ? 8.315 11.741 58.308 1.00 27.17 23 ALA D N 1
ATOM 5185 C CA . ALA D 1 29 ? 8.961 12.753 59.145 1.00 26.21 23 ALA D CA 1
ATOM 5186 C C . ALA D 1 29 ? 10.255 13.186 58.503 1.00 32.84 23 ALA D C 1
ATOM 5187 O O . ALA D 1 29 ? 10.941 12.391 57.869 1.00 30.59 23 ALA D O 1
ATOM 5194 N N . ASP D 1 30 ? 10.605 14.456 58.666 1.00 28.65 24 ASP D N 1
ATOM 5195 C CA . ASP D 1 30 ? 11.912 14.959 58.275 1.00 26.52 24 ASP D CA 1
ATOM 5196 C C . ASP D 1 30 ? 12.782 14.927 59.534 1.00 28.92 24 ASP D C 1
ATOM 5197 O O . ASP D 1 30 ? 12.756 15.837 60.391 1.00 27.85 24 ASP D O 1
ATOM 5206 N N . ILE D 1 31 ? 13.528 13.833 59.683 1.00 27.93 25 ILE D N 1
ATOM 5207 C CA . ILE D 1 31 ? 14.326 13.644 60.853 1.00 30.32 25 ILE D CA 1
ATOM 5208 C C . ILE D 1 31 ? 15.597 14.466 60.851 1.00 33.83 25 ILE D C 1
ATOM 5209 O O . ILE D 1 31 ? 16.317 14.470 61.839 1.00 36.68 25 ILE D O 1
ATOM 5225 N N . SER D 1 32 ? 15.846 15.223 59.781 1.00 28.60 26 SER D N 1
ATOM 5226 C CA . SER D 1 32 ? 17.000 16.117 59.798 1.00 32.33 26 SER D CA 1
ATOM 5227 C C . SER D 1 32 ? 16.621 17.398 60.524 1.00 35.66 26 SER D C 1
ATOM 5228 O O . SER D 1 32 ? 17.491 18.115 60.988 1.00 35.45 26 SER D O 1
ATOM 5236 N N . GLN D 1 33 ? 15.327 17.678 60.628 1.00 30.32 27 GLN D N 1
ATOM 5237 C CA . GLN D 1 33 ? 14.879 18.910 61.264 1.00 29.66 27 GLN D CA 1
ATOM 5238 C C . GLN D 1 33 ? 14.764 18.700 62.770 1.00 32.58 27 GLN D C 1
ATOM 5239 O O . GLN D 1 33 ? 14.512 17.578 63.235 1.00 32.25 27 GLN D O 1
ATOM 5253 N N . ASP D 1 34 ? 14.957 19.782 63.526 1.00 31.68 28 ASP D N 1
ATOM 5254 C CA . ASP D 1 34 ? 14.864 19.729 64.974 1.00 34.52 28 ASP D CA 1
ATOM 5255 C C . ASP D 1 34 ? 13.557 19.110 65.411 1.00 33.76 28 ASP D C 1
ATOM 5256 O O . ASP D 1 34 ? 12.479 19.547 65.037 1.00 33.52 28 ASP D O 1
ATOM 5265 N N . ASP D 1 35 ? 13.695 18.063 66.219 1.00 36.04 29 ASP D N 1
ATOM 5266 C CA . ASP D 1 35 ? 12.584 17.348 66.813 1.00 39.09 29 ASP D CA 1
ATOM 5267 C C . ASP D 1 35 ? 11.799 16.499 65.850 1.00 33.47 29 ASP D C 1
ATOM 5268 O O . ASP D 1 35 ? 10.687 16.117 66.175 1.00 32.65 29 ASP D O 1
ATOM 5277 N N . GLU D 1 36 ? 12.369 16.213 64.675 1.00 29.52 30 GLU D N 1
ATOM 5278 C CA . GLU D 1 36 ? 11.825 15.217 63.754 1.00 28.60 30 GLU D CA 1
ATOM 5279 C C . GLU D 1 36 ? 10.345 15.389 63.468 1.00 29.94 30 GLU D C 1
ATOM 5280 O O . GLU D 1 36 ? 9.552 14.481 63.677 1.00 31.94 30 GLU D O 1
ATOM 5292 N N . PRO D 1 37 ? 9.954 16.556 62.947 1.00 26.56 31 PRO D N 1
ATOM 5293 C CA . PRO D 1 37 ? 8.546 16.805 62.646 1.00 28.66 31 PRO D CA 1
ATOM 5294 C C . PRO D 1 37 ? 7.971 15.971 61.527 1.00 29.98 31 PRO D C 1
ATOM 5295 O O . PRO D 1 37 ? 8.642 15.727 60.516 1.00 28.10 31 PRO D O 1
ATOM 5306 N N . LEU D 1 38 ? 6.708 15.614 61.705 1.00 26.21 32 LEU D N 1
ATOM 5307 C CA . LEU D 1 38 ? 5.896 15.043 60.680 1.00 27.50 32 LEU D CA 1
ATOM 5308 C C . LEU D 1 38 ? 5.744 16.105 59.569 1.00 29.86 32 LEU D C 1
ATOM 5309 O O . LEU D 1 38 ? 5.483 17.285 59.862 1.00 30.21 32 LEU D O 1
ATOM 5325 N N . ILE D 1 39 ? 5.985 15.696 58.341 1.00 25.19 33 ILE D N 1
ATOM 5326 C CA . ILE D 1 39 ? 5.734 16.558 57.179 1.00 22.80 33 ILE D CA 1
ATOM 5327 C C . ILE D 1 39 ? 4.536 16.076 56.382 1.00 29.69 33 ILE D C 1
ATOM 5328 O O . ILE D 1 39 ? 3.937 16.826 55.576 1.00 27.91 33 ILE D O 1
ATOM 5344 N N . TYR D 1 40 ? 4.144 14.823 56.590 1.00 29.11 34 TYR D N 1
ATOM 5345 C CA . TYR D 1 40 ? 3.046 14.238 55.828 1.00 28.32 34 TYR D CA 1
ATOM 5346 C C . TYR D 1 40 ? 2.413 13.131 56.655 1.00 26.26 34 TYR D C 1
ATOM 5347 O O . TYR D 1 40 ? 3.128 12.367 57.301 1.00 28.90 34 TYR D O 1
ATOM 5365 N N . VAL D 1 41 ? 1.086 13.083 56.632 1.00 29.49 35 VAL D N 1
ATOM 5366 C CA . VAL D 1 41 ? 0.309 11.938 57.129 1.00 32.59 35 VAL D CA 1
ATOM 5367 C C . VAL D 1 41 ? -0.855 11.788 56.161 1.00 31.30 35 VAL D C 1
ATOM 5368 O O . VAL D 1 41 ? -1.230 12.744 55.447 1.00 29.65 35 VAL D O 1
ATOM 5381 N N . ASN D 1 42 ? -1.399 10.585 56.082 1.00 30.16 36 ASN D N 1
ATOM 5382 C CA . ASN D 1 42 ? -2.484 10.330 55.176 1.00 27.79 36 ASN D CA 1
ATOM 5383 C C . ASN D 1 42 ? -3.828 10.290 55.881 1.00 32.39 36 ASN D C 1
ATOM 5384 O O . ASN D 1 42 ? -3.904 10.463 57.088 1.00 31.28 36 ASN D O 1
ATOM 5395 N N . ARG D 1 43 ? -4.892 10.068 55.123 1.00 32.73 37 ARG D N 1
ATOM 5396 C CA . ARG D 1 43 ? -6.227 10.083 55.708 1.00 33.86 37 ARG D CA 1
ATOM 5397 C C . ARG D 1 43 ? -6.404 8.956 56.722 1.00 33.97 37 ARG D C 1
ATOM 5398 O O . ARG D 1 43 ? -7.105 9.125 57.729 1.00 35.23 37 ARG D O 1
ATOM 5419 N N . ALA D 1 44 ? -5.786 7.807 56.457 1.00 32.99 38 ALA D N 1
ATOM 5420 C CA . ALA D 1 44 ? -5.874 6.678 57.401 1.00 33.27 38 ALA D CA 1
ATOM 5421 C C . ALA D 1 44 ? -5.310 7.050 58.788 1.00 29.71 38 ALA D C 1
ATOM 5422 O O . ALA D 1 44 ? -5.839 6.615 59.821 1.00 29.64 38 ALA D O 1
ATOM 5429 N N . PHE D 1 45 ? -4.219 7.817 58.825 1.00 30.37 39 PHE D N 1
ATOM 5430 C CA . PHE D 1 45 ? -3.633 8.294 60.073 1.00 25.69 39 PHE D CA 1
ATOM 5431 C C . PHE D 1 45 ? -4.618 9.220 60.775 1.00 28.40 39 PHE D C 1
ATOM 5432 O O . PHE D 1 45 ? -4.836 9.127 61.964 1.00 30.45 39 PHE D O 1
ATOM 5449 N N . GLU D 1 46 ? -5.201 10.150 60.019 1.00 29.54 40 GLU D N 1
ATOM 5450 C CA . GLU D 1 46 ? -6.198 11.029 60.602 1.00 28.62 40 GLU D CA 1
ATOM 5451 C C . GLU D 1 46 ? -7.356 10.233 61.224 1.00 30.05 40 GLU D C 1
ATOM 5452 O O . GLU D 1 46 ? -7.811 10.545 62.319 1.00 32.64 40 GLU D O 1
ATOM 5464 N N . GLN D 1 47 ? -7.844 9.219 60.517 1.00 32.76 41 GLN D N 1
ATOM 5465 C CA . GLN D 1 47 ? -8.978 8.442 60.992 1.00 36.18 41 GLN D CA 1
ATOM 5466 C C . GLN D 1 47 ? -8.625 7.639 62.237 1.00 31.79 41 GLN D C 1
ATOM 5467 O O . GLN D 1 47 ? -9.403 7.604 63.185 1.00 36.65 41 GLN D O 1
ATOM 5481 N N . MET D 1 48 ? -7.430 7.052 62.251 1.00 30.75 42 MET D N 1
ATOM 5482 C CA . MET D 1 48 ? -6.958 6.251 63.385 1.00 30.72 42 MET D CA 1
ATOM 5483 C C . MET D 1 48 ? -6.775 7.092 64.648 1.00 31.59 42 MET D C 1
ATOM 5484 O O . MET D 1 48 ? -7.160 6.675 65.740 1.00 33.24 42 MET D O 1
ATOM 5498 N N . THR D 1 49 ? -6.134 8.246 64.494 1.00 30.06 43 THR D N 1
ATOM 5499 C CA . THR D 1 49 ? -5.742 9.078 65.600 1.00 29.92 43 THR D CA 1
ATOM 5500 C C . THR D 1 49 ? -6.762 10.117 66.026 1.00 30.55 43 THR D C 1
ATOM 5501 O O . THR D 1 49 ? -6.688 10.564 67.147 1.00 29.71 43 THR D O 1
ATOM 5512 N N . GLY D 1 50 ? -7.685 10.499 65.157 1.00 32.44 44 GLY D N 1
ATOM 5513 C CA . GLY D 1 50 ? -8.621 11.582 65.455 1.00 32.34 44 GLY D CA 1
ATOM 5514 C C . GLY D 1 50 ? -8.073 12.986 65.211 1.00 35.10 44 GLY D C 1
ATOM 5515 O O . GLY D 1 50 ? -8.742 13.979 65.492 1.00 37.07 44 GLY D O 1
ATOM 5519 N N . TYR D 1 51 ? -6.829 13.064 64.777 1.00 30.49 45 TYR D N 1
ATOM 5520 C CA . TYR D 1 51 ? -6.175 14.346 64.529 1.00 32.29 45 TYR D CA 1
ATOM 5521 C C . TYR D 1 51 ? -6.279 14.746 63.072 1.00 39.07 45 TYR D C 1
ATOM 5522 O O . TYR D 1 51 ? -6.168 13.904 62.180 1.00 34.61 45 TYR D O 1
ATOM 5540 N N . SER D 1 52 ? -6.468 16.031 62.816 1.00 36.25 46 SER D N 1
ATOM 5541 C CA . SER D 1 52 ? -6.353 16.508 61.434 1.00 37.75 46 SER D CA 1
ATOM 5542 C C . SER D 1 52 ? -4.896 16.700 61.079 1.00 34.96 46 SER D C 1
ATOM 5543 O O . SER D 1 52 ? -4.058 16.943 61.949 1.00 32.31 46 SER D O 1
ATOM 5551 N N . ARG D 1 53 ? -4.632 16.670 59.775 1.00 32.17 47 ARG D N 1
ATOM 5552 C CA . ARG D 1 53 ? -3.305 16.883 59.243 1.00 31.04 47 ARG D CA 1
ATOM 5553 C C . ARG D 1 53 ? -2.831 18.258 59.696 1.00 31.55 47 ARG D C 1
ATOM 5554 O O . ARG D 1 53 ? -1.663 18.470 60.049 1.00 33.46 47 ARG D O 1
ATOM 5575 N N . SER D 1 54 ? -3.762 19.208 59.691 1.00 32.80 48 SER D N 1
ATOM 5576 C CA . SER D 1 54 ? -3.456 20.554 60.101 1.00 38.61 48 SER D CA 1
ATOM 5577 C C . SER D 1 54 ? -2.901 20.586 61.534 1.00 35.35 48 SER D C 1
ATOM 5578 O O . SER D 1 54 ? -1.965 21.326 61.837 1.00 37.19 48 SER D O 1
ATOM 5586 N N . SER D 1 55 ? -3.452 19.756 62.423 1.00 32.28 49 SER D N 1
ATOM 5587 C CA . SER D 1 55 ? -3.000 19.730 63.802 1.00 36.95 49 SER D CA 1
ATOM 5588 C C . SER D 1 55 ? -1.603 19.131 63.986 1.00 33.55 49 SER D C 1
ATOM 5589 O O . SER D 1 55 ? -0.837 19.503 64.867 1.00 34.91 49 SER D O 1
ATOM 5597 N N . VAL D 1 56 ? -1.284 18.160 63.165 1.00 27.85 50 VAL D N 1
ATOM 5598 C CA . VAL D 1 56 ? -0.148 17.282 63.370 1.00 29.48 50 VAL D CA 1
ATOM 5599 C C . VAL D 1 56 ? 1.127 17.696 62.586 1.00 28.20 50 VAL D C 1
ATOM 5600 O O . VAL D 1 56 ? 2.252 17.476 63.045 1.00 28.51 50 VAL D O 1
ATOM 5613 N N . VAL D 1 57 ? 0.965 18.266 61.384 1.00 26.50 51 VAL D N 1
ATOM 5614 C CA . VAL D 1 57 ? 2.133 18.588 60.591 1.00 26.32 51 VAL D CA 1
ATOM 5615 C C . VAL D 1 57 ? 2.992 19.610 61.328 1.00 28.60 51 VAL D C 1
ATOM 5616 O O . VAL D 1 57 ? 2.474 20.614 61.832 1.00 31.42 51 VAL D O 1
ATOM 5629 N N . GLY D 1 58 ? 4.293 19.350 61.370 1.00 27.92 52 GLY D N 1
ATOM 5630 C CA . GLY D 1 58 ? 5.237 20.217 62.060 1.00 32.43 52 GLY D CA 1
ATOM 5631 C C . GLY D 1 58 ? 5.593 19.789 63.469 1.00 30.43 52 GLY D C 1
ATOM 5632 O O . GLY D 1 58 ? 6.433 20.404 64.130 1.00 32.22 52 GLY D O 1
ATOM 5636 N N . ARG D 1 59 ? 4.925 18.736 63.941 1.00 28.96 53 ARG D N 1
ATOM 5637 C CA . ARG D 1 59 ? 5.131 18.230 65.283 1.00 27.23 53 ARG D CA 1
ATOM 5638 C C . ARG D 1 59 ? 5.687 16.824 65.267 1.00 26.19 53 ARG D C 1
ATOM 5639 O O . ARG D 1 59 ? 5.377 16.043 64.349 1.00 25.23 53 ARG D O 1
ATOM 5660 N N . ASN D 1 60 ? 6.486 16.519 66.284 1.00 28.89 54 ASN D N 1
ATOM 5661 C CA . ASN D 1 60 ? 6.970 15.145 66.535 1.00 29.13 54 ASN D CA 1
ATOM 5662 C C . ASN D 1 60 ? 5.797 14.230 66.892 1.00 30.57 54 ASN D C 1
ATOM 5663 O O . ASN D 1 60 ? 4.907 14.635 67.606 1.00 30.03 54 ASN D O 1
ATOM 5674 N N . CYS D 1 61 ? 5.764 13.009 66.342 1.00 28.60 55 CYS D N 1
ATOM 5675 C CA . CYS D 1 61 ? 4.599 12.129 66.521 1.00 34.50 55 CYS D CA 1
ATOM 5676 C C . CYS D 1 61 ? 4.364 11.693 67.948 1.00 33.33 55 CYS D C 1
ATOM 5677 O O . CYS D 1 61 ? 3.340 11.059 68.256 1.00 31.24 55 CYS D O 1
ATOM 5685 N N . ARG D 1 62 ? 5.293 12.031 68.835 1.00 29.15 56 ARG D N 1
ATOM 5686 C CA . ARG D 1 62 ? 5.187 11.605 70.237 1.00 31.63 56 ARG D CA 1
ATOM 5687 C C . ARG D 1 62 ? 4.004 12.262 70.952 1.00 28.16 56 ARG D C 1
ATOM 5688 O O . ARG D 1 62 ? 3.693 11.906 72.083 1.00 30.79 56 ARG D O 1
ATOM 5709 N N . PHE D 1 63 ? 3.307 13.192 70.295 1.00 28.78 57 PHE D N 1
ATOM 5710 C CA . PHE D 1 63 ? 2.081 13.718 70.887 1.00 26.78 57 PHE D CA 1
ATOM 5711 C C . PHE D 1 63 ? 1.054 12.594 71.104 1.00 28.03 57 PHE D C 1
ATOM 5712 O O . PHE D 1 63 ? 0.096 12.777 71.826 1.00 31.19 57 PHE D O 1
ATOM 5729 N N . LEU D 1 64 ? 1.219 11.470 70.380 1.00 27.38 58 LEU D N 1
ATOM 5730 C CA . LEU D 1 64 ? 0.308 10.350 70.556 1.00 27.31 58 LEU D CA 1
ATOM 5731 C C . LEU D 1 64 ? 0.576 9.589 71.857 1.00 30.03 58 LEU D C 1
ATOM 5732 O O . LEU D 1 64 ? -0.219 8.723 72.231 1.00 30.00 58 LEU D O 1
ATOM 5748 N N . GLN D 1 65 ? 1.681 9.905 72.531 1.00 27.25 59 GLN D N 1
ATOM 5749 C CA . GLN D 1 65 ? 2.067 9.145 73.723 1.00 29.31 59 GLN D CA 1
ATOM 5750 C C . GLN D 1 65 ? 1.413 9.734 74.954 1.00 32.79 59 GLN D C 1
ATOM 5751 O O . GLN D 1 65 ? 0.871 10.829 74.922 1.00 29.93 59 GLN D O 1
ATOM 5765 N N . GLY D 1 66 ? 1.359 8.955 76.028 1.00 28.33 60 GLY D N 1
ATOM 5766 C CA . GLY D 1 66 ? 0.867 9.463 77.298 1.00 30.09 60 GLY D CA 1
ATOM 5767 C C . GLY D 1 66 ? 1.241 8.526 78.434 1.00 32.67 60 GLY D C 1
ATOM 5768 O O . GLY D 1 66 ? 2.308 7.898 78.407 1.00 31.15 60 GLY D O 1
ATOM 5772 N N . GLU D 1 67 ? 0.354 8.451 79.429 1.00 34.53 61 GLU D N 1
ATOM 5773 C CA . GLU D 1 67 ? 0.658 7.833 80.719 1.00 33.76 61 GLU D CA 1
ATOM 5774 C C . GLU D 1 67 ? 1.260 6.449 80.584 1.00 29.44 61 GLU D C 1
ATOM 5775 O O . GLU D 1 67 ? 2.258 6.117 81.255 1.00 35.59 61 GLU D O 1
ATOM 5787 N N . LYS D 1 68 ? 0.632 5.627 79.755 1.00 32.55 62 LYS D N 1
ATOM 5788 C CA . LYS D 1 68 ? 1.005 4.211 79.672 1.00 34.83 62 LYS D CA 1
ATOM 5789 C C . LYS D 1 68 ? 2.094 3.913 78.658 1.00 36.25 62 LYS D C 1
ATOM 5790 O O . LYS D 1 68 ? 2.501 2.761 78.484 1.00 35.74 62 LYS D O 1
ATOM 5809 N N . THR D 1 69 ? 2.560 4.936 77.941 1.00 32.44 63 THR D N 1
ATOM 5810 C CA . THR D 1 69 ? 3.627 4.710 76.984 1.00 30.85 63 THR D CA 1
ATOM 5811 C C . THR D 1 69 ? 4.916 4.271 77.720 1.00 29.94 63 THR D C 1
ATOM 5812 O O . THR D 1 69 ? 5.363 4.904 78.678 1.00 33.52 63 THR D O 1
ATOM 5823 N N . ASP D 1 70 ? 5.509 3.186 77.225 1.00 32.00 64 ASP D N 1
ATOM 5824 C CA . ASP D 1 70 ? 6.707 2.643 77.845 1.00 28.02 64 ASP D CA 1
ATOM 5825 C C . ASP D 1 70 ? 7.941 3.435 77.482 1.00 34.14 64 ASP D C 1
ATOM 5826 O O . ASP D 1 70 ? 8.265 3.533 76.305 1.00 33.63 64 ASP D O 1
ATOM 5835 N N . PRO D 1 71 ? 8.665 3.953 78.475 1.00 35.72 65 PRO D N 1
ATOM 5836 C CA . PRO D 1 71 ? 9.897 4.650 78.067 1.00 32.64 65 PRO D CA 1
ATOM 5837 C C . PRO D 1 71 ? 10.935 3.748 77.389 1.00 35.14 65 PRO D C 1
ATOM 5838 O O . PRO D 1 71 ? 11.740 4.222 76.607 1.00 34.12 65 PRO D O 1
ATOM 5849 N N . GLY D 1 72 ? 10.952 2.458 77.730 1.00 34.82 66 GLY D N 1
ATOM 5850 C CA . GLY D 1 72 ? 11.930 1.556 77.125 1.00 36.55 66 GLY D CA 1
ATOM 5851 C C . GLY D 1 72 ? 11.756 1.488 75.612 1.00 37.84 66 GLY D C 1
ATOM 5852 O O . GLY D 1 72 ? 12.709 1.651 74.839 1.00 35.36 66 GLY D O 1
ATOM 5856 N N . ALA D 1 73 ? 10.519 1.253 75.190 1.00 36.76 67 ALA D N 1
ATOM 5857 C CA . ALA D 1 73 ? 10.191 1.195 73.778 1.00 33.86 67 ALA D CA 1
ATOM 5858 C C . ALA D 1 73 ? 10.517 2.518 73.093 1.00 33.56 67 ALA D C 1
ATOM 5859 O O . ALA D 1 73 ? 11.055 2.506 71.997 1.00 35.01 67 ALA D O 1
ATOM 5866 N N . VAL D 1 74 ? 10.217 3.635 73.762 1.00 36.11 68 VAL D N 1
ATOM 5867 C CA . VAL D 1 74 ? 10.532 4.969 73.231 1.00 31.08 68 VAL D CA 1
ATOM 5868 C C . VAL D 1 74 ? 12.043 5.156 73.001 1.00 35.76 68 VAL D C 1
ATOM 5869 O O . VAL D 1 74 ? 12.473 5.716 71.950 1.00 33.86 68 VAL D O 1
ATOM 5882 N N . GLU D 1 75 ? 12.846 4.704 73.961 1.00 36.73 69 GLU D N 1
ATOM 5883 C CA . GLU D 1 75 ? 14.305 4.764 73.836 1.00 43.50 69 GLU D CA 1
ATOM 5884 C C . GLU D 1 75 ? 14.752 3.959 72.609 1.00 34.72 69 GLU D C 1
ATOM 5885 O O . GLU D 1 75 ? 15.659 4.369 71.887 1.00 36.99 69 GLU D O 1
ATOM 5897 N N . ARG D 1 76 ? 14.116 2.812 72.359 1.00 31.71 70 ARG D N 1
ATOM 5898 C CA . ARG D 1 76 ? 14.512 1.979 71.222 1.00 31.65 70 ARG D CA 1
ATOM 5899 C C . ARG D 1 76 ? 14.171 2.670 69.877 1.00 33.66 70 ARG D C 1
ATOM 5900 O O . ARG D 1 76 ? 14.916 2.564 68.895 1.00 36.04 70 ARG D O 1
ATOM 5921 N N . LEU D 1 77 ? 13.032 3.362 69.834 1.00 32.22 71 LEU D N 1
ATOM 5922 C CA . LEU D 1 77 ? 12.663 4.118 68.660 1.00 31.56 71 LEU D CA 1
ATOM 5923 C C . LEU D 1 77 ? 13.651 5.256 68.471 1.00 33.17 71 LEU D C 1
ATOM 5924 O O . LEU D 1 77 ? 14.072 5.516 67.358 1.00 30.95 71 LEU D O 1
ATOM 5940 N N . ALA D 1 78 ? 14.002 5.945 69.557 1.00 29.96 72 ALA D N 1
ATOM 5941 C CA . ALA D 1 78 ? 14.940 7.064 69.449 1.00 33.84 72 ALA D CA 1
ATOM 5942 C C . ALA D 1 78 ? 16.282 6.610 68.906 1.00 33.33 72 ALA D C 1
ATOM 5943 O O . ALA D 1 78 ? 16.874 7.270 68.047 1.00 34.27 72 ALA D O 1
ATOM 5950 N N . LYS D 1 79 ? 16.752 5.465 69.390 1.00 33.03 73 LYS D N 1
ATOM 5951 C CA . LYS D 1 79 ? 18.039 4.955 68.965 1.00 36.09 73 LYS D CA 1
ATOM 5952 C C . LYS D 1 79 ? 18.027 4.580 67.475 1.00 37.24 73 LYS D C 1
ATOM 5953 O O . LYS D 1 79 ? 19.002 4.823 66.733 1.00 34.53 73 LYS D O 1
ATOM 5972 N N . ALA D 1 80 ? 16.929 3.984 67.033 1.00 38.47 74 ALA D N 1
ATOM 5973 C CA . ALA D 1 80 ? 16.812 3.578 65.641 1.00 33.55 74 ALA D CA 1
ATOM 5974 C C . ALA D 1 80 ? 16.872 4.822 64.735 1.00 33.81 74 ALA D C 1
ATOM 5975 O O . ALA D 1 80 ? 17.548 4.836 63.708 1.00 34.61 74 ALA D O 1
ATOM 5982 N N . ILE D 1 81 ? 16.185 5.872 65.144 1.00 29.55 75 ILE D N 1
ATOM 5983 C CA . ILE D 1 81 ? 16.193 7.117 64.382 1.00 31.07 75 ILE D CA 1
ATOM 5984 C C . ILE D 1 81 ? 17.592 7.707 64.306 1.00 31.94 75 ILE D C 1
ATOM 5985 O O . ILE D 1 81 ? 18.041 8.092 63.217 1.00 35.64 75 ILE D O 1
ATOM 6001 N N . ARG D 1 82 ? 18.291 7.760 65.432 1.00 33.04 76 ARG D N 1
ATOM 6002 C CA . ARG D 1 82 ? 19.638 8.347 65.452 1.00 39.53 76 ARG D CA 1
ATOM 6003 C C . ARG D 1 82 ? 20.602 7.541 64.587 1.00 40.99 76 ARG D C 1
ATOM 6004 O O . ARG D 1 82 ? 21.523 8.092 63.987 1.00 38.97 76 ARG D O 1
ATOM 6025 N N . ASN D 1 83 ? 20.370 6.235 64.517 1.00 41.78 77 ASN D N 1
ATOM 6026 C CA . ASN D 1 83 ? 21.218 5.338 63.733 1.00 41.96 77 ASN D CA 1
ATOM 6027 C C . ASN D 1 83 ? 20.721 5.032 62.315 1.00 39.56 77 ASN D C 1
ATOM 6028 O O . ASN D 1 83 ? 21.323 4.227 61.607 1.00 42.00 77 ASN D O 1
ATOM 6039 N N . CYS D 1 84 ? 19.631 5.684 61.909 1.00 36.19 78 CYS D N 1
ATOM 6040 C CA . CYS D 1 84 ? 19.020 5.478 60.594 1.00 33.35 78 CYS D CA 1
ATOM 6041 C C . CYS D 1 84 ? 18.719 4.005 60.307 1.00 33.27 78 CYS D C 1
ATOM 6042 O O . CYS D 1 84 ? 19.036 3.487 59.226 1.00 39.09 78 CYS D O 1
ATOM 6049 N N . GLU D 1 85 ? 18.095 3.341 61.276 1.00 35.03 79 GLU D N 1
ATOM 6050 C CA . GLU D 1 85 ? 17.762 1.924 61.176 1.00 35.70 79 GLU D CA 1
ATOM 6051 C C . GLU D 1 85 ? 16.255 1.693 61.160 1.00 36.75 79 GLU D C 1
ATOM 6052 O O . GLU D 1 85 ? 15.484 2.450 61.762 1.00 34.97 79 GLU D O 1
ATOM 6064 N N . GLU D 1 86 ? 15.850 0.611 60.511 1.00 35.64 80 GLU D N 1
ATOM 6065 C CA . GLU D 1 86 ? 14.483 0.133 60.591 1.00 34.36 80 GLU D CA 1
ATOM 6066 C C . GLU D 1 86 ? 14.194 -0.309 62.015 1.00 36.66 80 GLU D C 1
ATOM 6067 O O . GLU D 1 86 ? 15.074 -0.864 62.689 1.00 37.59 80 GLU D O 1
ATOM 6079 N N . VAL D 1 87 ? 12.964 -0.085 62.465 1.00 33.20 81 VAL D N 1
ATOM 6080 C CA . VAL D 1 87 ? 12.557 -0.547 63.779 1.00 32.48 81 VAL D CA 1
ATOM 6081 C C . VAL D 1 87 ? 11.063 -0.831 63.826 1.00 33.43 81 VAL D C 1
ATOM 6082 O O . VAL D 1 87 ? 10.267 -0.201 63.135 1.00 35.52 81 VAL D O 1
ATOM 6095 N N . GLU D 1 88 ? 10.693 -1.736 64.739 1.00 33.40 82 GLU D N 1
ATOM 6096 C CA . GLU D 1 88 ? 9.302 -2.123 64.922 1.00 37.91 82 GLU D CA 1
ATOM 6097 C C . GLU D 1 88 ? 9.055 -2.248 66.424 1.00 42.40 82 GLU D C 1
ATOM 6098 O O . GLU D 1 88 ? 9.755 -3.008 67.076 1.00 42.09 82 GLU D O 1
ATOM 6110 N N . GLU D 1 89 ? 8.113 -1.470 66.973 1.00 36.11 83 GLU D N 1
ATOM 6111 C CA . GLU D 1 89 ? 7.715 -1.566 68.390 1.00 33.79 83 GLU D CA 1
ATOM 6112 C C . GLU D 1 89 ? 6.218 -1.434 68.468 1.00 34.92 83 GLU D C 1
ATOM 6113 O O . GLU D 1 89 ? 5.609 -0.699 67.682 1.00 40.08 83 GLU D O 1
ATOM 6125 N N . THR D 1 90 ? 5.615 -2.147 69.401 1.00 34.47 84 THR D N 1
ATOM 6126 C CA . THR D 1 90 ? 4.223 -1.937 69.738 1.00 31.19 84 THR D CA 1
ATOM 6127 C C . THR D 1 90 ? 4.179 -1.003 70.935 1.00 34.19 84 THR D C 1
ATOM 6128 O O . THR D 1 90 ? 4.712 -1.316 72.000 1.00 37.34 84 THR D O 1
ATOM 6139 N N . ILE D 1 91 ? 3.536 0.141 70.760 1.00 34.44 85 ILE D N 1
ATOM 6140 C CA . ILE D 1 91 ? 3.614 1.209 71.751 1.00 32.31 85 ILE D CA 1
ATOM 6141 C C . ILE D 1 91 ? 2.214 1.698 72.118 1.00 32.94 85 ILE D C 1
ATOM 6142 O O . ILE D 1 91 ? 1.322 1.765 71.270 1.00 33.32 85 ILE D O 1
ATOM 6158 N N . TYR D 1 92 ? 2.011 2.080 73.374 1.00 32.47 86 TYR D N 1
ATOM 6159 C CA . TYR D 1 92 ? 0.693 2.542 73.781 1.00 30.95 86 TYR D CA 1
ATOM 6160 C C . TYR D 1 92 ? 0.534 4.011 73.393 1.00 32.89 86 TYR D C 1
ATOM 6161 O O . TYR D 1 92 ? 1.405 4.839 73.652 1.00 31.16 86 TYR D O 1
ATOM 6179 N N . ASN D 1 93 ? -0.575 4.315 72.750 1.00 31.31 87 ASN D N 1
ATOM 6180 C CA . ASN D 1 93 ? -0.800 5.645 72.188 1.00 29.82 87 ASN D CA 1
ATOM 6181 C C . ASN D 1 93 ? -2.214 6.054 72.551 1.00 28.93 87 ASN D C 1
ATOM 6182 O O . ASN D 1 93 ? -3.009 5.242 73.061 1.00 30.27 87 ASN D O 1
ATOM 6193 N N . TYR D 1 94 ? -2.528 7.314 72.274 1.00 26.45 88 TYR D N 1
ATOM 6194 C CA . TYR D 1 94 ? -3.809 7.924 72.619 1.00 27.15 88 TYR D CA 1
ATOM 6195 C C . TYR D 1 94 ? -4.326 8.755 71.464 1.00 28.54 88 TYR D C 1
ATOM 6196 O O . TYR D 1 94 ? -3.583 9.544 70.872 1.00 27.86 88 TYR D O 1
ATOM 6214 N N . ARG D 1 95 ? -5.604 8.554 71.144 1.00 28.31 89 ARG D N 1
ATOM 6215 C CA . ARG D 1 95 ? -6.282 9.329 70.141 1.00 24.43 89 ARG D CA 1
ATOM 6216 C C . ARG D 1 95 ? -6.555 10.737 70.631 1.00 24.54 89 ARG D C 1
ATOM 6217 O O . ARG D 1 95 ? -6.470 11.016 71.834 1.00 27.93 89 ARG D O 1
ATOM 6238 N N . ALA D 1 96 ? -6.954 11.601 69.712 1.00 27.94 90 ALA D N 1
ATOM 6239 C CA . ALA D 1 96 ? -7.248 12.978 70.089 1.00 30.20 90 ALA D CA 1
ATOM 6240 C C . ALA D 1 96 ? -8.290 13.075 71.179 1.00 29.01 90 ALA D C 1
ATOM 6241 O O . ALA D 1 96 ? -8.225 13.973 72.031 1.00 31.70 90 ALA D O 1
ATOM 6248 N N . ASP D 1 97 ? -9.249 12.154 71.203 1.00 29.46 91 ASP D N 1
ATOM 6249 C CA . ASP D 1 97 ? -10.285 12.169 72.235 1.00 32.83 91 ASP D CA 1
ATOM 6250 C C . ASP D 1 97 ? -9.882 11.473 73.542 1.00 31.87 91 ASP D C 1
ATOM 6251 O O . ASP D 1 97 ? -10.706 11.345 74.438 1.00 33.67 91 ASP D O 1
ATOM 6260 N N . GLY D 1 98 ? -8.615 11.062 73.647 1.00 30.52 92 GLY D N 1
ATOM 6261 C CA . GLY D 1 98 ? -8.096 10.433 74.850 1.00 32.88 92 GLY D CA 1
ATOM 6262 C C . GLY D 1 98 ? -8.131 8.924 74.890 1.00 35.12 92 GLY D C 1
ATOM 6263 O O . GLY D 1 98 ? -7.563 8.327 75.812 1.00 34.84 92 GLY D O 1
ATOM 6267 N N . GLU D 1 99 ? -8.793 8.289 73.933 1.00 34.10 93 GLU D N 1
ATOM 6268 C CA . GLU D 1 99 ? -8.895 6.840 73.952 1.00 34.28 93 GLU D CA 1
ATOM 6269 C C . GLU D 1 99 ? -7.528 6.186 73.748 1.00 30.21 93 GLU D C 1
ATOM 6270 O O . GLU D 1 99 ? -6.812 6.486 72.808 1.00 31.38 93 GLU D O 1
ATOM 6282 N N . GLY D 1 100 ? -7.179 5.246 74.621 1.00 33.76 94 GLY D N 1
ATOM 6283 C CA . GLY D 1 100 ? -5.913 4.558 74.457 1.00 31.87 94 GLY D CA 1
ATOM 6284 C C . GLY D 1 100 ? -6.007 3.389 73.514 1.00 35.34 94 GLY D C 1
ATOM 6285 O O . GLY D 1 100 ? -7.062 2.745 73.391 1.00 40.73 94 GLY D O 1
ATOM 6289 N N . PHE D 1 101 ? -4.894 3.108 72.850 1.00 31.14 95 PHE D N 1
ATOM 6290 C CA . PHE D 1 101 ? -4.787 1.945 71.970 1.00 32.86 95 PHE D CA 1
ATOM 6291 C C . PHE D 1 101 ? -3.344 1.519 71.796 1.00 39.89 95 PHE D C 1
ATOM 6292 O O . PHE D 1 101 ? -2.413 2.309 71.921 1.00 34.82 95 PHE D O 1
ATOM 6309 N N . TRP D 1 102 ? -3.169 0.251 71.460 1.00 33.56 96 TRP D N 1
ATOM 6310 C CA . TRP D 1 102 ? -1.855 -0.278 71.151 1.00 35.22 96 TRP D CA 1
ATOM 6311 C C . TRP D 1 102 ? -1.588 -0.011 69.668 1.00 33.17 96 TRP D C 1
ATOM 6312 O O . TRP D 1 102 ? -2.405 -0.342 68.799 1.00 32.25 96 TRP D O 1
ATOM 6333 N N . ASN D 1 103 ? -0.442 0.604 69.400 1.00 33.44 97 ASN D N 1
ATOM 6334 C CA . ASN D 1 103 ? -0.050 0.999 68.058 1.00 34.09 97 ASN D CA 1
ATOM 6335 C C . ASN D 1 103 ? 1.169 0.174 67.679 1.00 32.87 97 ASN D C 1
ATOM 6336 O O . ASN D 1 103 ? 2.230 0.301 68.280 1.00 33.58 97 ASN D O 1
ATOM 6347 N N . HIS D 1 104 ? 1.000 -0.712 66.714 1.00 32.68 98 HIS D N 1
ATOM 6348 C CA . HIS D 1 104 ? 2.132 -1.445 66.183 1.00 32.63 98 HIS D CA 1
ATOM 6349 C C . HIS D 1 104 ? 2.793 -0.585 65.113 1.00 32.01 98 HIS D C 1
ATOM 6350 O O . HIS D 1 104 ? 2.269 -0.425 64.027 1.00 32.60 98 HIS D O 1
ATOM 6365 N N . LEU D 1 105 ? 3.934 -0.006 65.459 1.00 30.82 99 LEU D N 1
ATOM 6366 C CA . LEU D 1 105 ? 4.629 0.946 64.603 1.00 30.63 99 LEU D CA 1
ATOM 6367 C C . LEU D 1 105 ? 5.783 0.266 63.884 1.00 34.96 99 LEU D C 1
ATOM 6368 O O . LEU D 1 105 ? 6.560 -0.466 64.506 1.00 37.42 99 LEU D O 1
ATOM 6384 N N . LEU D 1 106 ? 5.883 0.499 62.580 1.00 34.83 100 LEU D N 1
ATOM 6385 C CA . LEU D 1 106 ? 6.973 -0.006 61.752 1.00 30.03 100 LEU D CA 1
ATOM 6386 C C . LEU D 1 106 ? 7.496 1.145 60.978 1.00 36.80 100 LEU D C 1
ATOM 6387 O O . LEU D 1 106 ? 6.753 1.745 60.207 1.00 38.26 100 LEU D O 1
ATOM 6403 N N . MET D 1 107 ? 8.772 1.445 61.152 1.00 30.98 101 MET D N 1
ATOM 6404 C CA . MET D 1 107 ? 9.349 2.617 60.506 1.00 28.43 101 MET D CA 1
ATOM 6405 C C . MET D 1 107 ? 10.789 2.378 60.097 1.00 34.01 101 MET D C 1
ATOM 6406 O O . MET D 1 107 ? 11.431 1.414 60.510 1.00 34.17 101 MET D O 1
ATOM 6420 N N . GLY D 1 108 ? 11.299 3.294 59.287 1.00 28.34 102 GLY D N 1
ATOM 6421 C CA . GLY D 1 108 ? 12.652 3.218 58.784 1.00 32.07 102 GLY D CA 1
ATOM 6422 C C . GLY D 1 108 ? 12.897 4.299 57.752 1.00 33.01 102 GLY D C 1
ATOM 6423 O O . GLY D 1 108 ? 11.994 5.099 57.464 1.00 31.78 102 GLY D O 1
ATOM 6427 N N . PRO D 1 109 ? 14.118 4.325 57.202 1.00 33.09 103 PRO D N 1
ATOM 6428 C CA . PRO D 1 109 ? 14.509 5.302 56.177 1.00 32.29 103 PRO D CA 1
ATOM 6429 C C . PRO D 1 109 ? 13.567 5.229 55.006 1.00 33.91 103 PRO D C 1
ATOM 6430 O O . PRO D 1 109 ? 13.248 4.129 54.528 1.00 33.27 103 PRO D O 1
ATOM 6441 N N . LEU D 1 110 ? 13.135 6.389 54.540 1.00 30.75 104 LEU D N 1
ATOM 6442 C CA . LEU D 1 110 ? 12.350 6.480 53.317 1.00 36.92 104 LEU D CA 1
ATOM 6443 C C . LEU D 1 110 ? 13.177 6.153 52.090 1.00 39.39 104 LEU D C 1
ATOM 6444 O O . LEU D 1 110 ? 12.672 5.560 51.114 1.00 40.59 104 LEU D O 1
ATOM 6460 N N . GLU D 1 111 ? 14.445 6.555 52.121 1.00 35.09 105 GLU D N 1
ATOM 6461 C CA . GLU D 1 111 ? 15.333 6.396 50.969 1.00 36.93 105 GLU D CA 1
ATOM 6462 C C . GLU D 1 111 ? 16.611 5.703 51.400 1.00 45.54 105 GLU D C 1
ATOM 6463 O O . GLU D 1 111 ? 17.574 6.340 51.802 1.00 48.00 105 GLU D O 1
ATOM 6475 N N . ASP D 1 112 ? 16.597 4.383 51.314 1.00 53.82 106 ASP D N 1
ATOM 6476 C CA . ASP D 1 112 ? 17.723 3.548 51.721 1.00 65.17 106 ASP D CA 1
ATOM 6477 C C . ASP D 1 112 ? 19.095 4.083 51.282 1.00 61.34 106 ASP D C 1
ATOM 6478 O O . ASP D 1 112 ? 20.085 3.925 51.993 1.00 61.22 106 ASP D O 1
ATOM 6487 N N . GLN D 1 113 ? 19.148 4.726 50.120 1.00 51.59 107 GLN D N 1
ATOM 6488 C CA . GLN D 1 113 ? 20.417 5.200 49.561 1.00 59.23 107 GLN D CA 1
ATOM 6489 C C . GLN D 1 113 ? 20.800 6.627 49.948 1.00 61.53 107 GLN D C 1
ATOM 6490 O O . GLN D 1 113 ? 21.866 7.106 49.561 1.00 59.91 107 GLN D O 1
ATOM 6504 N N . ASP D 1 114 ? 19.945 7.321 50.690 1.00 50.58 108 ASP D N 1
ATOM 6505 C CA . ASP D 1 114 ? 20.267 8.683 51.065 1.00 47.94 108 ASP D CA 1
ATOM 6506 C C . ASP D 1 114 ? 21.259 8.669 52.225 1.00 46.70 108 ASP D C 1
ATOM 6507 O O . ASP D 1 114 ? 20.907 8.321 53.357 1.00 40.45 108 ASP D O 1
ATOM 6516 N N . GLU D 1 115 ? 22.491 9.069 51.939 1.00 45.48 109 GLU D N 1
ATOM 6517 C CA . GLU D 1 115 ? 23.570 9.006 52.921 1.00 46.01 109 GLU D CA 1
ATOM 6518 C C . GLU D 1 115 ? 23.335 9.988 54.055 1.00 49.24 109 GLU D C 1
ATOM 6519 O O . GLU D 1 115 ? 23.925 9.856 55.118 1.00 52.12 109 GLU D O 1
ATOM 6531 N N . LYS D 1 116 ? 22.477 10.977 53.832 1.00 39.45 110 LYS D N 1
ATOM 6532 C CA . LYS D 1 116 ? 22.120 11.898 54.908 1.00 37.81 110 LYS D CA 1
ATOM 6533 C C . LYS D 1 116 ? 20.898 11.447 55.714 1.00 35.15 110 LYS D C 1
ATOM 6534 O O . LYS D 1 116 ? 20.558 12.060 56.727 1.00 36.33 110 LYS D O 1
ATOM 6553 N N . CYS D 1 117 ? 20.241 10.394 55.255 1.00 35.92 111 CYS D N 1
ATOM 6554 C CA . CYS D 1 117 ? 19.067 9.851 55.928 1.00 33.50 111 CYS D CA 1
ATOM 6555 C C . CYS D 1 117 ? 18.098 10.936 56.393 1.00 34.75 111 CYS D C 1
ATOM 6556 O O . CYS D 1 117 ? 17.767 11.006 57.562 1.00 36.02 111 CYS D O 1
ATOM 6563 N N . ARG D 1 118 ? 17.638 11.763 55.470 1.00 33.96 112 ARG D N 1
ATOM 6564 C CA . ARG D 1 118 ? 16.816 12.906 55.847 1.00 28.21 112 ARG D CA 1
ATOM 6565 C C . ARG D 1 118 ? 15.391 12.533 56.265 1.00 31.37 112 ARG D C 1
ATOM 6566 O O . ARG D 1 118 ? 14.834 13.134 57.150 1.00 30.56 112 ARG D O 1
ATOM 6587 N N . TYR D 1 119 ? 14.791 11.538 55.634 1.00 26.94 113 TYR D N 1
ATOM 6588 C CA . TYR D 1 119 ? 13.381 11.236 55.857 1.00 27.46 113 TYR D CA 1
ATOM 6589 C C . TYR D 1 119 ? 13.180 9.840 56.401 1.00 28.82 113 TYR D C 1
ATOM 6590 O O . TYR D 1 119 ? 13.879 8.905 55.971 1.00 31.99 113 TYR D O 1
ATOM 6608 N N . PHE D 1 120 ? 12.213 9.708 57.314 1.00 28.52 114 PHE D N 1
ATOM 6609 C CA . PHE D 1 120 ? 11.759 8.424 57.846 1.00 27.47 114 PHE D CA 1
ATOM 6610 C C . PHE D 1 120 ? 10.303 8.277 57.473 1.00 29.72 114 PHE D C 1
ATOM 6611 O O . PHE D 1 120 ? 9.552 9.248 57.411 1.00 28.66 114 PHE D O 1
ATOM 6628 N N . VAL D 1 121 ? 9.901 7.035 57.215 1.00 31.83 115 VAL D N 1
ATOM 6629 C CA . VAL D 1 121 ? 8.520 6.737 56.890 1.00 27.37 115 VAL D CA 1
ATOM 6630 C C . VAL D 1 121 ? 8.063 5.700 57.877 1.00 30.48 115 VAL D C 1
ATOM 6631 O O . VAL D 1 121 ? 8.853 4.850 58.299 1.00 33.78 115 VAL D O 1
ATOM 6644 N N . GLY D 1 122 ? 6.805 5.781 58.274 1.00 30.26 116 GLY D N 1
ATOM 6645 C CA . GLY D 1 122 ? 6.283 4.844 59.244 1.00 29.66 116 GLY D CA 1
ATOM 6646 C C . GLY D 1 122 ? 4.855 4.462 58.955 1.00 36.54 116 GLY D C 1
ATOM 6647 O O . GLY D 1 122 ? 4.076 5.236 58.397 1.00 32.26 116 GLY D O 1
ATOM 6651 N N . ILE D 1 123 ? 4.499 3.244 59.351 1.00 32.50 117 ILE D N 1
ATOM 6652 C CA . ILE D 1 123 ? 3.120 2.835 59.273 1.00 29.12 117 ILE D CA 1
ATOM 6653 C C . ILE D 1 123 ? 2.698 2.427 60.656 1.00 28.39 117 ILE D C 1
ATOM 6654 O O . ILE D 1 123 ? 3.521 1.967 61.444 1.00 31.76 117 ILE D O 1
ATOM 6670 N N . GLN D 1 124 ? 1.427 2.677 60.941 1.00 30.65 118 GLN D N 1
ATOM 6671 C CA . GLN D 1 124 ? 0.807 2.391 62.203 1.00 31.35 118 GLN D CA 1
ATOM 6672 C C . GLN D 1 124 ? -0.335 1.428 62.030 1.00 32.16 118 GLN D C 1
ATOM 6673 O O . GLN D 1 124 ? -1.203 1.648 61.220 1.00 32.76 118 GLN D O 1
ATOM 6687 N N . VAL D 1 125 ? -0.332 0.361 62.831 1.00 30.11 119 VAL D N 1
ATOM 6688 C CA . VAL D 1 125 ? -1.450 -0.581 62.884 1.00 35.48 119 VAL D CA 1
ATOM 6689 C C . VAL D 1 125 ? -2.083 -0.583 64.304 1.00 29.91 119 VAL D C 1
ATOM 6690 O O . VAL D 1 125 ? -1.434 -0.850 65.297 1.00 31.18 119 VAL D O 1
ATOM 6703 N N . ASP D 1 126 ? -3.365 -0.263 64.348 1.00 38.32 120 ASP D N 1
ATOM 6704 C CA . ASP D 1 126 ? -4.103 -0.158 65.583 1.00 34.12 120 ASP D CA 1
ATOM 6705 C C . ASP D 1 126 ? -4.412 -1.584 66.031 1.00 37.65 120 ASP D C 1
ATOM 6706 O O . ASP D 1 126 ? -5.165 -2.289 65.368 1.00 43.31 120 ASP D O 1
ATOM 6715 N N . MET D 1 127 ? -3.804 -1.992 67.133 1.00 35.20 121 MET D N 1
ATOM 6716 C CA . MET D 1 127 ? -3.929 -3.350 67.684 1.00 39.72 121 MET D CA 1
ATOM 6717 C C . MET D 1 127 ? -4.932 -3.438 68.840 1.00 44.49 121 MET D C 1
ATOM 6718 O O . MET D 1 127 ? -4.874 -4.379 69.654 1.00 49.08 121 MET D O 1
ATOM 6732 N N . GLY D 1 128 ? -5.823 -2.458 68.950 1.00 43.81 122 GLY D N 1
ATOM 6733 C CA . GLY D 1 128 ? -6.881 -2.484 69.955 1.00 50.72 122 GLY D CA 1
ATOM 6734 C C . GLY D 1 128 ? -6.490 -2.094 71.376 1.00 46.45 122 GLY D C 1
ATOM 6735 O O . GLY D 1 128 ? -5.432 -1.514 71.602 1.00 38.84 122 GLY D O 1
ATOM 6739 N N . GLN D 1 129 ? -7.362 -2.443 72.329 1.00 47.58 123 GLN D N 1
ATOM 6740 C CA . GLN D 1 129 ? -7.156 -2.205 73.766 1.00 58.10 123 GLN D CA 1
ATOM 6741 C C . GLN D 1 129 ? -6.903 -3.508 74.524 1.00 64.16 123 GLN D C 1
ATOM 6742 O O . GLN D 1 129 ? -6.426 -4.488 73.955 1.00 68.61 123 GLN D O 1
#

Foldseek 3Di:
DDPFWKWKWFLVDPQGATQDIDPNVCVVQVDDPVVRGPHHPCLFPDDPWDPVQVVVVVVCSVVQHWDWDWTWGAHPVGHIWTWTKTKGQPDPPPPVRGMMMMTIDTPGD/DQFWKWKWFLLDPQGATQDIDPRVCVVQVNDPVRGGPHRPCVQPDDPWDVVQVVVVVVCSVVQHWDWDWTWGAHPVGHIWTWTKTKGQPDPPPPSSGMMMMTTDTDD/DQFWKWKFFCVDPQSATQDIDPNVCVLQVNDPVRGGPHDPCVFPDDPWDVVQVVVVVVCSVVQHWDWDWTWGAHPVGDIWTWTKTKGQPDPPPPSSGMMMMTTDTPGD/DQFWKWKWFLVDPQTATQDIDVNVCVVAVDDPVRRGPHHPCLFPDDQWDVVQVVVVVVCSVVQHWDWDFTWGAHPVGDIFTWTKTKGQPDPPDPVSGMMMMTIDTPGD

Nearest PDB structures (foldseek):
  4r38-assembly1_A  TM=1.009E+00  e=2.584E-21  Erythrobacter litoralis HTCC2594
  6i21-assembly1_A  TM=9.501E-01  e=2.544E-12  Ochromonas danica
  3t50-assembly3_A  TM=9.643E-01  e=6.260E-12  Brucella melitensis
  5hzk-assembly2_D  TM=9.489E-01  e=3.773E-12  Homo sapiens
  6ph2-assembly2_D  TM=9.640E-01  e=7.411E-12  Brucella melitensis bv. 1 str. 16M

Solvent-accessible surface area: 20687 Å² total; per-residue (Å²): 70,48,11,4,5,18,9,34,16,0,28,67,73,139,71,50,11,4,16,24,0,2,152,23,0,52,123,21,0,54,46,60,27,83,49,0,22,53,106,24,37,120,39,4,52,25,167,148,18,75,106,33,3,47,80,121,14,33,114,4,46,154,79,46,91,116,26,79,24,61,4,30,5,42,40,54,119,46,83,11,0,103,2,10,22,11,18,0,22,46,44,117,92,26,159,166,16,26,3,6,2,4,0,6,0,51,62,19,139,101,19,3,4,18,9,33,15,0,27,66,73,140,74,53,12,4,16,33,0,8,131,19,0,48,139,23,0,50,54,56,23,88,52,0,22,52,106,22,38,125,37,4,55,37,156,142,19,79,104,42,12,45,130,83,15,33,95,0,39,179,87,43,73,107,12,86,42,62,4,43,6,46,41,51,122,46,104,23,1,125,3,14,24,13,19,0,14,55,18,93,96,19,163,175,14,22,3,8,2,3,0,6,0,54,56,66,99,11,4,5,17,8,32,15,0,28,62,73,152,100,50,10,4,15,34,0,8,165,20,0,44,117,19,0,53,56,48,23,80,56,0,24,47,120,30,37,141,30,3,53,36,170,161,10,75,105,32,4,46,81,108,14,31,96,6,35,157,92,45,96,117,26,80,27,62,4,33,6,53,42,51,114,51,74,8,0,109,2,17,17,15,24,0,22,46,46,74,92,31,174,168,16,23,4,7,1,4,0,5,0,47,83,25,156,100,17,3,6,15,10,32,15,0,27,64,71,140,70,51,11,4,14,34,0,6,151,20,0,31,115,22,0,54,45,58,22,86,48,0,23,53,94,22,38,120,36,3,53,37,165,131,16,69,92,22,4,45,117,124,13,35,111,5,42,179,80,44,81,119,26,82,28,62,3,19,5,44,46,51,124,47,75,8,0,108,2,16,20,16,24,0,20,44,48,108,77,32,160,157,18,28,3,7,3,3,0,7,1,50,75,31,151

Secondary structure (DSSP, 8-state):
--SSEEEEEETTSTT--EEEE-HHHHHHH---HHHHTTS-GGGG--TT--HHHHHHHHHHHHTT--EEEEEEEE-TT--EEEEEEEEEES-TT-TT--EEEEEEEEEE-/--SEEEEEETTSTT--EEEE-HHHHHHH---HHHHTTS-GGGGB-TT--HHHHHHHHHHHHHT--EEEEEEEE-TTS-EEEEEEEEEES-TT-TT--EEEEEEEE--/--SEEEEEETTSTT--EEEE-HHHHHHHS--HHHHTTS-GGGG--TTS-HHHHHHHHHHHHTT--EEEEEEEE-TTS-EEEEEEEEEES-TT-TT--EEEEEEEE---/--SEEEEEETTSTT--EEEE-HHHHHHH---HHHHTTS-GGGG--TT--HHHHHHHHHHHHTT--EEEEEEEE-TTS-EEEEEEEEEES-TT-TT--EEEEEEEE---

Sequence (432 aa):
RLPFSLTIADISQDDEPLIYVNRAFEQMTGYSRSSVVGRNCRFLQGEKTDPGAVERLAKAIRNCEEVEETIYNYRADGEGFWNHLLMGPLEDQDEKCRYFVGIQVDMGQLPFSLTIADISQDDEPLIYVNRAFEQMTGYSRSSVVGRNCRFLQGEKTDPGAVERLAKAIRNCEEVEETIYNYRADGEGFWNHLLMGPLEDQDEKCRYFVGIQVDMGLPFSLTIADISQDDEPLIYVNRAFEQMTGYSRSSVVGRNCRFLQGEKTDPGAVERLAKAIRNCEEVEETIYNYRADGEGFWNHLLMGPLEDQDEKCRYFVGIQVDMGQLPFSLTIADISQDDEPLIYVNRAFEQMTGYSRSSVVGRNCRFLQGEKTDPGAVERLAKAIRNCEEVEETIYNYRADGEGFWNHLLMGPLEDQDEKCRYFVGIQVDMGQ

B-factor: mean 52.77, std 20.74, range [22.8, 157.83]

CATH classification: 3.30.450.20